Protein AF-0000000069709457 (afdb_homodimer)

Organism: NCBI:txid1604004

Solvent-accessible surface area (backbone atoms only — not comparable to full-atom values): 32577 Å² total; per-residue (Å²): 106,68,92,54,48,37,29,34,49,29,17,67,55,30,21,49,49,32,54,65,12,24,64,82,45,41,50,43,77,56,18,36,38,35,15,36,51,28,66,33,36,22,51,21,62,27,44,42,49,61,32,44,48,34,42,52,27,47,66,48,71,38,37,16,76,92,72,58,47,62,48,51,90,46,56,40,56,25,47,53,42,26,44,52,43,17,58,57,65,65,44,67,78,43,80,37,71,32,44,73,76,48,20,70,46,73,62,67,62,36,39,72,31,34,30,34,26,45,17,53,56,65,92,49,30,26,49,50,45,18,53,22,31,32,45,32,10,39,42,60,54,65,43,49,53,48,58,39,42,42,50,51,38,53,35,56,62,41,57,50,47,54,35,51,43,38,67,48,31,34,26,34,32,38,31,33,94,85,51,72,40,44,42,55,48,40,47,68,70,48,64,56,62,71,66,57,58,38,76,43,56,49,48,19,90,79,22,43,47,34,70,70,53,51,52,47,41,53,74,22,40,34,40,31,36,34,38,35,66,55,80,21,45,32,52,51,54,52,18,54,65,43,48,62,34,41,58,67,28,57,22,29,34,33,48,47,23,49,37,66,42,67,76,66,82,62,40,46,60,48,25,45,32,66,76,32,55,46,27,37,69,21,50,50,65,74,38,76,44,47,45,18,32,29,36,22,66,85,29,81,72,85,66,102,48,53,73,34,70,40,71,66,67,66,86,47,48,68,35,7,28,53,40,35,43,41,47,53,54,28,54,67,70,88,104,66,93,53,48,36,29,34,50,29,15,66,56,30,21,50,49,32,54,64,12,25,64,82,42,41,47,41,76,56,18,35,37,35,15,35,49,29,67,34,33,22,50,21,60,26,44,43,49,62,32,43,47,36,44,52,27,47,66,47,72,39,38,15,75,91,73,60,48,60,47,52,91,46,55,40,57,25,47,54,41,27,46,52,42,18,57,57,63,68,46,66,78,42,80,37,70,32,45,74,75,49,20,71,46,72,63,67,61,35,38,75,32,33,28,32,25,41,22,55,56,65,92,49,30,25,50,48,44,17,52,22,31,34,44,32,10,38,40,61,56,66,43,49,52,48,58,38,43,42,50,51,37,54,36,55,61,44,57,50,47,56,34,49,43,38,66,47,31,34,25,33,32,38,30,33,95,87,49,72,39,44,43,56,46,41,48,68,68,49,64,56,62,72,66,57,59,37,75,43,55,49,48,20,92,79,21,42,47,34,68,70,51,51,52,46,42,52,74,23,40,33,40,32,37,36,40,34,68,55,79,22,45,30,52,52,52,51,19,54,62,43,49,63,34,41,57,68,28,55,23,28,34,34,48,47,23,48,38,66,42,65,76,65,82,63,39,44,60,48,26,45,32,65,74,30,55,47,27,37,67,22,50,51,66,73,38,75,44,47,45,19,32,30,35,22,65,86,28,80,72,85,66,101,47,52,72,33,69,41,70,67,68,65,88,48,47,68,35,8,28,52,40,34,44,41,46,53,53,27,54,68,70,88

Structure (mmCIF, N/CA/C/O backbone):
data_AF-0000000069709457-model_v1
#
loop_
_entity.id
_entity.type
_entity.pdbx_description
1 polymer '2-phospho-L-lactate transferase'
#
loop_
_atom_site.group_PDB
_atom_site.id
_atom_site.type_symbol
_atom_site.label_atom_id
_atom_site.label_alt_id
_atom_site.label_comp_id
_atom_site.label_asym_id
_atom_site.label_entity_id
_atom_site.label_seq_id
_atom_site.pdbx_PDB_ins_code
_atom_site.Cartn_x
_atom_site.Cartn_y
_atom_site.Cartn_z
_atom_site.occupancy
_atom_site.B_iso_or_equiv
_atom_site.auth_seq_id
_atom_site.auth_comp_id
_atom_site.auth_asym_id
_atom_site.auth_atom_id
_atom_site.pdbx_PDB_model_num
ATOM 1 N N . MET A 1 1 ? -15.203 29.188 29.469 1 41.19 1 MET A N 1
ATOM 2 C CA . MET A 1 1 ? -14.461 28.766 28.281 1 41.19 1 MET A CA 1
ATOM 3 C C . MET A 1 1 ? -15 29.469 27.031 1 41.19 1 MET A C 1
ATOM 5 O O . MET A 1 1 ? -16.203 29.703 26.922 1 41.19 1 MET A O 1
ATOM 9 N N . PRO A 1 2 ? -14.211 30.25 26.297 1 48.16 2 PRO A N 1
ATOM 10 C CA . PRO A 1 2 ? -14.953 30.906 25.219 1 48.16 2 PRO A CA 1
ATOM 11 C C . PRO A 1 2 ? -15.891 29.953 24.484 1 48.16 2 PRO A C 1
ATOM 13 O O . PRO A 1 2 ? -15.523 28.797 24.219 1 48.16 2 PRO A O 1
ATOM 16 N N . ASP A 1 3 ? -17.172 30.031 24.781 1 52.44 3 ASP A N 1
ATOM 17 C CA . ASP A 1 3 ? -18.312 29.312 24.219 1 52.44 3 ASP A CA 1
ATOM 18 C C . ASP A 1 3 ? -18.219 29.266 22.688 1 52.44 3 ASP A C 1
ATOM 20 O O . ASP A 1 3 ? -19.219 29.031 22.016 1 52.44 3 ASP A O 1
ATOM 24 N N . THR A 1 4 ? -16.953 29.703 22.125 1 65.5 4 THR A N 1
ATOM 25 C CA . THR A 1 4 ? -17 29.891 20.672 1 65.5 4 THR A CA 1
ATOM 26 C C . THR A 1 4 ? -16.203 28.797 19.969 1 65.5 4 THR A C 1
ATOM 28 O O . THR A 1 4 ? -15.195 28.312 20.5 1 65.5 4 THR A O 1
ATOM 31 N N . MET A 1 5 ? -16.656 28.25 18.922 1 89.75 5 MET A N 1
ATOM 32 C CA . MET A 1 5 ? -15.984 27.359 17.969 1 89.75 5 MET A CA 1
ATOM 33 C C . MET A 1 5 ? -14.688 27.984 17.469 1 89.75 5 MET A C 1
ATOM 35 O O . MET A 1 5 ? -14.547 29.203 17.438 1 89.75 5 MET A O 1
ATOM 39 N N . THR A 1 6 ? -13.641 27.203 17.469 1 97.38 6 THR A N 1
ATOM 40 C CA . THR A 1 6 ? -12.336 27.703 17.062 1 97.38 6 THR A CA 1
ATOM 41 C C . THR A 1 6 ? -11.742 26.812 15.961 1 97.38 6 THR A C 1
ATOM 43 O O . THR A 1 6 ? -11.969 25.609 15.945 1 97.38 6 THR A O 1
ATOM 46 N N . VAL A 1 7 ? -11.062 27.406 15.047 1 98.5 7 VAL A N 1
ATOM 47 C CA . VAL A 1 7 ? -10.32 26.703 14.008 1 98.5 7 VAL A CA 1
ATOM 48 C C . VAL A 1 7 ? -8.828 26.719 14.336 1 98.5 7 VAL A C 1
ATOM 50 O O . VAL A 1 7 ? -8.281 27.766 14.688 1 98.5 7 VAL A O 1
ATOM 53 N N . PHE A 1 8 ? -8.195 25.594 14.305 1 98.69 8 PHE A N 1
ATOM 54 C CA . PHE A 1 8 ? -6.746 25.484 14.406 1 98.69 8 PHE A CA 1
ATOM 55 C C . PHE A 1 8 ? -6.133 25.125 13.062 1 98.69 8 PHE A C 1
ATOM 57 O O . PHE A 1 8 ? -6.602 24.203 12.383 1 98.69 8 PHE A O 1
ATOM 64 N N . LEU A 1 9 ? -5.129 25.875 12.594 1 98.69 9 LEU A N 1
ATOM 65 C CA . LEU A 1 9 ? -4.348 25.484 11.422 1 98.69 9 LEU A CA 1
ATOM 66 C C . LEU A 1 9 ? -3.111 24.688 11.836 1 98.69 9 LEU A C 1
ATOM 68 O O . LEU A 1 9 ? -2.357 25.109 12.711 1 98.69 9 LEU A O 1
ATOM 72 N N . ALA A 1 10 ? -3.008 23.531 11.203 1 97.88 10 ALA A N 1
ATOM 73 C CA . ALA A 1 10 ? -1.971 22.609 11.664 1 97.88 10 ALA A CA 1
ATOM 74 C C . ALA A 1 10 ? -1.04 22.219 10.523 1 97.88 10 ALA A C 1
ATOM 76 O O . ALA A 1 10 ? -1.498 21.766 9.469 1 97.88 10 ALA A O 1
ATOM 77 N N . GLY A 1 11 ? 0.222 22.359 10.695 1 95.69 11 GLY A N 1
ATOM 78 C CA . GLY A 1 11 ? 1.38 21.859 9.969 1 95.69 11 GLY A CA 1
ATOM 79 C C . GLY A 1 11 ? 2.582 21.609 10.859 1 95.69 11 GLY A C 1
ATOM 80 O O . GLY A 1 11 ? 2.883 22.422 11.742 1 95.69 11 GLY A O 1
ATOM 81 N N . GLY A 1 12 ? 3.186 20.469 10.633 1 93.44 12 GLY A N 1
ATOM 82 C CA . GLY A 1 12 ? 4.301 20.125 11.508 1 93.44 12 GLY A CA 1
ATOM 83 C C . GLY A 1 12 ? 3.861 19.688 12.891 1 93.44 12 GLY A C 1
ATOM 84 O O . GLY A 1 12 ? 2.838 19.016 13.031 1 93.44 12 GLY A O 1
ATOM 85 N N . THR A 1 13 ? 4.66 20.016 13.898 1 94.12 13 THR A N 1
ATOM 86 C CA . THR A 1 13 ? 4.422 19.438 15.227 1 94.12 13 THR A CA 1
ATOM 87 C C . THR A 1 13 ? 3.916 20.516 16.188 1 94.12 13 THR A C 1
ATOM 89 O O . THR A 1 13 ? 3.416 20.203 17.266 1 94.12 13 THR A O 1
ATOM 92 N N . GLY A 1 14 ? 3.984 21.812 15.859 1 94.62 14 GLY A N 1
ATOM 93 C CA . GLY A 1 14 ? 3.678 22.891 16.781 1 94.62 14 GLY A CA 1
ATOM 94 C C . GLY A 1 14 ? 2.225 22.922 17.219 1 94.62 14 GLY A C 1
ATOM 95 O O . GLY A 1 14 ? 1.925 22.969 18.406 1 94.62 14 GLY A O 1
ATOM 96 N N . THR A 1 15 ? 1.388 22.891 16.219 1 95.88 15 THR A N 1
ATOM 97 C CA . THR A 1 15 ? -0.035 22.953 16.531 1 95.88 15 THR A CA 1
ATOM 98 C C . THR A 1 15 ? -0.483 21.672 17.234 1 95.88 15 THR A C 1
ATOM 100 O O . THR A 1 15 ? -1.238 21.734 18.219 1 95.88 15 THR A O 1
ATOM 103 N N . PRO A 1 16 ? -0.029 20.453 16.812 1 96.94 16 PRO A N 1
ATOM 104 C CA . PRO A 1 16 ? -0.332 19.25 17.609 1 96.94 16 PRO A CA 1
ATOM 105 C C . PRO A 1 16 ? 0.112 19.391 19.062 1 96.94 16 PRO A C 1
ATOM 107 O O . PRO A 1 16 ? -0.602 18.953 19.969 1 96.94 16 PRO A O 1
ATOM 110 N N . LYS A 1 17 ? 1.242 19.953 19.312 1 97.06 17 LYS A N 1
ATOM 111 C CA . LYS A 1 17 ? 1.689 20.203 20.688 1 97.06 17 LYS A CA 1
ATOM 112 C C . LYS A 1 17 ? 0.724 21.125 21.422 1 97.06 17 LYS A C 1
ATOM 114 O O . LYS A 1 17 ? 0.359 20.844 22.578 1 97.06 17 LYS A O 1
ATOM 119 N N . LEU A 1 18 ? 0.334 22.188 20.797 1 98 18 LEU A N 1
ATOM 120 C CA . LEU A 1 18 ? -0.619 23.109 21.391 1 98 18 LEU A CA 1
ATOM 121 C C . LEU A 1 18 ? -1.938 22.422 21.703 1 98 18 LEU A C 1
ATOM 123 O O . LEU A 1 18 ? -2.516 22.609 22.766 1 98 18 LEU A O 1
ATOM 127 N N . LEU A 1 19 ? -2.422 21.594 20.781 1 97.75 19 LEU A N 1
ATOM 128 C CA . LEU A 1 19 ? -3.695 20.891 20.906 1 97.75 19 LEU A CA 1
ATOM 129 C C . LEU A 1 19 ? -3.688 19.953 22.109 1 97.75 19 LEU A C 1
ATOM 131 O O . LEU A 1 19 ? -4.734 19.703 22.703 1 97.75 19 LEU A O 1
ATOM 135 N N . SER A 1 20 ? -2.506 19.453 22.484 1 97.31 20 SER A N 1
ATOM 136 C CA . SER A 1 20 ? -2.406 18.516 23.594 1 97.31 20 SER A CA 1
ATOM 137 C C . SER A 1 20 ? -2.955 19.109 24.891 1 97.31 20 SER A C 1
ATOM 139 O O . SER A 1 20 ? -3.428 18.375 25.766 1 97.31 20 SER A O 1
ATOM 141 N N . GLY A 1 21 ? -2.896 20.453 25.031 1 97.31 21 GLY A N 1
ATOM 142 C CA . GLY A 1 21 ? -3.418 21.125 26.219 1 97.31 21 GLY A CA 1
ATOM 143 C C . GLY A 1 21 ? -4.59 22.031 25.922 1 97.31 21 GLY A C 1
ATOM 144 O O . GLY A 1 21 ? -5.141 22.656 26.844 1 97.31 21 GLY A O 1
ATOM 145 N N . ALA A 1 22 ? -5.043 22.141 24.688 1 96.88 22 ALA A N 1
ATOM 146 C CA . ALA A 1 22 ? -6.031 23.125 24.234 1 96.88 22 ALA A CA 1
ATOM 147 C C . ALA A 1 22 ? -7.406 22.812 24.828 1 96.88 22 ALA A C 1
ATOM 149 O O . ALA A 1 22 ? -8.242 23.719 24.953 1 96.88 22 ALA A O 1
ATOM 150 N N . GLY A 1 23 ? -7.637 21.562 25.156 1 95.56 23 GLY A N 1
ATOM 151 C CA . GLY A 1 23 ? -8.938 21.156 25.656 1 95.56 23 GLY A CA 1
ATOM 152 C C . GLY A 1 23 ? -9.289 21.797 26.984 1 95.56 23 GLY A C 1
ATOM 153 O O . GLY A 1 23 ? -10.461 21.828 27.375 1 95.56 23 GLY A O 1
ATOM 154 N N . GLU A 1 24 ? -8.32 22.328 27.703 1 95.19 24 GLU A N 1
ATOM 155 C CA . GLU A 1 24 ? -8.555 23.016 28.969 1 95.19 24 GLU A CA 1
ATOM 156 C C . GLU A 1 24 ? -9.086 24.422 28.734 1 95.19 24 GLU A C 1
ATOM 158 O O . GLU A 1 24 ? -9.625 25.047 29.656 1 95.19 24 GLU A O 1
ATOM 163 N N . VAL A 1 25 ? -8.914 24.891 27.547 1 95.88 25 VAL A N 1
ATOM 164 C CA . VAL A 1 25 ? -9.148 26.297 27.281 1 95.88 25 VAL A CA 1
ATOM 165 C C . VAL A 1 25 ? -10.219 26.453 26.203 1 95.88 25 VAL A C 1
ATOM 167 O O . VAL A 1 25 ? -11.055 27.359 26.266 1 95.88 25 VAL A O 1
ATOM 170 N N . PHE A 1 26 ? -10.18 25.609 25.203 1 96.38 26 PHE A N 1
ATOM 171 C CA . PHE A 1 26 ? -11.102 25.641 24.062 1 96.38 26 PHE A CA 1
ATOM 172 C C . PHE A 1 26 ? -12.031 24.438 24.094 1 96.38 26 PHE A C 1
ATOM 174 O O . PHE A 1 26 ? -11.703 23.406 24.688 1 96.38 26 PHE A O 1
ATOM 181 N N . SER A 1 27 ? -13.258 24.609 23.484 1 95.69 27 SER A N 1
ATOM 182 C CA . SER A 1 27 ? -14.141 23.469 23.281 1 95.69 27 SER A CA 1
ATOM 183 C C . SER A 1 27 ? -13.703 22.641 22.078 1 95.69 27 SER A C 1
ATOM 185 O O . SER A 1 27 ? -14.109 22.906 20.953 1 95.69 27 SER A O 1
ATOM 187 N N . LEU A 1 28 ? -12.969 21.594 22.312 1 95.44 28 LEU A N 1
ATOM 188 C CA . LEU A 1 28 ? -12.406 20.781 21.234 1 95.44 28 LEU A CA 1
ATOM 189 C C . LEU A 1 28 ? -13.516 20.094 20.438 1 95.44 28 LEU A C 1
ATOM 191 O O . LEU A 1 28 ? -13.438 20 19.203 1 95.44 28 LEU A O 1
ATOM 195 N N . PRO A 1 29 ? -14.641 19.594 21.062 1 95.12 29 PRO A N 1
ATOM 196 C CA . PRO A 1 29 ? -15.719 18.984 20.281 1 95.12 29 PRO A CA 1
ATOM 197 C C . PRO A 1 29 ? -16.312 19.938 19.25 1 95.12 29 PRO A C 1
ATOM 199 O O . PRO A 1 29 ? -16.906 19.5 18.25 1 95.12 29 PRO A O 1
ATOM 202 N N . ASP A 1 30 ? -16.125 21.25 19.469 1 95.12 30 ASP A N 1
ATOM 203 C CA . ASP A 1 30 ? -16.625 22.25 18.547 1 95.12 30 ASP A CA 1
ATOM 204 C C . ASP A 1 30 ? -15.508 22.828 17.672 1 95.12 30 ASP A C 1
ATOM 206 O O . ASP A 1 30 ? -15.719 23.781 16.938 1 95.12 30 ASP A O 1
ATOM 210 N N . ALA A 1 31 ? -14.336 22.312 17.812 1 97.62 31 ALA A N 1
ATOM 211 C CA . ALA A 1 31 ? -13.18 22.859 17.109 1 97.62 31 ALA A CA 1
ATOM 212 C C . ALA A 1 31 ? -12.953 22.141 15.773 1 97.62 31 ALA A C 1
ATOM 214 O O . ALA A 1 31 ? -13.258 20.953 15.641 1 97.62 31 ALA A O 1
ATOM 215 N N . THR A 1 32 ? -12.492 22.875 14.82 1 98.44 32 THR A N 1
ATOM 216 C CA . THR A 1 32 ? -12.008 22.344 13.555 1 98.44 32 THR A CA 1
ATOM 217 C C . THR A 1 32 ? -10.492 22.469 13.461 1 98.44 32 THR A C 1
ATOM 219 O O . THR A 1 32 ? -9.922 23.5 13.797 1 98.44 32 THR A O 1
ATOM 222 N N . VAL A 1 33 ? -9.82 21.406 13.125 1 98.75 33 VAL A N 1
ATOM 223 C CA . VAL A 1 33 ? -8.383 21.438 12.852 1 98.75 33 VAL A CA 1
ATOM 224 C C . VAL A 1 33 ? -8.141 21.219 11.359 1 98.75 33 VAL A C 1
ATOM 226 O O . VAL A 1 33 ? -8.57 20.219 10.789 1 98.75 33 VAL A O 1
ATOM 229 N N . VAL A 1 34 ? -7.516 22.156 10.695 1 98.69 34 VAL A N 1
ATOM 230 C CA . VAL A 1 34 ? -7.18 22.078 9.281 1 98.69 34 VAL A CA 1
ATOM 231 C C . VAL A 1 34 ? -5.715 21.672 9.117 1 98.69 34 VAL A C 1
ATOM 233 O O . VAL A 1 34 ? -4.816 22.375 9.586 1 98.69 34 VAL A O 1
ATOM 236 N N . GLY A 1 35 ? -5.484 20.531 8.461 1 98.5 35 GLY A N 1
ATOM 237 C CA . GLY A 1 35 ? -4.133 20.031 8.281 1 98.5 35 GLY A CA 1
ATOM 238 C C . GLY A 1 35 ? -3.541 20.375 6.926 1 98.5 35 GLY A C 1
ATOM 239 O O . GLY A 1 35 ? -4.234 20.328 5.91 1 98.5 35 GLY A O 1
ATOM 240 N N . ASN A 1 36 ? -2.248 20.75 6.953 1 98.44 36 ASN A N 1
ATOM 241 C CA . ASN A 1 36 ? -1.456 20.984 5.75 1 98.44 36 ASN A CA 1
ATOM 242 C C . ASN A 1 36 ? -1.35 19.719 4.902 1 98.44 36 ASN A C 1
ATOM 244 O O . ASN A 1 36 ? -1.106 18.625 5.43 1 98.44 36 ASN A O 1
ATOM 248 N N . THR A 1 37 ? -1.606 19.828 3.58 1 98.5 37 THR A N 1
ATOM 249 C CA . THR A 1 37 ? -1.49 18.656 2.713 1 98.5 37 THR A CA 1
ATOM 250 C C . THR A 1 37 ? -0.338 18.828 1.727 1 98.5 37 THR A C 1
ATOM 252 O O . THR A 1 37 ? -0.146 18 0.836 1 98.5 37 THR A O 1
ATOM 255 N N . GLY A 1 38 ? 0.42 19.906 1.829 1 98.38 38 GLY A N 1
ATOM 256 C CA . GLY A 1 38 ? 1.56 20.141 0.955 1 98.38 38 GLY A CA 1
ATOM 257 C C . GLY A 1 38 ? 2.668 19.125 1.141 1 98.38 38 GLY A C 1
ATOM 258 O O . GLY A 1 38 ? 3.471 18.906 0.232 1 98.38 38 GLY A O 1
ATOM 259 N N . ASP A 1 39 ? 2.678 18.469 2.299 1 97.56 39 ASP A N 1
ATOM 260 C CA . ASP A 1 39 ? 3.727 17.516 2.65 1 97.56 39 ASP A CA 1
ATOM 261 C C . ASP A 1 39 ? 3.314 16.094 2.291 1 97.56 39 ASP A C 1
ATOM 263 O O . ASP A 1 39 ? 4.102 15.156 2.447 1 97.56 39 ASP A O 1
ATOM 267 N N . ASP A 1 40 ? 2.115 15.914 1.831 1 98.62 40 ASP A N 1
ATOM 268 C CA . ASP A 1 40 ? 1.635 14.578 1.512 1 98.62 40 ASP A CA 1
ATOM 269 C C . ASP A 1 40 ? 2.459 13.953 0.388 1 98.62 40 ASP A C 1
ATOM 271 O O . ASP A 1 40 ? 2.984 14.664 -0.473 1 98.62 40 ASP A O 1
ATOM 275 N N . VAL A 1 41 ? 2.576 12.633 0.42 1 98.44 41 VAL A N 1
ATOM 276 C CA . VAL A 1 41 ? 3.273 11.906 -0.637 1 98.44 41 VAL A CA 1
ATOM 277 C C . VAL A 1 41 ? 2.559 10.586 -0.917 1 98.44 41 VAL A C 1
ATOM 279 O O . VAL A 1 41 ? 1.779 10.109 -0.091 1 98.44 41 VAL A O 1
ATOM 282 N N . GLU A 1 42 ? 2.699 10.125 -2.102 1 98.06 42 GLU A N 1
ATOM 283 C CA . GLU A 1 42 ? 2.482 8.703 -2.369 1 98.06 42 GLU A CA 1
ATOM 284 C C . GLU A 1 42 ? 3.791 7.922 -2.295 1 98.06 42 GLU A C 1
ATOM 286 O O . GLU A 1 42 ? 4.742 8.227 -3.014 1 98.06 42 GLU A O 1
ATOM 291 N N . LEU A 1 43 ? 3.938 7.008 -1.384 1 98.19 43 LEU A N 1
ATOM 292 C CA . LEU A 1 43 ? 5.121 6.184 -1.155 1 98.19 43 LEU A CA 1
ATOM 293 C C . LEU A 1 43 ? 4.797 4.703 -1.342 1 98.19 43 LEU A C 1
ATOM 295 O O . LEU A 1 43 ? 4.047 4.125 -0.553 1 98.19 43 LEU A O 1
ATOM 299 N N . GLY A 1 44 ? 5.34 4.059 -2.443 1 97.44 44 GLY A N 1
ATOM 300 C CA . GLY A 1 44 ? 5.109 2.645 -2.699 1 97.44 44 GLY A CA 1
ATOM 301 C C . GLY A 1 44 ? 3.652 2.316 -2.969 1 97.44 44 GLY A C 1
ATOM 302 O O . GLY A 1 44 ? 3.158 1.27 -2.547 1 97.44 44 GLY A O 1
ATOM 303 N N . GLY A 1 45 ? 2.951 3.236 -3.512 1 96.81 45 GLY A N 1
ATOM 304 C CA . GLY A 1 45 ? 1.557 3.004 -3.854 1 96.81 45 GLY A CA 1
ATOM 305 C C . GLY A 1 45 ? 0.597 3.412 -2.752 1 96.81 45 GLY A C 1
ATOM 306 O O . GLY A 1 45 ? -0.622 3.344 -2.928 1 96.81 45 GLY A O 1
ATOM 307 N N . LEU A 1 46 ? 1.09 3.865 -1.614 1 98.56 46 LEU A N 1
ATOM 308 C CA . LEU A 1 46 ? 0.252 4.242 -0.482 1 98.56 46 LEU A CA 1
ATOM 309 C C . LEU A 1 46 ? 0.309 5.746 -0.241 1 98.56 46 LEU A C 1
ATOM 311 O O . LEU A 1 46 ? 1.384 6.348 -0.301 1 98.56 46 LEU A O 1
ATOM 315 N N . PHE A 1 47 ? -0.817 6.324 -0.077 1 98.56 47 PHE A N 1
ATOM 316 C CA . PHE A 1 47 ? -0.909 7.762 0.145 1 98.56 47 PHE A CA 1
ATOM 317 C C . PHE A 1 47 ? -0.693 8.102 1.616 1 98.56 47 PHE A C 1
ATOM 319 O O . PHE A 1 47 ? -1.376 7.559 2.488 1 98.56 47 PHE A O 1
ATOM 326 N N . VAL A 1 48 ? 0.264 8.969 1.926 1 98.69 48 VAL A N 1
ATOM 327 C CA . VAL A 1 48 ? 0.708 9.32 3.271 1 98.69 48 VAL A CA 1
ATOM 328 C C . VAL A 1 48 ? 0.462 10.805 3.525 1 98.69 48 VAL A C 1
ATOM 330 O O . VAL A 1 48 ? 0.84 11.656 2.711 1 98.69 48 VAL A O 1
ATOM 333 N N . CYS A 1 49 ? -0.196 11.133 4.59 1 98.75 49 CYS A N 1
ATOM 334 C CA . CYS A 1 49 ? -0.493 12.516 4.969 1 98.75 49 CYS A CA 1
ATOM 335 C C . CYS A 1 49 ? 0.127 12.852 6.316 1 98.75 49 CYS A C 1
ATOM 337 O O . CYS A 1 49 ? -0.572 12.906 7.328 1 98.75 49 CYS A O 1
ATOM 339 N N . PRO A 1 50 ? 1.39 13.227 6.332 1 98.31 50 PRO A N 1
ATOM 340 C CA . PRO A 1 50 ? 2.129 13.328 7.594 1 98.31 50 PRO A CA 1
ATOM 341 C C . PRO A 1 50 ? 1.487 14.305 8.578 1 98.31 50 PRO A C 1
ATOM 343 O O . PRO A 1 50 ? 1.324 13.984 9.758 1 98.31 50 PRO A O 1
ATOM 346 N N . ASP A 1 51 ? 1.125 15.484 8.141 1 98.31 51 ASP A N 1
ATOM 347 C CA . ASP A 1 51 ? 0.608 16.5 9.047 1 98.31 51 ASP A CA 1
ATOM 348 C C . ASP A 1 51 ? -0.781 16.125 9.562 1 98.31 51 ASP A C 1
ATOM 350 O O . ASP A 1 51 ? -1.086 16.328 10.742 1 98.31 51 ASP A O 1
ATOM 354 N N . ILE A 1 52 ? -1.629 15.602 8.719 1 98.75 52 ILE A N 1
ATOM 355 C CA . ILE A 1 52 ? -2.945 15.125 9.133 1 98.75 52 ILE A CA 1
ATOM 356 C C . ILE A 1 52 ? -2.791 13.969 10.117 1 98.75 52 ILE A C 1
ATOM 358 O O . ILE A 1 52 ? -3.479 13.922 11.141 1 98.75 52 ILE A O 1
ATOM 362 N N . ASP A 1 53 ? -1.858 13.07 9.797 1 98.81 53 ASP A N 1
ATOM 363 C CA . ASP A 1 53 ? -1.653 11.883 10.617 1 98.81 53 ASP A CA 1
ATOM 364 C C . ASP A 1 53 ? -1.151 12.266 12.016 1 98.81 53 ASP A C 1
ATOM 366 O O . ASP A 1 53 ? -1.524 11.633 13.008 1 98.81 53 ASP A O 1
ATOM 370 N N . THR A 1 54 ? -0.277 13.25 12.102 1 98.38 54 THR A N 1
ATOM 371 C CA . THR A 1 54 ? 0.218 13.695 13.398 1 98.38 54 THR A CA 1
ATOM 372 C C . THR A 1 54 ? -0.93 14.188 14.273 1 98.38 54 THR A C 1
ATOM 374 O O . THR A 1 54 ? -0.996 13.867 15.461 1 98.38 54 THR A O 1
ATOM 377 N N . VAL A 1 55 ? -1.844 15.008 13.703 1 98.62 55 VAL A N 1
ATOM 378 C CA . VAL A 1 55 ? -3.01 15.477 14.453 1 98.62 55 VAL A CA 1
ATOM 379 C C . VAL A 1 55 ? -3.896 14.289 14.82 1 98.62 55 VAL A C 1
ATOM 381 O O . VAL A 1 55 ? -4.383 14.195 15.945 1 98.62 55 VAL A O 1
ATOM 384 N N . LEU A 1 56 ? -4.102 13.367 13.859 1 98.81 56 LEU A N 1
ATOM 385 C CA . LEU A 1 56 ? -4.926 12.172 14.062 1 98.81 56 LEU A CA 1
ATOM 386 C C . LEU A 1 56 ? -4.434 11.375 15.266 1 98.81 56 LEU A C 1
ATOM 388 O O . LEU A 1 56 ? -5.207 11.078 16.172 1 98.81 56 LEU A O 1
ATOM 392 N N . TYR A 1 57 ? -3.152 11.047 15.25 1 98.75 57 TYR A N 1
ATOM 393 C CA . TYR A 1 57 ? -2.584 10.219 16.312 1 98.75 57 TYR A CA 1
ATOM 394 C C . TYR A 1 57 ? -2.539 10.977 17.625 1 98.75 57 TYR A C 1
ATOM 396 O O . TYR A 1 57 ? -2.729 10.391 18.703 1 98.75 57 TYR A O 1
ATOM 404 N N . GLU A 1 58 ? -2.213 12.289 17.578 1 98.31 58 GLU A N 1
ATOM 405 C CA . GLU A 1 58 ? -2.174 13.094 18.797 1 98.31 58 GLU A CA 1
ATOM 406 C C . GLU A 1 58 ? -3.537 13.125 19.469 1 98.31 58 GLU A C 1
ATOM 408 O O . GLU A 1 58 ? -3.639 12.914 20.688 1 98.31 58 GLU A O 1
ATOM 413 N N . ARG A 1 59 ? -4.598 13.414 18.719 1 97.88 59 ARG A N 1
ATOM 414 C CA . ARG A 1 59 ? -5.938 13.531 19.281 1 97.88 59 ARG A CA 1
ATOM 415 C C . ARG A 1 59 ? -6.461 12.172 19.734 1 97.88 59 ARG A C 1
ATOM 417 O O . ARG A 1 59 ? -7.277 12.102 20.656 1 97.88 59 ARG A O 1
ATOM 424 N N . ALA A 1 60 ? -5.926 11.109 19.141 1 98.25 60 ALA A N 1
ATOM 425 C CA . ALA A 1 60 ? -6.301 9.758 19.547 1 98.25 60 ALA A CA 1
ATOM 426 C C . ALA A 1 60 ? -5.473 9.281 20.734 1 98.25 60 ALA A C 1
ATOM 428 O O . ALA A 1 60 ? -5.684 8.18 21.234 1 98.25 60 ALA A O 1
ATOM 429 N N . ASP A 1 61 ? -4.516 10.102 21.172 1 97.38 61 ASP A N 1
ATOM 430 C CA . ASP A 1 61 ? -3.59 9.789 22.266 1 97.38 61 ASP A CA 1
ATOM 431 C C . ASP A 1 61 ? -2.744 8.562 21.938 1 97.38 61 ASP A C 1
ATOM 433 O O . ASP A 1 61 ? -2.471 7.738 22.797 1 97.38 61 ASP A O 1
ATOM 437 N N . GLU A 1 62 ? -2.361 8.453 20.688 1 98.38 62 GLU A N 1
ATOM 438 C CA . GLU A 1 62 ? -1.563 7.316 20.219 1 98.38 62 GLU A CA 1
ATOM 439 C C . GLU A 1 62 ? -0.249 7.781 19.609 1 98.38 62 GLU A C 1
ATOM 441 O O . GLU A 1 62 ? 0.601 6.961 19.25 1 98.38 62 GLU A O 1
ATOM 446 N N . LEU A 1 63 ? -0.035 9.086 19.547 1 98.31 63 LEU A N 1
ATOM 447 C CA . LEU A 1 63 ? 1.134 9.656 18.891 1 98.31 63 LEU A CA 1
ATOM 448 C C . LEU A 1 63 ? 2.414 9.273 19.625 1 98.31 63 LEU A C 1
ATOM 450 O O . LEU A 1 63 ? 2.453 9.273 20.859 1 98.31 63 LEU A O 1
ATOM 454 N N . ASP A 1 64 ? 3.453 8.875 18.859 1 97.94 64 ASP A N 1
ATOM 455 C CA . ASP A 1 64 ? 4.789 8.789 19.438 1 97.94 64 ASP A CA 1
ATOM 456 C C . ASP A 1 64 ? 5.312 10.172 19.812 1 97.94 64 ASP A C 1
ATOM 458 O O . ASP A 1 64 ? 5.82 10.906 18.969 1 97.94 64 ASP A O 1
ATOM 462 N N . ARG A 1 65 ? 5.293 10.523 21.047 1 95.31 65 ARG A N 1
ATOM 463 C CA . ARG A 1 65 ? 5.582 11.891 21.484 1 95.31 65 ARG A CA 1
ATOM 464 C C . ARG A 1 65 ? 7.086 12.117 21.609 1 95.31 65 ARG A C 1
ATOM 466 O O . ARG A 1 65 ? 7.535 13.25 21.766 1 95.31 65 ARG A O 1
ATOM 473 N N . ASP A 1 66 ? 7.918 11.008 21.578 1 94.31 66 ASP A N 1
ATOM 474 C CA . ASP A 1 66 ? 9.367 11.18 21.5 1 94.31 66 ASP A CA 1
ATOM 475 C C . ASP A 1 66 ? 9.773 11.672 20.109 1 94.31 66 ASP A C 1
ATOM 477 O O . ASP A 1 66 ? 10.664 12.516 19.984 1 94.31 66 ASP A O 1
ATOM 481 N N . ARG A 1 67 ? 9.016 11.203 19.094 1 91.31 67 ARG A N 1
ATOM 482 C CA . ARG A 1 67 ? 9.352 11.539 17.719 1 91.31 67 ARG A CA 1
ATOM 483 C C . ARG A 1 67 ? 8.422 12.609 17.172 1 91.31 67 ARG A C 1
ATOM 485 O O . ARG A 1 67 ? 8.773 13.328 16.234 1 91.31 67 ARG A O 1
ATOM 492 N N . TRP A 1 68 ? 7.223 12.641 17.703 1 91.5 68 TRP A N 1
ATOM 493 C CA . TRP A 1 68 ? 6.133 13.516 17.297 1 91.5 68 TRP A CA 1
ATOM 494 C C . TRP A 1 68 ? 5.695 13.219 15.867 1 91.5 68 TRP A C 1
ATOM 496 O O . TRP A 1 68 ? 5.332 14.125 15.117 1 91.5 68 TRP A O 1
ATOM 506 N N . TRP A 1 69 ? 5.938 12.07 15.43 1 92.19 69 TRP A N 1
ATOM 507 C CA . TRP A 1 69 ? 5.324 11.438 14.266 1 92.19 69 TRP A CA 1
ATOM 508 C C . TRP A 1 69 ? 5.195 9.93 14.461 1 92.19 69 TRP A C 1
ATOM 510 O O . TRP A 1 69 ? 5.918 9.344 15.266 1 92.19 69 TRP A O 1
ATOM 520 N N . GLY A 1 70 ? 4.191 9.367 13.719 1 96.88 70 GLY A N 1
ATOM 521 C CA . GLY A 1 70 ? 3.959 7.934 13.844 1 96.88 70 GLY A CA 1
ATOM 522 C C . GLY A 1 70 ? 3.215 7.555 15.109 1 96.88 70 GLY A C 1
ATOM 523 O O . GLY A 1 70 ? 2.82 8.43 15.883 1 96.88 70 GLY A O 1
ATOM 524 N N . ILE A 1 71 ? 3.004 6.285 15.312 1 98.69 71 ILE A N 1
ATOM 525 C CA . ILE A 1 71 ? 2.23 5.746 16.422 1 98.69 71 ILE A CA 1
ATOM 526 C C . ILE A 1 71 ? 3.176 5.191 17.484 1 98.69 71 ILE A C 1
ATOM 528 O O . ILE A 1 71 ? 4.168 4.535 17.156 1 98.69 71 ILE A O 1
ATOM 532 N N . ASP A 1 72 ? 2.877 5.473 18.781 1 98.31 72 ASP A N 1
ATOM 533 C CA . ASP A 1 72 ? 3.703 5.043 19.906 1 98.31 72 ASP A CA 1
ATOM 534 C C . ASP A 1 72 ? 3.803 3.518 19.969 1 98.31 72 ASP A C 1
ATOM 536 O O . ASP A 1 72 ? 2.793 2.82 19.859 1 98.31 72 ASP A O 1
ATOM 540 N N . GLY A 1 73 ? 5.02 2.965 20.094 1 98.06 73 GLY A N 1
ATOM 541 C CA . GLY A 1 73 ? 5.242 1.538 20.266 1 98.06 73 GLY A CA 1
ATOM 542 C C . GLY A 1 73 ? 4.914 0.733 19.016 1 98.06 73 GLY A C 1
ATOM 543 O O . GLY A 1 73 ? 4.75 -0.488 19.078 1 98.06 73 GLY A O 1
ATOM 544 N N . ASP A 1 74 ? 4.797 1.33 17.922 1 98.69 74 ASP A N 1
ATOM 545 C CA . ASP A 1 74 ? 4.402 0.689 16.672 1 98.69 74 ASP A CA 1
ATOM 546 C C . ASP A 1 74 ? 5.512 -0.219 16.141 1 98.69 74 ASP A C 1
ATOM 548 O O . ASP A 1 74 ? 6.637 0.233 15.914 1 98.69 74 ASP A O 1
ATOM 552 N N . PRO A 1 75 ? 5.254 -1.598 15.945 1 98.62 75 PRO A N 1
ATOM 553 C CA . PRO A 1 75 ? 6.27 -2.424 15.289 1 98.62 75 PRO A CA 1
ATOM 554 C C . PRO A 1 75 ? 6.566 -1.966 13.859 1 98.62 75 PRO A C 1
ATOM 556 O O . PRO A 1 75 ? 5.754 -1.271 13.25 1 98.62 75 PRO A O 1
ATOM 559 N N . THR A 1 76 ? 7.727 -2.311 13.359 1 98.56 76 THR A N 1
ATOM 560 C CA . THR A 1 76 ? 8.141 -1.838 12.047 1 98.56 76 THR A CA 1
ATOM 561 C C . THR A 1 76 ? 8.547 -3.01 11.156 1 98.56 76 THR A C 1
ATOM 563 O O . THR A 1 76 ? 9.484 -2.896 10.359 1 98.56 76 THR A O 1
ATOM 566 N N . THR A 1 77 ? 7.875 -4.168 11.281 1 98.81 77 THR A N 1
ATOM 567 C CA . THR A 1 77 ? 8.227 -5.395 10.578 1 98.81 77 THR A CA 1
ATOM 568 C C . THR A 1 77 ? 8.234 -5.176 9.07 1 98.81 77 THR A C 1
ATOM 570 O O . THR A 1 77 ? 9.164 -5.598 8.375 1 98.81 77 THR A O 1
ATOM 573 N N . THR A 1 78 ? 7.191 -4.555 8.492 1 98.81 78 THR A N 1
ATOM 574 C CA . THR A 1 78 ? 7.102 -4.316 7.059 1 98.81 78 THR A CA 1
ATOM 575 C C . THR A 1 78 ? 8.25 -3.434 6.582 1 98.81 78 THR A C 1
ATOM 577 O O . THR A 1 78 ? 8.914 -3.75 5.59 1 98.81 78 THR A O 1
ATOM 580 N N . HIS A 1 79 ? 8.469 -2.299 7.301 1 98.62 79 HIS A N 1
ATOM 581 C CA . HIS A 1 79 ? 9.547 -1.386 6.941 1 98.62 79 HIS A CA 1
ATOM 582 C C . HIS A 1 79 ? 10.891 -2.098 6.941 1 98.62 79 HIS A C 1
ATOM 584 O O . HIS A 1 79 ? 11.688 -1.935 6.012 1 98.62 79 HIS A O 1
ATOM 590 N N . ASP A 1 80 ? 11.172 -2.875 8 1 98.5 80 ASP A N 1
ATOM 591 C CA . ASP A 1 80 ? 12.438 -3.59 8.133 1 98.5 80 ASP A CA 1
ATOM 592 C C . ASP A 1 80 ? 12.633 -4.59 7 1 98.5 80 ASP A C 1
ATOM 594 O O . ASP A 1 80 ? 13.734 -4.738 6.473 1 98.5 80 ASP A O 1
ATOM 598 N N . GLU A 1 81 ? 11.586 -5.309 6.668 1 98.75 81 GLU A N 1
ATOM 599 C CA . GLU A 1 81 ? 11.672 -6.301 5.598 1 98.75 81 GLU A CA 1
ATOM 600 C C . GLU A 1 81 ? 11.906 -5.629 4.246 1 98.75 81 GLU A C 1
ATOM 602 O O . GLU A 1 81 ? 12.648 -6.145 3.412 1 98.75 81 GLU A O 1
ATOM 607 N N . ILE A 1 82 ? 11.203 -4.488 3.908 1 98.75 82 ILE A N 1
ATOM 608 C CA . ILE A 1 82 ? 11.453 -3.748 2.678 1 98.75 82 ILE A CA 1
ATOM 609 C C . ILE A 1 82 ? 12.93 -3.367 2.6 1 98.75 82 ILE A C 1
ATOM 611 O O . ILE A 1 82 ? 13.555 -3.49 1.542 1 98.75 82 ILE A O 1
ATOM 615 N N . THR A 1 83 ? 13.445 -2.85 3.729 1 98.25 83 THR A N 1
ATOM 616 C CA . THR A 1 83 ? 14.852 -2.473 3.787 1 98.25 83 THR A CA 1
ATOM 617 C C . THR A 1 83 ? 15.75 -3.67 3.479 1 98.25 83 THR A C 1
ATOM 619 O O . THR A 1 83 ? 16.703 -3.557 2.697 1 98.25 83 THR A O 1
ATOM 622 N N . ARG A 1 84 ? 15.469 -4.82 4.121 1 98.38 84 ARG A N 1
ATOM 623 C CA . ARG A 1 84 ? 16.25 -6.031 3.881 1 98.38 84 ARG A CA 1
ATOM 624 C C . ARG A 1 84 ? 16.219 -6.418 2.406 1 98.38 84 ARG A C 1
ATOM 626 O O . ARG A 1 84 ? 17.25 -6.742 1.822 1 98.38 84 ARG A O 1
ATOM 633 N N . LEU A 1 85 ? 15.031 -6.43 1.79 1 98.75 85 LEU A N 1
ATOM 634 C CA . LEU A 1 85 ? 14.875 -6.766 0.379 1 98.75 85 LEU A CA 1
ATOM 635 C C . LEU A 1 85 ? 15.688 -5.82 -0.498 1 98.75 85 LEU A C 1
ATOM 637 O O . LEU A 1 85 ? 16.391 -6.258 -1.412 1 98.75 85 LEU A O 1
ATOM 641 N N . SER A 1 86 ? 15.562 -4.523 -0.245 1 98.5 86 SER A N 1
ATOM 642 C CA . SER A 1 86 ? 16.281 -3.506 -1.012 1 98.5 86 SER A CA 1
ATOM 643 C C . SER A 1 86 ? 17.781 -3.705 -0.921 1 98.5 86 SER A C 1
ATOM 645 O O . SER A 1 86 ? 18.484 -3.629 -1.93 1 98.5 86 SER A O 1
ATOM 647 N N . ASP A 1 87 ? 18.281 -3.951 0.28 1 98.06 87 ASP A N 1
ATOM 648 C CA . ASP A 1 87 ? 19.703 -4.16 0.498 1 98.06 87 ASP A CA 1
ATOM 649 C C . ASP A 1 87 ? 20.203 -5.398 -0.242 1 98.06 87 ASP A C 1
ATOM 651 O O . ASP A 1 87 ? 21.297 -5.398 -0.802 1 98.06 87 ASP A O 1
ATOM 655 N N . ALA A 1 88 ? 19.406 -6.453 -0.214 1 98.5 88 ALA A N 1
ATOM 656 C CA . ALA A 1 88 ? 19.781 -7.73 -0.807 1 98.5 88 ALA A CA 1
ATOM 657 C C . ALA A 1 88 ? 20.047 -7.582 -2.303 1 98.5 88 ALA A C 1
ATOM 659 O O . ALA A 1 88 ? 20.844 -8.336 -2.875 1 98.5 88 ALA A O 1
ATOM 660 N N . VAL A 1 89 ? 19.438 -6.641 -2.992 1 98.44 89 VAL A N 1
ATOM 661 C CA . VAL A 1 89 ? 19.594 -6.508 -4.438 1 98.44 89 VAL A CA 1
ATOM 662 C C . VAL A 1 89 ? 20.203 -5.148 -4.77 1 98.44 89 VAL A C 1
ATOM 664 O O . VAL A 1 89 ? 20.031 -4.633 -5.875 1 98.44 89 VAL A O 1
ATOM 667 N N . ASP A 1 90 ? 20.719 -4.445 -3.875 1 97.75 90 ASP A N 1
ATOM 668 C CA . ASP A 1 90 ? 21.562 -3.26 -3.994 1 97.75 90 ASP A CA 1
ATOM 669 C C . ASP A 1 90 ? 20.766 -2.062 -4.5 1 97.75 90 ASP A C 1
ATOM 671 O O . ASP A 1 90 ? 21.25 -1.277 -5.312 1 97.75 90 ASP A O 1
ATOM 675 N N . ILE A 1 91 ? 19.562 -2.004 -4.145 1 97.44 91 ILE A N 1
ATOM 676 C CA . ILE A 1 91 ? 18.812 -0.778 -4.391 1 97.44 91 ILE A CA 1
ATOM 677 C C . ILE A 1 91 ? 19.266 0.31 -3.422 1 97.44 91 ILE A C 1
ATOM 679 O O . ILE A 1 91 ? 19.25 0.115 -2.205 1 97.44 91 ILE A O 1
ATOM 683 N N . PRO A 1 92 ? 19.641 1.383 -3.936 1 94.75 92 PRO A N 1
ATOM 684 C CA . PRO A 1 92 ? 20.172 2.43 -3.061 1 94.75 92 PRO A CA 1
ATOM 685 C C . PRO A 1 92 ? 19.109 2.99 -2.107 1 94.75 92 PRO A C 1
ATOM 687 O O . PRO A 1 92 ? 17.953 3.156 -2.492 1 94.75 92 PRO A O 1
ATOM 690 N N . ALA A 1 93 ? 19.578 3.348 -0.923 1 93.56 93 ALA A N 1
ATOM 691 C CA . ALA A 1 93 ? 18.703 3.973 0.061 1 93.56 93 ALA A CA 1
ATOM 692 C C . ALA A 1 93 ? 18.344 5.398 -0.351 1 93.56 93 ALA A C 1
ATOM 694 O O . ALA A 1 93 ? 19.016 5.996 -1.194 1 93.56 93 ALA A O 1
ATOM 695 N N . GLY A 1 94 ? 17.281 5.957 0.302 1 94.81 94 GLY A N 1
ATOM 696 C CA . GLY A 1 94 ? 16.859 7.328 0.056 1 94.81 94 GLY A CA 1
ATOM 697 C C . GLY A 1 94 ? 15.664 7.43 -0.878 1 94.81 94 GLY A C 1
ATOM 698 O O . GLY A 1 94 ? 15.188 6.418 -1.393 1 94.81 94 GLY A O 1
ATOM 699 N N . PRO A 1 95 ? 15.188 8.656 -1.032 1 96.44 95 PRO A N 1
ATOM 700 C CA . PRO A 1 95 ? 14.008 8.891 -1.864 1 96.44 95 PRO A CA 1
ATOM 701 C C . PRO A 1 95 ? 14.25 8.57 -3.338 1 96.44 95 PRO A C 1
ATOM 703 O O . PRO A 1 95 ? 15.305 8.914 -3.881 1 96.44 95 PRO A O 1
ATOM 706 N N . ARG A 1 96 ? 13.359 7.879 -3.92 1 95.56 96 ARG A N 1
ATOM 707 C CA . ARG A 1 96 ? 13.367 7.582 -5.348 1 95.56 96 ARG A CA 1
ATOM 708 C C . ARG A 1 96 ? 12.062 8 -6.008 1 95.56 96 ARG A C 1
ATOM 710 O O . ARG A 1 96 ? 11.055 7.293 -5.91 1 95.56 96 ARG A O 1
ATOM 717 N N . TYR A 1 97 ? 12.133 9.141 -6.777 1 96.25 97 TYR A N 1
ATOM 718 C CA . TYR A 1 97 ? 10.969 9.562 -7.543 1 96.25 97 TYR A CA 1
ATOM 719 C C . TYR A 1 97 ? 10.609 8.539 -8.609 1 96.25 97 TYR A C 1
ATOM 721 O O . TYR A 1 97 ? 11.484 7.867 -9.156 1 96.25 97 TYR A O 1
ATOM 729 N N . LEU A 1 98 ? 9.289 8.391 -8.805 1 96.56 98 LEU A N 1
ATOM 730 C CA . LEU A 1 98 ? 8.906 7.633 -9.984 1 96.56 98 LEU A CA 1
ATOM 731 C C . LEU A 1 98 ? 9.359 8.344 -11.258 1 96.56 98 LEU A C 1
ATOM 733 O O . LEU A 1 98 ? 9.641 9.547 -11.234 1 96.56 98 LEU A O 1
ATOM 737 N N . PRO A 1 99 ? 9.508 7.574 -12.367 1 94.94 99 PRO A N 1
ATOM 738 C CA . PRO A 1 99 ? 9.844 8.211 -13.641 1 94.94 99 PRO A CA 1
ATOM 739 C C . PRO A 1 99 ? 8.891 9.352 -14.008 1 94.94 99 PRO A C 1
ATOM 741 O O . PRO A 1 99 ? 7.73 9.344 -13.586 1 94.94 99 PRO A O 1
ATOM 744 N N . GLU A 1 100 ? 9.336 10.305 -14.82 1 91.25 100 GLU A N 1
ATOM 745 C CA . GLU A 1 100 ? 8.625 11.547 -15.125 1 91.25 100 GLU A CA 1
ATOM 746 C C . GLU A 1 100 ? 7.199 11.273 -15.586 1 91.25 100 GLU A C 1
ATOM 748 O O . GLU A 1 100 ? 6.258 11.93 -15.133 1 91.25 100 GLU A O 1
ATOM 753 N N . GLU A 1 101 ? 7.066 10.359 -16.453 1 89 101 GLU A N 1
ATOM 754 C CA . GLU A 1 101 ? 5.746 10.039 -17 1 89 101 GLU A CA 1
ATOM 755 C C . GLU A 1 101 ? 4.816 9.531 -15.891 1 89 101 GLU A C 1
ATOM 757 O O . GLU A 1 101 ? 3.619 9.836 -15.906 1 89 101 GLU A O 1
ATOM 762 N N . ARG A 1 102 ? 5.301 8.93 -14.898 1 90.69 102 ARG A N 1
ATOM 763 C CA . ARG A 1 102 ? 4.484 8.32 -13.852 1 90.69 102 ARG A CA 1
ATOM 764 C C . ARG A 1 102 ? 4.312 9.266 -12.664 1 90.69 102 ARG A C 1
ATOM 766 O O . ARG A 1 102 ? 3.42 9.07 -11.836 1 90.69 102 ARG A O 1
ATOM 773 N N . GLN A 1 103 ? 5.16 10.242 -12.688 1 90.62 103 GLN A N 1
ATOM 774 C CA . GLN A 1 103 ? 5.082 11.219 -11.602 1 90.62 103 GLN A CA 1
ATOM 775 C C . GLN A 1 103 ? 3.797 12.031 -11.688 1 90.62 103 GLN A C 1
ATOM 777 O O . GLN A 1 103 ? 3.287 12.508 -10.672 1 90.62 103 GLN A O 1
ATOM 782 N N . THR A 1 104 ? 3.318 12.117 -12.961 1 89.69 104 THR A N 1
ATOM 783 C CA . THR A 1 104 ? 2.174 13 -13.141 1 89.69 104 THR A CA 1
ATOM 784 C C . THR A 1 104 ? 0.95 12.219 -13.609 1 89.69 104 THR A C 1
ATOM 786 O O . THR A 1 104 ? -0.085 12.805 -13.93 1 89.69 104 THR A O 1
ATOM 789 N N . THR A 1 105 ? 1.146 10.898 -13.672 1 87.44 105 THR A N 1
ATOM 790 C CA . THR A 1 105 ? 0.019 10.047 -14.023 1 87.44 105 THR A CA 1
ATOM 791 C C . THR A 1 105 ? -0.357 9.133 -12.859 1 87.44 105 THR A C 1
ATOM 793 O O . THR A 1 105 ? 0.425 8.969 -11.922 1 87.44 105 THR A O 1
ATOM 796 N N . GLY A 1 106 ? -1.638 8.703 -12.75 1 87.81 106 GLY A N 1
ATOM 797 C CA . GLY A 1 106 ? -2.119 7.883 -11.648 1 87.81 106 GLY A CA 1
ATOM 798 C C . GLY A 1 106 ? -3.193 8.562 -10.82 1 87.81 106 GLY A C 1
ATOM 799 O O . GLY A 1 106 ? -4.152 9.109 -11.375 1 87.81 106 GLY A O 1
ATOM 800 N N . ARG A 1 107 ? -3.021 8.461 -9.469 1 92.5 107 ARG A N 1
ATOM 801 C CA . ARG A 1 107 ? -3.965 9.172 -8.609 1 92.5 107 ARG A CA 1
ATOM 802 C C . ARG A 1 107 ? -3.768 10.68 -8.711 1 92.5 107 ARG A C 1
ATOM 804 O O . ARG A 1 107 ? -2.684 11.188 -8.422 1 92.5 107 ARG A O 1
ATOM 811 N N . ASP A 1 108 ? -4.754 11.352 -9.094 1 93.25 108 ASP A N 1
ATOM 812 C CA . ASP A 1 108 ? -4.641 12.797 -9.289 1 93.25 108 ASP A CA 1
ATOM 813 C C . ASP A 1 108 ? -4.102 13.477 -8.031 1 93.25 108 ASP A C 1
ATOM 815 O O . ASP A 1 108 ? -3.223 14.336 -8.109 1 93.25 108 ASP A O 1
ATOM 819 N N . LEU A 1 109 ? -4.566 13.047 -6.926 1 96.38 109 LEU A N 1
ATOM 820 C CA . LEU A 1 109 ? -4.219 13.656 -5.648 1 96.38 109 LEU A CA 1
ATOM 821 C C . LEU A 1 109 ? -2.73 13.5 -5.355 1 96.38 109 LEU A C 1
ATOM 823 O O . LEU A 1 109 ? -2.17 14.234 -4.543 1 96.38 109 LEU A O 1
ATOM 827 N N . ALA A 1 110 ? -2.043 12.57 -6.016 1 95.94 110 ALA A N 1
ATOM 828 C CA . ALA A 1 110 ? -0.65 12.258 -5.707 1 95.94 110 ALA A CA 1
ATOM 829 C C . ALA A 1 110 ? 0.292 12.875 -6.738 1 95.94 110 ALA A C 1
ATOM 831 O O . ALA A 1 110 ? 1.497 12.609 -6.723 1 95.94 110 ALA A O 1
ATOM 832 N N . ARG A 1 111 ? -0.186 13.711 -7.637 1 94.5 111 ARG A N 1
ATOM 833 C CA . ARG A 1 111 ? 0.651 14.32 -8.664 1 94.5 111 ARG A CA 1
ATOM 834 C C . ARG A 1 111 ? 1.811 15.086 -8.047 1 94.5 111 ARG A C 1
ATOM 836 O O . ARG A 1 111 ? 1.637 15.781 -7.043 1 94.5 111 ARG A O 1
ATOM 843 N N . TRP A 1 112 ? 3.078 14.797 -8.555 1 92.44 112 TRP A N 1
ATOM 844 C CA . TRP A 1 112 ? 4.32 15.508 -8.273 1 92.44 112 TRP A CA 1
ATOM 845 C C . TRP A 1 112 ? 4.895 15.102 -6.922 1 92.44 112 TRP A C 1
ATOM 847 O O . TRP A 1 112 ? 5.699 15.82 -6.332 1 92.44 112 TRP A O 1
ATOM 857 N N . ARG A 1 113 ? 4.438 14.031 -6.402 1 96.75 113 ARG A N 1
ATOM 858 C CA . ARG A 1 113 ? 4.836 13.625 -5.059 1 96.75 113 ARG A CA 1
ATOM 859 C C . ARG A 1 113 ? 4.875 12.109 -4.93 1 96.75 113 ARG A C 1
ATOM 861 O O . ARG A 1 113 ? 4.434 11.555 -3.918 1 96.75 113 ARG A O 1
ATOM 868 N N . ARG A 1 114 ? 5.16 11.445 -6.016 1 97.25 114 ARG A N 1
ATOM 869 C CA . ARG A 1 114 ? 5.105 9.984 -6.051 1 97.25 114 ARG A CA 1
ATOM 870 C C . ARG A 1 114 ? 6.504 9.383 -5.957 1 97.25 114 ARG A C 1
ATOM 872 O O . ARG A 1 114 ? 7.371 9.68 -6.777 1 97.25 114 ARG A O 1
ATOM 879 N N . PHE A 1 115 ? 6.719 8.531 -4.969 1 97.75 115 PHE A N 1
ATOM 880 C CA . PHE A 1 115 ? 8.008 7.895 -4.695 1 97.75 115 PHE A CA 1
ATOM 881 C C . PHE A 1 115 ? 7.875 6.375 -4.73 1 97.75 115 PHE A C 1
ATOM 883 O O . PHE A 1 115 ? 6.832 5.828 -4.375 1 97.75 115 PHE A O 1
ATOM 890 N N . SER A 1 116 ? 8.922 5.707 -5.211 1 97.75 116 SER A N 1
ATOM 891 C CA . SER A 1 116 ? 9.094 4.277 -4.98 1 97.75 116 SER A CA 1
ATOM 892 C C . SER A 1 116 ? 9.422 3.988 -3.518 1 97.75 116 SER A C 1
ATOM 894 O O . SER A 1 116 ? 10.125 4.762 -2.867 1 97.75 116 SER A O 1
ATOM 896 N N . ALA A 1 117 ? 8.883 2.893 -3.045 1 97.5 117 ALA A N 1
ATOM 897 C CA . ALA A 1 117 ? 9.242 2.479 -1.69 1 97.5 117 ALA A CA 1
ATOM 898 C C . ALA A 1 117 ? 10.273 1.356 -1.716 1 97.5 117 ALA A C 1
ATOM 900 O O . ALA A 1 117 ? 10.594 0.776 -0.675 1 97.5 117 ALA A O 1
ATOM 901 N N . ALA A 1 118 ? 10.805 0.73 -2.961 1 93.69 118 ALA A N 1
ATOM 902 C CA . ALA A 1 118 ? 11.914 -0.219 -3.006 1 93.69 118 ALA A CA 1
ATOM 903 C C . ALA A 1 118 ? 13.133 0.325 -2.27 1 93.69 118 ALA A C 1
ATOM 905 O O . ALA A 1 118 ? 13.898 -0.438 -1.676 1 93.69 118 ALA A O 1
ATOM 906 N N . ALA A 1 119 ? 13.273 1.099 -1.408 1 88.06 119 ALA A N 1
ATOM 907 C CA . ALA A 1 119 ? 14.086 1.867 -0.473 1 88.06 119 ALA A CA 1
ATOM 908 C C . ALA A 1 119 ? 13.242 2.896 0.275 1 88.06 119 ALA A C 1
ATOM 910 O O . ALA A 1 119 ? 13.43 4.105 0.104 1 88.06 119 ALA A O 1
ATOM 911 N N . GLU A 1 120 ? 12.398 2.406 1.026 1 95.44 120 GLU A N 1
ATOM 912 C CA . GLU A 1 120 ? 11.453 3.246 1.758 1 95.44 120 GLU A CA 1
ATOM 913 C C . GLU A 1 120 ? 12.18 4.25 2.645 1 95.44 120 GLU A C 1
ATOM 915 O O . GLU A 1 120 ? 12.57 3.928 3.77 1 95.44 120 GLU A O 1
ATOM 920 N N . PHE A 1 121 ? 12.281 5.488 2.166 1 95.69 121 PHE A N 1
ATOM 921 C CA . PHE A 1 121 ? 13.133 6.473 2.82 1 95.69 121 PHE A CA 1
ATOM 922 C C . PHE A 1 121 ? 12.438 7.055 4.051 1 95.69 121 PHE A C 1
ATOM 924 O O . PHE A 1 121 ? 13.086 7.688 4.891 1 95.69 121 PHE A O 1
ATOM 931 N N . MET A 1 122 ? 11.133 6.898 4.121 1 96.69 122 MET A N 1
ATOM 932 C CA . MET A 1 122 ? 10.375 7.293 5.309 1 96.69 122 MET A CA 1
ATOM 933 C C . MET A 1 122 ? 10.188 6.105 6.246 1 96.69 122 MET A C 1
ATOM 935 O O . MET A 1 122 ? 9.781 5.027 5.812 1 96.69 122 MET A O 1
ATOM 939 N N . TYR A 1 123 ? 10.5 6.258 7.488 1 96.38 123 TYR A N 1
ATOM 940 C CA . TYR A 1 123 ? 10.281 5.238 8.508 1 96.38 123 TYR A CA 1
ATOM 941 C C . TYR A 1 123 ? 8.797 5.105 8.836 1 96.38 123 TYR A C 1
ATOM 943 O O . TYR A 1 123 ? 8.188 6.039 9.367 1 96.38 123 TYR A O 1
ATOM 951 N N . VAL A 1 124 ? 8.172 4.004 8.492 1 98.06 124 VAL A N 1
ATOM 952 C CA . VAL A 1 124 ? 6.73 3.809 8.656 1 98.06 124 VAL A CA 1
ATOM 953 C C . VAL A 1 124 ? 6.473 2.586 9.531 1 98.06 124 VAL A C 1
ATOM 955 O O . VAL A 1 124 ? 6.938 1.484 9.227 1 98.06 124 VAL A O 1
ATOM 958 N N . GLY A 1 125 ? 5.781 2.721 10.68 1 98.75 125 GLY A N 1
ATOM 959 C CA . GLY A 1 125 ? 5.336 1.601 11.5 1 98.75 125 GLY A CA 1
ATOM 960 C C . GLY A 1 125 ? 4.203 0.816 10.867 1 98.75 125 GLY A C 1
ATOM 961 O O . GLY A 1 125 ? 3.596 1.268 9.891 1 98.75 125 GLY A O 1
ATOM 962 N N . ASP A 1 126 ? 3.9 -0.385 11.422 1 98.88 126 ASP A N 1
ATOM 963 C CA . ASP A 1 126 ? 2.92 -1.286 10.82 1 98.88 126 ASP A CA 1
ATOM 964 C C . ASP A 1 126 ? 1.497 -0.78 11.055 1 98.88 126 ASP A C 1
ATOM 966 O O . ASP A 1 126 ? 0.634 -0.922 10.18 1 98.88 126 ASP A O 1
ATOM 970 N N . ARG A 1 127 ? 1.188 -0.247 12.234 1 98.94 127 ARG A N 1
ATOM 971 C CA . ARG A 1 127 ? -0.123 0.357 12.453 1 98.94 127 ARG A CA 1
ATOM 972 C C . ARG A 1 127 ? -0.28 1.637 11.641 1 98.94 127 ARG A C 1
ATOM 974 O O . ARG A 1 127 ? -1.36 1.919 11.117 1 98.94 127 ARG A O 1
ATOM 981 N N . ASP A 1 128 ? 0.787 2.426 11.648 1 98.88 128 ASP A N 1
ATOM 982 C CA . ASP A 1 128 ? 0.817 3.602 10.789 1 98.88 128 ASP A CA 1
ATOM 983 C C . ASP A 1 128 ? 0.536 3.225 9.336 1 98.88 128 ASP A C 1
ATOM 985 O O . ASP A 1 128 ? -0.25 3.889 8.656 1 98.88 128 ASP A O 1
ATOM 989 N N . ARG A 1 129 ? 1.148 2.193 8.852 1 98.81 129 ARG A N 1
ATOM 990 C CA . ARG A 1 129 ? 0.944 1.701 7.488 1 98.81 129 ARG A CA 1
ATOM 991 C C . ARG A 1 129 ? -0.509 1.298 7.266 1 98.81 129 ARG A C 1
ATOM 993 O O . ARG A 1 129 ? -1.048 1.477 6.172 1 98.81 129 ARG A O 1
ATOM 1000 N N . ALA A 1 130 ? -1.138 0.678 8.258 1 98.88 130 ALA A N 1
ATOM 1001 C CA . ALA A 1 130 ? -2.553 0.336 8.156 1 98.88 130 ALA A CA 1
ATOM 1002 C C . ALA A 1 130 ? -3.393 1.569 7.832 1 98.88 130 ALA A C 1
ATOM 1004 O O . ALA A 1 130 ? -4.328 1.498 7.031 1 98.88 130 ALA A O 1
ATOM 1005 N N . VAL A 1 131 ? -3.102 2.705 8.477 1 98.88 131 VAL A N 1
ATOM 1006 C CA . VAL A 1 131 ? -3.799 3.961 8.219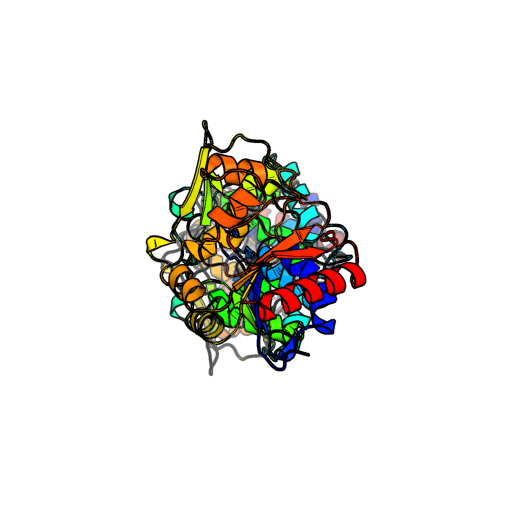 1 98.88 131 VAL A CA 1
ATOM 1007 C C . VAL A 1 131 ? -3.605 4.375 6.762 1 98.88 131 VAL A C 1
ATOM 1009 O O . VAL A 1 131 ? -4.551 4.82 6.105 1 98.88 131 VAL A O 1
ATOM 1012 N N . HIS A 1 132 ? -2.361 4.227 6.242 1 98.88 132 HIS A N 1
ATOM 1013 C CA . HIS A 1 132 ? -2.078 4.582 4.855 1 98.88 132 HIS A CA 1
ATOM 1014 C C . HIS A 1 132 ? -2.85 3.688 3.889 1 98.88 132 HIS A C 1
ATOM 1016 O O . HIS A 1 132 ? -3.385 4.164 2.887 1 98.88 132 HIS A O 1
ATOM 1022 N N . VAL A 1 133 ? -2.883 2.369 4.156 1 98.81 133 VAL A N 1
ATOM 1023 C CA . VAL A 1 133 ? -3.611 1.433 3.309 1 98.81 133 VAL A CA 1
ATOM 1024 C C . VAL A 1 133 ? -5.102 1.769 3.33 1 98.81 133 VAL A C 1
ATOM 1026 O O . VAL A 1 133 ? -5.75 1.811 2.281 1 98.81 133 VAL A O 1
ATOM 1029 N N . PHE A 1 134 ? -5.633 1.984 4.555 1 98.81 134 PHE A N 1
ATOM 1030 C CA . PHE A 1 134 ? -7.039 2.324 4.734 1 98.81 134 PHE A CA 1
ATOM 1031 C C . PHE A 1 134 ? -7.391 3.602 3.98 1 98.81 134 PHE A C 1
ATOM 1033 O O . PHE A 1 134 ? -8.359 3.635 3.217 1 98.81 134 PHE A O 1
ATOM 1040 N N . ARG A 1 135 ? -6.594 4.641 4.102 1 98.88 135 ARG A N 1
ATOM 1041 C CA . ARG A 1 135 ? -6.781 5.906 3.398 1 98.88 135 ARG A CA 1
ATOM 1042 C C . ARG A 1 135 ? -6.738 5.707 1.888 1 98.88 135 ARG A C 1
ATOM 1044 O O . ARG A 1 135 ? -7.633 6.16 1.171 1 98.88 135 ARG A O 1
ATOM 1051 N N . THR A 1 136 ? -5.715 5.035 1.417 1 98.56 136 THR A N 1
ATOM 1052 C CA . THR A 1 136 ? -5.547 4.809 -0.014 1 98.56 136 THR A CA 1
ATOM 1053 C C . THR A 1 136 ? -6.75 4.066 -0.589 1 98.56 136 THR A C 1
ATOM 1055 O O . THR A 1 136 ? -7.219 4.387 -1.683 1 98.56 136 THR A O 1
ATOM 1058 N N . SER A 1 137 ? -7.219 3.084 0.157 1 98.44 137 SER A N 1
ATOM 1059 C CA . SER A 1 137 ? -8.367 2.289 -0.275 1 98.44 137 SER A CA 1
ATOM 1060 C C . SER A 1 137 ? -9.609 3.156 -0.436 1 98.44 137 SER A C 1
ATOM 1062 O O . SER A 1 137 ? -10.312 3.059 -1.442 1 98.44 137 SER A O 1
ATOM 1064 N N . LEU A 1 138 ? -9.898 3.971 0.53 1 98.38 138 LEU A N 1
ATOM 1065 C CA . LEU A 1 138 ? -11.07 4.844 0.461 1 98.38 138 LEU A CA 1
ATOM 1066 C C . LEU A 1 138 ? -10.93 5.844 -0.683 1 98.38 138 LEU A C 1
ATOM 1068 O O . LEU A 1 138 ? -11.906 6.129 -1.382 1 98.38 138 LEU A O 1
ATOM 1072 N N . LEU A 1 139 ? -9.75 6.418 -0.854 1 98 139 LEU A N 1
ATOM 1073 C CA . LEU A 1 139 ? -9.5 7.305 -1.986 1 98 139 LEU A CA 1
ATOM 1074 C C . LEU A 1 139 ? -9.758 6.586 -3.307 1 98 139 LEU A C 1
ATOM 1076 O O . LEU A 1 139 ? -10.398 7.145 -4.203 1 98 139 LEU A O 1
ATOM 1080 N N . ASP A 1 140 ? -9.258 5.367 -3.465 1 96.88 140 ASP A N 1
ATOM 1081 C CA . ASP A 1 140 ? -9.43 4.594 -4.691 1 96.88 140 ASP A CA 1
ATOM 1082 C C . ASP A 1 140 ? -10.898 4.254 -4.926 1 96.88 140 ASP A C 1
ATOM 1084 O O . ASP A 1 140 ? -11.328 4.07 -6.07 1 96.88 140 ASP A O 1
ATOM 1088 N N . GLU A 1 141 ? -11.656 4.141 -3.844 1 96.75 141 GLU A N 1
ATOM 1089 C CA . GLU A 1 141 ? -13.086 3.912 -3.971 1 96.75 141 GLU A CA 1
ATOM 1090 C C . GLU A 1 141 ? -13.797 5.152 -4.504 1 96.75 141 GLU A C 1
ATOM 1092 O O . GLU A 1 141 ? -14.969 5.09 -4.891 1 96.75 141 GLU A O 1
ATOM 1097 N N . GLY A 1 142 ? -13.164 6.289 -4.488 1 96 142 GLY A N 1
ATOM 1098 C CA . GLY A 1 142 ? -13.734 7.496 -5.062 1 96 142 GLY A CA 1
ATOM 1099 C C . GLY A 1 142 ? -14.07 8.547 -4.023 1 96 142 GLY A C 1
ATOM 1100 O O . GLY A 1 142 ? -14.586 9.617 -4.359 1 96 142 GLY A O 1
ATOM 1101 N N . ARG A 1 143 ? -13.703 8.281 -2.779 1 97.31 143 ARG A N 1
ATOM 1102 C CA . ARG A 1 143 ? -13.938 9.273 -1.733 1 97.31 143 ARG A CA 1
ATOM 1103 C C . ARG A 1 143 ? -12.914 10.398 -1.802 1 97.31 143 ARG A C 1
ATOM 1105 O O . ARG A 1 143 ? -11.758 10.172 -2.178 1 97.31 143 ARG A O 1
ATOM 1112 N N . SER A 1 144 ? -13.336 11.633 -1.493 1 98.25 144 SER A N 1
ATOM 1113 C CA . SER A 1 144 ? -12.414 12.758 -1.39 1 98.25 144 SER A CA 1
ATOM 1114 C C . SER A 1 144 ? -11.5 12.617 -0.176 1 98.25 144 SER A C 1
ATOM 1116 O O . SER A 1 144 ? -11.758 11.789 0.705 1 98.25 144 SER A O 1
ATOM 1118 N N . LEU A 1 145 ? -10.43 13.406 -0.185 1 98.75 145 LEU A N 1
ATOM 1119 C CA . LEU A 1 145 ? -9.555 13.391 0.983 1 98.75 145 LEU A CA 1
ATOM 1120 C C . LEU A 1 145 ? -10.297 13.859 2.227 1 98.75 145 LEU A C 1
ATOM 1122 O O . LEU A 1 145 ? -10.047 13.367 3.33 1 98.75 145 LEU A O 1
ATOM 1126 N N . THR A 1 146 ? -11.219 14.836 2.121 1 98.81 146 THR A N 1
ATOM 1127 C CA . THR A 1 146 ? -12.047 15.297 3.227 1 98.81 146 THR A CA 1
ATOM 1128 C C . THR A 1 146 ? -12.875 14.148 3.795 1 98.81 146 THR A C 1
ATOM 1130 O O . THR A 1 146 ? -12.859 13.898 5.004 1 98.81 146 THR A O 1
ATOM 1133 N N . GLU A 1 147 ? -13.594 13.422 2.91 1 98.69 147 GLU A N 1
ATOM 1134 C CA . GLU A 1 147 ? -14.398 12.281 3.346 1 98.69 147 GLU A CA 1
ATOM 1135 C C . GLU A 1 147 ? -13.531 11.211 4 1 98.69 147 GLU A C 1
ATOM 1137 O O . GLU A 1 147 ? -13.906 10.656 5.035 1 98.69 147 GLU A O 1
ATOM 1142 N N . THR A 1 148 ? -12.438 10.898 3.375 1 98.75 148 THR A N 1
ATOM 1143 C CA . THR A 1 148 ? -11.516 9.883 3.871 1 98.75 148 THR A CA 1
ATOM 1144 C C . THR A 1 148 ? -10.969 10.273 5.246 1 98.75 148 THR A C 1
ATOM 1146 O O . THR A 1 148 ? -10.914 9.438 6.152 1 98.75 148 THR A O 1
ATOM 1149 N N . THR A 1 149 ? -10.547 11.547 5.453 1 98.88 149 THR A N 1
ATOM 1150 C CA . THR A 1 149 ? -10.008 12.047 6.715 1 98.88 149 THR A CA 1
ATOM 1151 C C . THR A 1 149 ? -11.062 11.969 7.816 1 98.88 149 THR A C 1
ATOM 1153 O O . THR A 1 149 ? -10.773 11.547 8.938 1 98.88 149 THR A O 1
ATOM 1156 N N . ARG A 1 150 ? -12.273 12.359 7.516 1 98.75 150 ARG A N 1
ATOM 1157 C CA . ARG A 1 150 ? -13.352 12.273 8.5 1 98.75 150 ARG A CA 1
ATOM 1158 C C . ARG A 1 150 ? -13.625 10.828 8.883 1 98.75 150 ARG A C 1
ATOM 1160 O O . ARG A 1 150 ? -13.945 10.539 10.039 1 98.75 150 ARG A O 1
ATOM 1167 N N . THR A 1 151 ? -13.562 9.93 7.902 1 98.81 151 THR A N 1
ATOM 1168 C CA . THR A 1 151 ? -13.758 8.508 8.188 1 98.81 151 THR A CA 1
ATOM 1169 C C . THR A 1 151 ? -12.672 7.992 9.125 1 98.81 151 THR A C 1
ATOM 1171 O O . THR A 1 151 ? -12.961 7.266 10.078 1 98.81 151 THR A O 1
ATOM 1174 N N . LEU A 1 152 ? -11.414 8.344 8.883 1 98.88 152 LEU A N 1
ATOM 1175 C CA . LEU A 1 152 ? -10.312 7.973 9.766 1 98.88 152 LEU A CA 1
ATOM 1176 C C . LEU A 1 152 ? -10.5 8.578 11.156 1 98.88 152 LEU A C 1
ATOM 1178 O O . LEU A 1 152 ? -10.266 7.918 12.164 1 98.88 152 LEU A O 1
ATOM 1182 N N . ALA A 1 153 ? -10.867 9.883 11.188 1 98.88 153 ALA A N 1
ATOM 1183 C CA . ALA A 1 153 ? -11.117 10.555 12.461 1 98.88 153 ALA A CA 1
ATOM 1184 C C . ALA A 1 153 ? -12.18 9.812 13.266 1 98.88 153 ALA A C 1
ATOM 1186 O O . ALA A 1 153 ? -12.047 9.656 14.484 1 98.88 153 ALA A O 1
ATOM 1187 N N . ALA A 1 154 ? -13.25 9.406 12.586 1 98.81 154 ALA A N 1
ATOM 1188 C CA . ALA A 1 154 ? -14.305 8.633 13.242 1 98.81 154 ALA A CA 1
ATOM 1189 C C . ALA A 1 154 ? -13.758 7.301 13.758 1 98.81 154 ALA A C 1
ATOM 1191 O O . ALA A 1 154 ? -14.086 6.879 14.867 1 98.81 154 ALA A O 1
ATOM 1192 N N . ALA A 1 155 ? -12.945 6.625 12.945 1 98.88 155 ALA A N 1
ATOM 1193 C CA . ALA A 1 155 ? -12.398 5.324 13.32 1 98.88 155 ALA A CA 1
ATOM 1194 C C . ALA A 1 155 ? -11.531 5.434 14.57 1 98.88 155 ALA A C 1
ATOM 1196 O O . ALA A 1 155 ? -11.469 4.5 15.375 1 98.88 155 ALA A O 1
ATOM 1197 N N . PHE A 1 156 ? -10.812 6.559 14.742 1 98.75 156 PHE A N 1
ATOM 1198 C CA . PHE A 1 156 ? -9.945 6.793 15.891 1 98.75 156 PHE A CA 1
ATOM 1199 C C . PHE A 1 156 ? -10.711 7.5 17 1 98.75 156 PHE A C 1
ATOM 1201 O O . PHE A 1 156 ? -10.133 7.844 18.031 1 98.75 156 PHE A O 1
ATOM 1208 N N . ASP A 1 157 ? -12 7.855 16.797 1 98.25 157 ASP A N 1
ATOM 1209 C CA . ASP A 1 157 ? -12.883 8.492 17.766 1 98.25 157 ASP A CA 1
ATOM 1210 C C . ASP A 1 157 ? -12.336 9.852 18.188 1 98.25 157 ASP A C 1
ATOM 1212 O O . ASP A 1 157 ? -12.195 10.125 19.391 1 98.25 157 ASP A O 1
ATOM 1216 N N . LEU A 1 158 ? -11.977 10.609 17.188 1 98.56 158 LEU A N 1
ATOM 1217 C CA . LEU A 1 158 ? -11.445 11.93 17.484 1 98.56 158 LEU A CA 1
ATOM 1218 C C . LEU A 1 158 ? -12.516 12.828 18.078 1 98.56 158 LEU A C 1
ATOM 1220 O O . LEU A 1 158 ? -13.695 12.695 17.75 1 98.56 158 LEU A O 1
ATOM 1224 N N . ASP A 1 159 ? -12.086 13.789 18.859 1 97.44 159 ASP A N 1
ATOM 1225 C CA . ASP A 1 159 ? -13 14.727 19.516 1 97.44 159 ASP A CA 1
ATOM 1226 C C . ASP A 1 159 ? -13.016 16.062 18.781 1 97.44 159 ASP A C 1
ATOM 1228 O O . ASP A 1 159 ? -13.578 17.047 19.281 1 97.44 159 ASP A O 1
ATOM 1232 N N . VAL A 1 160 ? -12.312 16.234 17.672 1 98.19 160 VAL A N 1
ATOM 1233 C CA . VAL A 1 160 ? -12.289 17.438 16.828 1 98.19 160 VAL A CA 1
ATOM 1234 C C . VAL A 1 160 ? -12.742 17.094 15.422 1 98.19 160 VAL A C 1
ATOM 1236 O O . VAL A 1 160 ? -12.805 15.914 15.047 1 98.19 160 VAL A O 1
ATOM 1239 N N . ASP A 1 161 ? -13.18 18.125 14.672 1 98.25 161 ASP A N 1
ATOM 1240 C CA . ASP A 1 161 ? -13.375 17.969 13.234 1 98.25 161 ASP A CA 1
ATOM 1241 C C . ASP A 1 161 ? -12.07 18.188 12.477 1 98.25 161 ASP A C 1
ATOM 1243 O O . ASP A 1 161 ? -11.625 19.328 12.32 1 98.25 161 ASP A O 1
ATOM 1247 N N . LEU A 1 162 ? -11.438 17.141 12.062 1 98.81 162 LEU A N 1
ATOM 1248 C CA . LEU A 1 162 ? -10.164 17.188 11.344 1 98.81 162 LEU A CA 1
ATOM 1249 C C . LEU A 1 162 ? -10.391 17.25 9.844 1 98.81 162 LEU A C 1
ATOM 1251 O O . LEU A 1 162 ? -11.078 16.406 9.273 1 98.81 162 LEU A O 1
ATOM 1255 N N . LEU A 1 163 ? -9.812 18.25 9.188 1 98.75 163 LEU A N 1
ATOM 1256 C CA . LEU A 1 163 ? -9.992 18.469 7.758 1 98.75 163 LEU A CA 1
ATOM 1257 C C . LEU A 1 163 ? -8.648 18.688 7.066 1 98.75 163 LEU A C 1
ATOM 1259 O O . LEU A 1 163 ? -7.75 19.312 7.621 1 98.75 163 LEU A O 1
ATOM 1263 N N . PRO A 1 164 ? -8.484 18.047 5.832 1 98.75 164 PRO A N 1
ATOM 1264 C CA . PRO A 1 164 ? -7.379 18.5 4.988 1 98.75 164 PRO A CA 1
ATOM 1265 C C . PRO A 1 164 ? -7.594 19.922 4.449 1 98.75 164 PRO A C 1
ATOM 1267 O O . PRO A 1 164 ? -8.734 20.344 4.254 1 98.75 164 PRO A O 1
ATOM 1270 N N . MET A 1 165 ? -6.508 20.625 4.145 1 98.25 165 MET A N 1
ATOM 1271 C CA . MET A 1 165 ? -6.625 21.984 3.633 1 98.25 165 MET A CA 1
ATOM 1272 C C . MET A 1 165 ? -7.297 22 2.266 1 98.25 165 MET A C 1
ATOM 1274 O O . MET A 1 165 ? -7.93 22.984 1.887 1 98.25 165 MET A O 1
ATOM 1278 N N . SER A 1 166 ? -7.164 20.875 1.55 1 97.94 166 SER A N 1
ATOM 1279 C CA . SER A 1 166 ? -7.668 20.781 0.183 1 97.94 166 SER A CA 1
ATOM 1280 C C . SER A 1 166 ? -7.875 19.328 -0.237 1 97.94 166 SER A C 1
ATOM 1282 O O . SER A 1 166 ? -7.234 18.422 0.301 1 97.94 166 SER A O 1
ATOM 1284 N N . ASP A 1 167 ? -8.828 19.094 -1.152 1 97.81 167 ASP A N 1
ATOM 1285 C CA . ASP A 1 167 ? -8.984 17.797 -1.814 1 97.81 167 ASP A CA 1
ATOM 1286 C C . ASP A 1 167 ? -8.203 17.766 -3.127 1 97.81 167 ASP A C 1
ATOM 1288 O O . ASP A 1 167 ? -8.211 16.75 -3.826 1 97.81 167 ASP A O 1
ATOM 1292 N N . ASP A 1 168 ? -7.492 18.891 -3.504 1 97.25 168 ASP A N 1
ATOM 1293 C CA . ASP A 1 168 ? -6.711 18.984 -4.73 1 97.25 168 ASP A CA 1
ATOM 1294 C C . ASP A 1 168 ? -5.227 18.766 -4.457 1 97.25 168 ASP A C 1
ATOM 1296 O O . ASP A 1 168 ? -4.758 18.969 -3.334 1 97.25 168 ASP A O 1
ATOM 1300 N N . PRO A 1 169 ? -4.527 18.312 -5.477 1 97.25 169 PRO A N 1
ATOM 1301 C CA . PRO A 1 169 ? -3.104 18.031 -5.281 1 97.25 169 PRO A CA 1
ATOM 1302 C C . PRO A 1 169 ? -2.268 19.312 -5.152 1 97.25 169 PRO A C 1
ATOM 1304 O O . PRO A 1 169 ? -2.295 20.156 -6.043 1 97.25 169 PRO A O 1
ATOM 1307 N N . VAL A 1 170 ? -1.573 19.469 -4.078 1 97.88 170 VAL A N 1
ATOM 1308 C CA . VAL A 1 170 ? -0.584 20.516 -3.832 1 97.88 170 VAL A CA 1
ATOM 1309 C C . VAL A 1 170 ? 0.676 19.906 -3.227 1 97.88 170 VAL A C 1
ATOM 1311 O O . VAL A 1 170 ? 0.601 19.141 -2.254 1 97.88 170 VAL A O 1
ATOM 1314 N N . ALA A 1 171 ? 1.836 20.156 -3.844 1 98.5 171 ALA A N 1
ATOM 1315 C CA . ALA A 1 171 ? 3.1 19.625 -3.338 1 98.5 171 ALA A CA 1
ATOM 1316 C C . ALA A 1 171 ? 4.066 20.75 -2.988 1 98.5 171 ALA A C 1
ATOM 1318 O O . ALA A 1 171 ? 4.254 21.688 -3.773 1 98.5 171 ALA A O 1
ATOM 1319 N N . THR A 1 172 ? 4.633 20.688 -1.792 1 98.62 172 THR A N 1
ATOM 1320 C CA . THR A 1 172 ? 5.699 21.609 -1.413 1 98.62 172 THR A CA 1
ATOM 1321 C C . THR A 1 172 ? 7.035 21.172 -2.01 1 98.62 172 THR A C 1
ATOM 1323 O O . THR A 1 172 ? 7.559 20.109 -1.655 1 98.62 172 THR A O 1
ATOM 1326 N N . ILE A 1 173 ? 7.578 22 -2.912 1 98.5 173 ILE A N 1
ATOM 1327 C CA . ILE A 1 173 ? 8.828 21.719 -3.605 1 98.5 173 ILE A CA 1
ATOM 1328 C C . ILE A 1 173 ? 9.898 22.719 -3.166 1 98.5 173 ILE A C 1
ATOM 1330 O O . ILE A 1 173 ? 9.688 23.922 -3.227 1 98.5 173 ILE A O 1
ATOM 1334 N N . VAL A 1 174 ? 11.031 22.234 -2.701 1 98.31 174 VAL A N 1
ATOM 1335 C CA . VAL A 1 174 ? 12.164 23.047 -2.295 1 98.31 174 VAL A CA 1
ATOM 1336 C C . VAL A 1 174 ? 13.18 23.125 -3.432 1 98.31 174 VAL A C 1
ATOM 1338 O O . VAL A 1 174 ? 13.656 22.094 -3.916 1 98.31 174 VAL A O 1
ATOM 1341 N N . HIS A 1 175 ? 13.516 24.344 -3.861 1 98.25 175 HIS A N 1
ATOM 1342 C CA . HIS A 1 175 ? 14.523 24.562 -4.891 1 98.25 175 HIS A CA 1
ATOM 1343 C C . HIS A 1 175 ? 15.875 24.906 -4.27 1 98.25 175 HIS A C 1
ATOM 1345 O O . HIS A 1 175 ? 15.953 25.797 -3.41 1 98.25 175 HIS A O 1
ATOM 1351 N N . THR A 1 176 ? 16.859 24.172 -4.633 1 97.31 176 THR A N 1
ATOM 1352 C CA . THR A 1 176 ? 18.25 24.469 -4.289 1 97.31 176 THR A CA 1
ATOM 1353 C C . THR A 1 176 ? 19.047 24.812 -5.539 1 97.31 176 THR A C 1
ATOM 1355 O O . THR A 1 176 ? 18.516 24.812 -6.648 1 97.31 176 THR A O 1
ATOM 1358 N N . ALA A 1 177 ? 20.328 25.188 -5.328 1 94.88 177 ALA A N 1
ATOM 1359 C CA . ALA A 1 177 ? 21.172 25.547 -6.461 1 94.88 177 ALA A CA 1
ATOM 1360 C C . ALA A 1 177 ? 21.312 24.391 -7.445 1 94.88 177 ALA A C 1
ATOM 1362 O O . ALA A 1 177 ? 21.375 24.609 -8.656 1 94.88 177 ALA A O 1
ATOM 1363 N N . ASP A 1 178 ? 21.234 23.234 -7.023 1 93.94 178 ASP A N 1
ATOM 1364 C CA . ASP A 1 178 ? 21.594 22.078 -7.84 1 93.94 178 ASP A CA 1
ATOM 1365 C C . ASP A 1 178 ? 20.344 21.328 -8.281 1 93.94 178 ASP A C 1
ATOM 1367 O O . ASP A 1 178 ? 20.344 20.688 -9.344 1 93.94 178 ASP A O 1
ATOM 1371 N N . GLU A 1 179 ? 19.312 21.312 -7.422 1 95.56 179 GLU A N 1
ATOM 1372 C CA . GLU A 1 179 ? 18.156 20.469 -7.727 1 95.56 179 GLU A CA 1
ATOM 1373 C C . GLU A 1 179 ? 16.906 20.969 -7.016 1 95.56 179 GLU A C 1
ATOM 1375 O O . GLU A 1 179 ? 16.984 21.812 -6.129 1 95.56 179 GLU A O 1
ATOM 1380 N N . SER A 1 180 ? 15.734 20.531 -7.477 1 97.38 180 SER A N 1
ATOM 1381 C CA . SER A 1 180 ? 14.445 20.672 -6.797 1 97.38 180 SER A CA 1
ATOM 1382 C C . SER A 1 180 ? 14.031 19.359 -6.145 1 97.38 180 SER A C 1
ATOM 1384 O O . SER A 1 180 ? 14.234 18.281 -6.715 1 97.38 180 SER A O 1
ATOM 1386 N N . MET A 1 181 ? 13.5 19.406 -4.973 1 97.81 181 MET A N 1
ATOM 1387 C CA . MET A 1 181 ? 13.078 18.188 -4.289 1 97.81 181 MET A CA 1
ATOM 1388 C C . MET A 1 181 ? 11.812 18.422 -3.484 1 97.81 181 MET A C 1
ATOM 1390 O O . MET A 1 181 ? 11.523 19.547 -3.082 1 97.81 181 MET A O 1
ATOM 1394 N N . HIS A 1 182 ? 11.008 17.422 -3.404 1 98.25 182 HIS A N 1
ATOM 1395 C CA . HIS A 1 182 ? 9.859 17.484 -2.512 1 98.25 182 HIS A CA 1
ATOM 1396 C C . HIS A 1 182 ? 10.289 17.766 -1.076 1 98.25 182 HIS A C 1
ATOM 1398 O O . HIS A 1 182 ? 11.367 17.344 -0.655 1 98.25 182 HIS A O 1
ATOM 1404 N N . PHE A 1 183 ? 9.484 18.359 -0.306 1 97.94 183 PHE A N 1
ATOM 1405 C CA . PHE A 1 183 ? 9.812 18.766 1.057 1 97.94 183 PHE A CA 1
ATOM 1406 C C . PHE A 1 183 ? 10.195 17.562 1.9 1 97.94 183 PHE A C 1
ATOM 1408 O O . PHE A 1 183 ? 11.086 17.656 2.746 1 97.94 183 PHE A O 1
ATOM 1415 N N . GLN A 1 184 ? 9.492 16.422 1.784 1 97.19 184 GLN A N 1
ATOM 1416 C CA . GLN A 1 184 ? 9.812 15.234 2.574 1 97.19 184 GLN A CA 1
ATOM 1417 C C . GLN A 1 184 ? 11.227 14.75 2.287 1 97.19 184 GLN A C 1
ATOM 1419 O O . GLN A 1 184 ? 11.906 14.234 3.18 1 97.19 184 GLN A O 1
ATOM 1424 N N . GLU A 1 185 ? 11.625 14.797 0.999 1 97.06 185 GLU A N 1
ATOM 1425 C CA . GLU A 1 185 ? 13.031 14.5 0.717 1 97.06 185 GLU A CA 1
ATOM 1426 C C . GLU A 1 185 ? 13.953 15.492 1.426 1 97.06 185 GLU A C 1
ATOM 1428 O O . GLU A 1 185 ? 14.922 15.086 2.076 1 97.06 185 GLU A O 1
ATOM 1433 N N . PHE A 1 186 ? 13.719 16.766 1.329 1 97.06 186 PHE A N 1
ATOM 1434 C CA . PHE A 1 186 ? 14.516 17.812 1.932 1 97.06 186 PHE A CA 1
ATOM 1435 C C . PHE A 1 186 ? 14.633 17.625 3.438 1 97.06 186 PHE A C 1
ATOM 1437 O O . PHE A 1 186 ? 15.734 17.703 3.996 1 97.06 186 PHE A O 1
ATOM 1444 N N . TRP A 1 187 ? 13.469 17.312 4.07 1 94.38 187 TRP A N 1
ATOM 1445 C CA . TRP A 1 187 ? 13.414 17.297 5.531 1 94.38 187 TRP A CA 1
ATOM 1446 C C . TRP A 1 187 ? 13.828 15.93 6.066 1 94.38 187 TRP A C 1
ATOM 1448 O O . TRP A 1 187 ? 14.656 15.836 6.977 1 94.38 187 TRP A O 1
ATOM 1458 N N . VAL A 1 188 ? 13.273 14.867 5.547 1 93.69 188 VAL A N 1
ATOM 1459 C CA . VAL A 1 188 ? 13.453 13.531 6.094 1 93.69 188 VAL A CA 1
ATOM 1460 C C . VAL A 1 188 ? 14.805 12.969 5.652 1 93.69 188 VAL A C 1
ATOM 1462 O O . VAL A 1 188 ? 15.555 12.438 6.469 1 93.69 188 VAL A O 1
ATOM 1465 N N . ASP A 1 189 ? 15.07 13.102 4.371 1 95.12 189 ASP A N 1
ATOM 1466 C CA . ASP A 1 189 ? 16.266 12.469 3.844 1 95.12 189 ASP A CA 1
ATOM 1467 C C . ASP A 1 189 ? 17.484 13.375 4.004 1 95.12 189 ASP A C 1
ATOM 1469 O O . ASP A 1 189 ? 18.547 12.93 4.453 1 95.12 189 ASP A O 1
ATOM 1473 N N . ARG A 1 190 ? 17.328 14.672 3.621 1 95.31 190 ARG A N 1
ATOM 1474 C CA . ARG A 1 190 ? 18.469 15.578 3.588 1 95.31 190 ARG A CA 1
ATOM 1475 C C . ARG A 1 190 ? 18.609 16.344 4.902 1 95.31 190 ARG A C 1
ATOM 1477 O O . ARG A 1 190 ? 19.469 17.219 5.035 1 95.31 190 ARG A O 1
ATOM 1484 N N . CYS A 1 191 ? 17.75 16.094 5.875 1 93.62 191 CYS A N 1
ATOM 1485 C CA . CYS A 1 191 ? 17.781 16.641 7.23 1 93.62 191 CYS A CA 1
ATOM 1486 C C . CYS A 1 191 ? 17.797 18.156 7.211 1 93.62 191 CYS A C 1
ATOM 1488 O O . CYS A 1 191 ? 18.422 18.797 8.062 1 93.62 191 CYS A O 1
ATOM 1490 N N . GLY A 1 192 ? 17.266 18.688 6.152 1 93.44 192 GLY A N 1
ATOM 1491 C CA . GLY A 1 192 ? 17.203 20.141 6.055 1 93.44 192 GLY A CA 1
ATOM 1492 C C . GLY A 1 192 ? 18.547 20.781 5.793 1 93.44 192 GLY A C 1
ATOM 1493 O O . GLY A 1 192 ? 18.703 22 5.957 1 93.44 192 GLY A O 1
ATOM 1494 N N . ASP A 1 193 ? 19.453 20.094 5.336 1 94 193 ASP A N 1
ATOM 1495 C CA . ASP A 1 193 ? 20.828 20.547 5.23 1 94 193 ASP A CA 1
ATOM 1496 C C . ASP A 1 193 ? 21.031 21.438 4.004 1 94 193 ASP A C 1
ATOM 1498 O O . ASP A 1 193 ? 21.75 22.438 4.066 1 94 193 ASP A O 1
ATOM 1502 N N . PRO A 1 194 ? 20.422 21.109 2.85 1 95.44 194 PRO A N 1
ATOM 1503 C CA . PRO A 1 194 ? 20.719 21.906 1.651 1 95.44 194 PRO A CA 1
ATOM 1504 C C . PRO A 1 194 ? 20.297 23.359 1.792 1 95.44 194 PRO A C 1
ATOM 1506 O O . PRO A 1 194 ? 19.297 23.672 2.441 1 95.44 194 PRO A O 1
ATOM 1509 N N . GLU A 1 195 ? 21.062 24.172 1.175 1 96 195 GLU A N 1
ATOM 1510 C CA . GLU A 1 195 ? 20.688 25.578 1.107 1 96 195 GLU A CA 1
ATOM 1511 C C . GLU A 1 195 ? 19.453 25.766 0.229 1 96 195 GLU A C 1
ATOM 1513 O O . GLU A 1 195 ? 19.391 25.25 -0.888 1 96 195 GLU A O 1
ATOM 1518 N N . VAL A 1 196 ? 18.547 26.516 0.765 1 97.62 196 VAL A N 1
ATOM 1519 C CA . VAL A 1 196 ? 17.266 26.703 0.074 1 97.62 196 VAL A CA 1
ATOM 1520 C C . VAL A 1 196 ? 17.297 28.016 -0.721 1 97.62 196 VAL A C 1
ATOM 1522 O O . VAL A 1 196 ? 17.641 29.062 -0.183 1 97.62 196 VAL A O 1
ATOM 1525 N N . GLU A 1 197 ? 16.953 27.953 -2.004 1 97.75 197 GLU A N 1
ATOM 1526 C CA . GLU A 1 197 ? 16.859 29.141 -2.842 1 97.75 197 GLU A CA 1
ATOM 1527 C C . GLU A 1 197 ? 15.43 29.672 -2.881 1 97.75 197 GLU A C 1
ATOM 1529 O O . GLU A 1 197 ? 15.211 30.891 -2.881 1 97.75 197 GLU A O 1
ATOM 1534 N N . SER A 1 198 ? 14.5 28.781 -3 1 97.56 198 SER A N 1
ATOM 1535 C CA . SER A 1 198 ? 13.086 29.141 -3.016 1 97.56 198 SER A CA 1
ATOM 1536 C C . SER A 1 198 ? 12.203 27.938 -2.689 1 97.56 198 SER A C 1
ATOM 1538 O O . SER A 1 198 ? 12.68 26.797 -2.656 1 97.56 198 SER A O 1
ATOM 1540 N N . VAL A 1 199 ? 10.969 28.203 -2.383 1 98.38 199 VAL A N 1
ATOM 1541 C CA . VAL A 1 199 ? 9.961 27.188 -2.115 1 98.38 199 VAL A CA 1
ATOM 1542 C C . VAL A 1 199 ? 8.766 27.391 -3.045 1 98.38 199 VAL A C 1
ATOM 1544 O O . VAL A 1 199 ? 8.289 28.5 -3.227 1 98.38 199 VAL A O 1
ATOM 1547 N N . GLU A 1 200 ? 8.359 26.312 -3.674 1 98.31 200 GLU A N 1
ATOM 1548 C CA . GLU A 1 200 ? 7.234 26.281 -4.602 1 98.31 200 GLU A CA 1
ATOM 1549 C C . GLU A 1 200 ? 6.105 25.406 -4.078 1 98.31 200 GLU A C 1
ATOM 1551 O O . GLU A 1 200 ? 6.355 24.312 -3.551 1 98.31 200 GLU A O 1
ATOM 1556 N N . PHE A 1 201 ? 4.895 25.891 -4.113 1 98.31 201 PHE A N 1
ATOM 1557 C CA . PHE A 1 201 ? 3.721 25.062 -3.871 1 98.31 201 PHE A CA 1
ATOM 1558 C C . PHE A 1 201 ? 3.076 24.641 -5.188 1 98.31 201 PHE A C 1
ATOM 1560 O O . PHE A 1 201 ? 2.086 25.234 -5.617 1 98.31 201 PHE A O 1
ATOM 1567 N N . ARG A 1 202 ? 3.566 23.609 -5.715 1 97.75 202 ARG A N 1
ATOM 1568 C CA . ARG A 1 202 ? 3.193 23.156 -7.051 1 97.75 202 ARG A CA 1
ATOM 1569 C C . ARG A 1 202 ? 1.752 22.656 -7.078 1 97.75 202 ARG A C 1
ATOM 1571 O O . ARG A 1 202 ? 1.367 21.812 -6.273 1 97.75 202 ARG A O 1
ATOM 1578 N N . GLY A 1 203 ? 0.959 23.125 -7.977 1 97.31 203 GLY A N 1
ATOM 1579 C CA . GLY A 1 203 ? -0.445 22.766 -8.109 1 97.31 203 GLY A CA 1
ATOM 1580 C C . GLY A 1 203 ? -1.376 23.734 -7.414 1 97.31 203 GLY A C 1
ATOM 1581 O O . GLY A 1 203 ? -2.596 23.672 -7.586 1 97.31 203 GLY A O 1
ATOM 1582 N N . SER A 1 204 ? -0.831 24.672 -6.672 1 97.31 204 SER A N 1
ATOM 1583 C CA . SER A 1 204 ? -1.64 25.547 -5.824 1 97.31 204 SER A CA 1
ATOM 1584 C C . SER A 1 204 ? -2.506 26.484 -6.66 1 97.31 204 SER A C 1
ATOM 1586 O O . SER A 1 204 ? -3.58 26.891 -6.227 1 97.31 204 SER A O 1
ATOM 1588 N N . ARG A 1 205 ? -2.105 26.828 -7.859 1 95.75 205 ARG A N 1
ATOM 1589 C CA . ARG A 1 205 ? -2.865 27.75 -8.703 1 95.75 205 ARG A CA 1
ATOM 1590 C C . ARG A 1 205 ? -4.23 27.172 -9.055 1 95.75 205 ARG A C 1
ATOM 1592 O O . ARG A 1 205 ? -5.203 27.906 -9.211 1 95.75 205 ARG A O 1
ATOM 1599 N N . GLU A 1 206 ? -4.273 25.844 -9.133 1 95.56 206 GLU A N 1
ATOM 1600 C CA . GLU A 1 206 ? -5.516 25.188 -9.508 1 95.56 206 GLU A CA 1
ATOM 1601 C C . GLU A 1 206 ? -6.242 24.641 -8.281 1 95.56 206 GLU A C 1
ATOM 1603 O O . GLU A 1 206 ? -7.438 24.344 -8.344 1 95.56 206 GLU A O 1
ATOM 1608 N N . ALA A 1 207 ? -5.504 24.484 -7.184 1 96.44 207 ALA A N 1
ATOM 1609 C CA . ALA A 1 207 ? -6.059 23.891 -5.977 1 96.44 207 ALA A CA 1
ATOM 1610 C C . ALA A 1 207 ? -6.961 24.875 -5.234 1 96.44 207 ALA A C 1
ATOM 1612 O O . ALA A 1 207 ? -6.746 26.078 -5.297 1 96.44 207 ALA A O 1
ATOM 1613 N N . ARG A 1 208 ? -8.031 24.438 -4.598 1 95.19 208 ARG A N 1
ATOM 1614 C CA . ARG A 1 208 ? -8.945 25.234 -3.783 1 95.19 208 ARG A CA 1
ATOM 1615 C C . ARG A 1 208 ? -9.062 24.656 -2.375 1 95.19 208 ARG A C 1
ATOM 1617 O O . ARG A 1 208 ? -9.031 23.438 -2.189 1 95.19 208 ARG A O 1
ATOM 1624 N N . ALA A 1 209 ? -9.094 25.562 -1.424 1 96.44 209 ALA A N 1
ATOM 1625 C CA . ALA A 1 209 ? -9.547 25.094 -0.114 1 96.44 209 ALA A CA 1
ATOM 1626 C C . ALA A 1 209 ? -10.953 24.516 -0.191 1 96.44 209 ALA A C 1
ATOM 1628 O O . ALA A 1 209 ? -11.789 25 -0.956 1 96.44 209 ALA A O 1
ATOM 1629 N N . THR A 1 210 ? -11.211 23.484 0.559 1 93.69 210 THR A N 1
ATOM 1630 C CA . THR A 1 210 ? -12.547 22.906 0.504 1 93.69 210 THR A CA 1
ATOM 1631 C C . THR A 1 210 ? -13.578 23.875 1.08 1 93.69 210 THR A C 1
ATOM 1633 O O . THR A 1 210 ? -13.227 24.812 1.808 1 93.69 210 THR A O 1
ATOM 1636 N N . ASP A 1 211 ? -14.852 23.641 0.762 1 94.31 211 ASP A N 1
ATOM 1637 C CA . ASP A 1 211 ? -15.93 24.469 1.3 1 94.31 211 ASP A CA 1
ATOM 1638 C C . ASP A 1 211 ? -16 24.359 2.82 1 94.31 211 ASP A C 1
ATOM 1640 O O . ASP A 1 211 ? -16.297 25.344 3.508 1 94.31 211 ASP A O 1
ATOM 1644 N N . GLU A 1 212 ? -15.773 23.156 3.295 1 96.25 212 GLU A N 1
ATOM 1645 C CA . GLU A 1 212 ? -15.797 22.922 4.734 1 96.25 212 GLU A CA 1
ATOM 1646 C C . GLU A 1 212 ? -14.75 23.781 5.449 1 96.25 212 GLU A C 1
ATOM 1648 O O . GLU A 1 212 ? -15.039 24.391 6.48 1 96.25 212 GLU A O 1
ATOM 1653 N N . VAL A 1 213 ? -13.586 23.844 4.855 1 97.56 213 VAL A N 1
ATOM 1654 C CA . VAL A 1 213 ? -12.484 24.609 5.426 1 97.56 213 VAL A CA 1
ATOM 1655 C C . VAL A 1 213 ? -12.805 26.109 5.383 1 97.56 213 VAL A C 1
ATOM 1657 O O . VAL A 1 213 ? -12.664 26.812 6.383 1 97.56 213 VAL A O 1
ATOM 1660 N N . LEU A 1 214 ? -13.25 26.609 4.25 1 97.25 214 LEU A N 1
ATOM 1661 C CA . LEU A 1 214 ? -13.531 28.031 4.086 1 97.25 214 LEU A CA 1
ATOM 1662 C C . LEU A 1 214 ? -14.664 28.469 5.012 1 97.25 214 LEU A C 1
ATOM 1664 O O . LEU A 1 214 ? -14.602 29.547 5.609 1 97.25 214 LEU A O 1
ATOM 1668 N N . GLU A 1 215 ? -15.656 27.672 5.113 1 96.25 215 GLU A N 1
ATOM 1669 C CA . GLU A 1 215 ? -16.766 27.984 6.004 1 96.25 215 GLU A CA 1
ATOM 1670 C C . GLU A 1 215 ? -16.312 28.062 7.457 1 96.25 215 GLU A C 1
ATOM 1672 O O . GLU A 1 215 ? -16.688 28.984 8.18 1 96.25 215 GLU A O 1
ATOM 1677 N N . ALA A 1 216 ? -15.523 27.109 7.867 1 96.81 216 ALA A N 1
ATOM 1678 C CA . ALA A 1 216 ? -15.016 27.109 9.234 1 96.81 216 ALA A CA 1
ATOM 1679 C C . ALA A 1 216 ? -14.211 28.375 9.523 1 96.81 216 ALA A C 1
ATOM 1681 O O . ALA A 1 216 ? -14.398 29.016 10.555 1 96.81 216 ALA A O 1
ATOM 1682 N N . ILE A 1 217 ? -13.312 28.734 8.617 1 97.31 217 ILE A N 1
ATOM 1683 C CA . ILE A 1 217 ? -12.406 29.859 8.805 1 97.31 217 ILE A CA 1
ATOM 1684 C C . ILE A 1 217 ? -13.195 31.156 8.812 1 97.31 217 ILE A C 1
ATOM 1686 O O . ILE A 1 217 ? -12.898 32.062 9.578 1 97.31 217 ILE A O 1
ATOM 1690 N N . ARG A 1 218 ? -14.25 31.297 8.047 1 94.94 218 ARG A N 1
ATOM 1691 C CA . ARG A 1 218 ? -15.008 32.531 7.906 1 94.94 218 ARG A CA 1
ATOM 1692 C C . ARG A 1 218 ? -15.922 32.75 9.109 1 94.94 218 ARG A C 1
ATOM 1694 O O . ARG A 1 218 ? -16.312 33.906 9.406 1 94.94 218 ARG A O 1
ATOM 1701 N N . THR A 1 219 ? -16.234 31.672 9.789 1 94.25 219 THR A N 1
ATOM 1702 C CA . THR A 1 219 ? -17.297 31.781 10.789 1 94.25 219 THR A CA 1
ATOM 1703 C C . THR A 1 219 ? -16.703 31.688 12.195 1 94.25 219 THR A C 1
ATOM 1705 O O . THR A 1 219 ? -17.375 32.031 13.172 1 94.25 219 THR A O 1
ATOM 1708 N N . GLU A 1 220 ? -15.508 31.25 12.328 1 96.12 220 GLU A N 1
ATOM 1709 C CA . GLU A 1 220 ? -14.914 31.016 13.641 1 96.12 220 GLU A CA 1
ATOM 1710 C C . GLU A 1 220 ? -13.531 31.641 13.742 1 96.12 220 GLU A C 1
ATOM 1712 O O . GLU A 1 220 ? -12.82 31.766 12.734 1 96.12 220 GLU A O 1
ATOM 1717 N N . PRO A 1 221 ? -13.141 32.062 15 1 97.38 221 PRO A N 1
ATOM 1718 C CA . PRO A 1 221 ? -11.766 32.562 15.141 1 97.38 221 PRO A CA 1
ATOM 1719 C C . PRO A 1 221 ? -10.727 31.484 14.836 1 97.38 221 PRO A C 1
ATOM 1721 O O . PRO A 1 221 ? -11 30.297 15.008 1 97.38 221 PRO A O 1
ATOM 1724 N N . VAL A 1 222 ? -9.57 31.938 14.414 1 98.38 222 VAL A N 1
ATOM 1725 C CA . VAL A 1 222 ? -8.523 31.031 13.969 1 98.38 222 VAL A CA 1
ATOM 1726 C C . VAL A 1 222 ? -7.305 31.156 14.883 1 98.38 222 VAL A C 1
ATOM 1728 O O . VAL A 1 222 ? -6.891 32.281 15.219 1 98.38 222 VAL A O 1
ATOM 1731 N N . VAL A 1 223 ? -6.777 30.016 15.32 1 98.56 223 VAL A N 1
ATOM 1732 C CA . VAL A 1 223 ? -5.527 29.953 16.062 1 98.56 223 VAL A CA 1
ATOM 1733 C C . VAL A 1 223 ? -4.473 29.203 15.25 1 98.56 223 VAL A C 1
ATOM 1735 O O . VAL A 1 223 ? -4.723 28.109 14.758 1 98.56 223 VAL A O 1
ATOM 1738 N N . ILE A 1 224 ? -3.354 29.812 15.047 1 98.25 224 ILE A N 1
ATOM 1739 C CA . ILE A 1 224 ? -2.18 29.203 14.445 1 98.25 224 ILE A CA 1
ATOM 1740 C C . ILE A 1 224 ? -1.136 28.922 15.523 1 98.25 224 ILE A C 1
ATOM 1742 O O . ILE A 1 224 ? -0.584 29.844 16.125 1 98.25 224 ILE A O 1
ATOM 1746 N N . GLY A 1 225 ? -0.932 27.578 15.82 1 96.56 225 GLY A N 1
ATOM 1747 C CA . GLY A 1 225 ? 0.132 27.219 16.75 1 96.56 225 GLY A CA 1
ATOM 1748 C C . GLY A 1 225 ? 1.514 27.578 16.234 1 96.56 225 GLY A C 1
ATOM 1749 O O . GLY A 1 225 ? 1.649 28.172 15.156 1 96.56 225 GLY A O 1
ATOM 1750 N N . PRO A 1 226 ? 2.547 27.297 17.141 1 95.38 226 PRO A N 1
ATOM 1751 C CA . PRO A 1 226 ? 3.902 27.578 16.656 1 95.38 226 PRO A CA 1
ATOM 1752 C C . PRO A 1 226 ? 4.289 26.703 15.461 1 95.38 226 PRO A C 1
ATOM 1754 O O . PRO A 1 226 ? 4.691 25.562 15.625 1 95.38 226 PRO A O 1
ATOM 1757 N N . SER A 1 227 ? 4.148 27.234 14.281 1 93.69 227 SER A N 1
ATOM 1758 C CA . SER A 1 227 ? 4.336 26.5 13.039 1 93.69 227 SER A CA 1
ATOM 1759 C C . SER A 1 227 ? 5.305 27.203 12.102 1 93.69 227 SER A C 1
ATOM 1761 O O . SER A 1 227 ? 5.535 28.406 12.242 1 93.69 227 SER A O 1
ATOM 1763 N N . ASN A 1 228 ? 5.906 26.422 11.219 1 95.75 228 ASN A N 1
ATOM 1764 C CA . ASN A 1 228 ? 6.719 27 10.156 1 95.75 228 ASN A CA 1
ATOM 1765 C C . ASN A 1 228 ? 5.875 27.812 9.188 1 95.75 228 ASN A C 1
ATOM 1767 O O . ASN A 1 228 ? 5.012 27.281 8.492 1 95.75 228 ASN A O 1
ATOM 1771 N N . PRO A 1 229 ? 6.113 29.141 9.148 1 97.06 229 PRO A N 1
ATOM 1772 C CA . PRO A 1 229 ? 5.254 29.969 8.305 1 97.06 229 PRO A CA 1
ATOM 1773 C C . PRO A 1 229 ? 5.316 29.578 6.828 1 97.06 229 PRO A C 1
ATOM 1775 O O . PRO A 1 229 ? 4.359 29.812 6.082 1 97.06 229 PRO A O 1
ATOM 1778 N N . VAL A 1 230 ? 6.422 28.969 6.387 1 97.38 230 VAL A N 1
ATOM 1779 C CA . VAL A 1 230 ? 6.645 28.688 4.973 1 97.38 230 VAL A CA 1
ATOM 1780 C C . VAL A 1 230 ? 6.066 27.328 4.617 1 97.38 230 VAL A C 1
ATOM 1782 O O . VAL A 1 230 ? 5.219 27.219 3.725 1 97.38 230 VAL A O 1
ATOM 1785 N N . THR A 1 231 ? 6.355 26.266 5.305 1 97.12 231 THR A N 1
ATOM 1786 C CA . THR A 1 231 ? 6.016 24.922 4.844 1 97.12 231 THR A CA 1
ATOM 1787 C C . THR A 1 231 ? 4.797 24.391 5.586 1 97.12 231 THR A C 1
ATOM 1789 O O . THR A 1 231 ? 4.172 23.422 5.152 1 97.12 231 THR A O 1
ATOM 1792 N N . SER A 1 232 ? 4.469 24.969 6.75 1 97.31 232 SER A N 1
ATOM 1793 C CA . SER A 1 232 ? 3.291 24.516 7.48 1 97.31 232 SER A CA 1
ATOM 1794 C C . SER A 1 232 ? 2.055 25.312 7.078 1 97.31 232 SER A C 1
ATOM 1796 O O . SER A 1 232 ? 0.974 24.734 6.902 1 97.31 232 SER A O 1
ATOM 1798 N N . ILE A 1 233 ? 2.182 26.625 7.008 1 97.69 233 ILE A N 1
ATOM 1799 C CA . ILE A 1 233 ? 1.033 27.5 6.762 1 97.69 233 ILE A CA 1
ATOM 1800 C C . ILE A 1 233 ? 1.066 28 5.324 1 97.69 233 ILE A C 1
ATOM 1802 O O . ILE A 1 233 ? 0.019 28.234 4.719 1 97.69 233 ILE A O 1
ATOM 1806 N N . GLY A 1 234 ? 2.283 28.109 4.707 1 97.62 234 GLY A N 1
ATOM 1807 C CA . GLY A 1 234 ? 2.473 28.594 3.348 1 97.62 234 GLY A CA 1
ATOM 1808 C C . GLY A 1 234 ? 1.606 27.875 2.332 1 97.62 234 GLY A C 1
ATOM 1809 O O . GLY A 1 234 ? 0.938 28.516 1.516 1 97.62 234 GLY A O 1
ATOM 1810 N N . PRO A 1 235 ? 1.599 26.516 2.354 1 98.06 235 PRO A N 1
ATOM 1811 C CA . PRO A 1 235 ? 0.751 25.812 1.392 1 98.06 235 PRO A CA 1
ATOM 1812 C C . PRO A 1 235 ? -0.721 26.203 1.501 1 98.06 235 PRO A C 1
ATOM 1814 O O . PRO A 1 235 ? -1.428 26.25 0.491 1 98.06 235 PRO A O 1
ATOM 1817 N N . MET A 1 236 ? -1.196 26.484 2.701 1 97.88 236 MET A N 1
ATOM 1818 C CA . MET A 1 236 ? -2.58 26.906 2.902 1 97.88 236 MET A CA 1
ATOM 1819 C C . MET A 1 236 ? -2.826 28.281 2.271 1 97.88 236 MET A C 1
ATOM 1821 O O . MET A 1 236 ? -3.822 28.469 1.571 1 97.88 236 MET A O 1
ATOM 1825 N N . LEU A 1 237 ? -1.929 29.172 2.484 1 97.31 237 LEU A N 1
ATOM 1826 C CA . LEU A 1 237 ? -2.068 30.547 1.999 1 97.31 237 LEU A CA 1
ATOM 1827 C C . LEU A 1 237 ? -1.984 30.594 0.477 1 97.31 237 LEU A C 1
ATOM 1829 O O . LEU A 1 237 ? -2.447 31.547 -0.145 1 97.31 237 LEU A O 1
ATOM 1833 N N . ALA A 1 238 ? -1.356 29.531 -0.126 1 97.06 238 ALA A N 1
ATOM 1834 C CA . ALA A 1 238 ? -1.181 29.469 -1.574 1 97.06 238 ALA A CA 1
ATOM 1835 C C . ALA A 1 238 ? -2.482 29.078 -2.268 1 97.06 238 ALA A C 1
ATOM 1837 O O . ALA A 1 238 ? -2.615 29.219 -3.484 1 97.06 238 ALA A O 1
ATOM 1838 N N . LEU A 1 239 ? -3.428 28.562 -1.442 1 96.69 239 LEU A N 1
ATOM 1839 C CA . LEU A 1 239 ? -4.699 28.141 -2.02 1 96.69 239 LEU A CA 1
ATOM 1840 C C . LEU A 1 239 ? -5.59 29.344 -2.32 1 96.69 239 LEU A C 1
ATOM 1842 O O . LEU A 1 239 ? -5.609 30.312 -1.558 1 96.69 239 LEU A O 1
ATOM 1846 N N . ASP A 1 240 ? -6.266 29.188 -3.389 1 86.94 240 ASP A N 1
ATOM 1847 C CA . ASP A 1 240 ? -7.219 30.234 -3.736 1 86.94 240 ASP A CA 1
ATOM 1848 C C . ASP A 1 240 ? -8.266 30.422 -2.641 1 86.94 240 ASP A C 1
ATOM 1850 O O . ASP A 1 240 ? -8.891 29.438 -2.211 1 86.94 240 ASP A O 1
ATOM 1854 N N . GLY A 1 241 ? -8.398 31.594 -2.137 1 86.38 241 GLY A N 1
ATOM 1855 C CA . GLY A 1 241 ? -9.5 31.938 -1.256 1 86.38 241 GLY A CA 1
ATOM 1856 C C . GLY A 1 241 ? -9.141 31.859 0.215 1 86.38 241 GLY A C 1
ATOM 1857 O O . GLY A 1 241 ? -9.805 32.469 1.058 1 86.38 241 GLY A O 1
ATOM 1858 N N . LEU A 1 242 ? -8.133 31.125 0.608 1 94.31 242 LEU A N 1
ATOM 1859 C CA . LEU A 1 242 ? -7.883 30.891 2.027 1 94.31 242 LEU A CA 1
ATOM 1860 C C . LEU A 1 242 ? -7.312 32.125 2.689 1 94.31 242 LEU A C 1
ATOM 1862 O O . LEU A 1 242 ? -7.758 32.531 3.77 1 94.31 242 LEU A O 1
ATOM 1866 N N . ALA A 1 243 ? -6.336 32.75 2.076 1 92.25 243 ALA A N 1
ATOM 1867 C CA . ALA A 1 243 ? -5.77 34 2.627 1 92.25 243 ALA A CA 1
ATOM 1868 C C . ALA A 1 243 ? -6.844 35.062 2.816 1 92.25 243 ALA A C 1
ATOM 1870 O O . ALA A 1 243 ? -6.855 35.781 3.824 1 92.25 243 ALA A O 1
ATOM 1871 N N . ALA A 1 244 ? -7.691 35.188 1.809 1 93.5 244 ALA A N 1
ATOM 1872 C CA . ALA A 1 244 ? -8.773 36.156 1.894 1 93.5 244 ALA A CA 1
ATOM 1873 C C . ALA A 1 244 ? -9.711 35.844 3.053 1 93.5 244 ALA A C 1
ATOM 1875 O O . ALA A 1 244 ? -10.164 36.75 3.758 1 93.5 244 ALA A O 1
ATOM 1876 N N . ALA A 1 245 ? -10.023 34.594 3.211 1 96.31 245 ALA A N 1
ATOM 1877 C CA . ALA A 1 245 ? -10.891 34.188 4.309 1 96.31 245 ALA A CA 1
ATOM 1878 C C . ALA A 1 245 ? -10.266 34.5 5.66 1 96.31 245 ALA A C 1
ATOM 1880 O O . ALA A 1 245 ? -10.969 34.938 6.586 1 96.31 245 ALA A O 1
ATOM 1881 N N . LEU A 1 246 ? -8.961 34.344 5.801 1 97.81 246 LEU A N 1
ATOM 1882 C CA . LEU A 1 246 ? -8.258 34.625 7.051 1 97.81 246 LEU A CA 1
ATOM 1883 C C . LEU A 1 246 ? -8.289 36.094 7.367 1 97.81 246 LEU A C 1
ATOM 1885 O O . LEU A 1 246 ? -8.305 36.5 8.539 1 97.81 246 LEU A O 1
ATOM 1889 N N . ARG A 1 247 ? -8.367 36.969 6.375 1 95.62 247 ARG A N 1
ATOM 1890 C CA . ARG A 1 247 ? -8.398 38.438 6.578 1 95.62 247 ARG A CA 1
ATOM 1891 C C . ARG A 1 247 ? -9.773 38.875 7.074 1 95.62 247 ARG A C 1
ATOM 1893 O O . ARG A 1 247 ? -9.914 39.969 7.598 1 95.62 247 ARG A O 1
ATOM 1900 N N . GLU A 1 248 ? -10.695 38.031 6.867 1 95 248 GLU A N 1
ATOM 1901 C CA . GLU A 1 248 ? -12.062 38.406 7.211 1 95 248 GLU A CA 1
ATOM 1902 C C . GLU A 1 248 ? -12.461 37.844 8.578 1 95 248 GLU A C 1
ATOM 1904 O O . GLU A 1 248 ? -13.602 37.969 9 1 95 248 GLU A O 1
ATOM 1909 N N . THR A 1 249 ? -11.586 37.188 9.219 1 95.88 249 THR A N 1
ATOM 1910 C CA . THR A 1 249 ? -11.867 36.594 10.516 1 95.88 249 THR A CA 1
ATOM 1911 C C . THR A 1 249 ? -10.82 37 11.547 1 95.88 249 THR A C 1
ATOM 1913 O O . THR A 1 249 ? -9.828 37.625 11.203 1 95.88 249 THR A O 1
ATOM 1916 N N . ARG A 1 250 ? -11.086 36.688 12.891 1 96.94 250 ARG A N 1
ATOM 1917 C CA . ARG A 1 250 ? -10.094 36.938 13.93 1 96.94 250 ARG A CA 1
ATOM 1918 C C . ARG A 1 250 ? -9.031 35.844 13.945 1 96.94 250 ARG A C 1
ATOM 1920 O O . ARG A 1 250 ? -9.359 34.656 14.055 1 96.94 250 ARG A O 1
ATOM 1927 N N . VAL A 1 251 ? -7.785 36.281 13.797 1 98.38 251 VAL A N 1
ATOM 1928 C CA . VAL A 1 251 ? -6.691 35.312 13.711 1 98.38 251 VAL A CA 1
ATOM 1929 C C . VAL A 1 251 ? -5.625 35.625 14.75 1 98.38 251 VAL A C 1
ATOM 1931 O O . VAL A 1 251 ? -5.176 36.781 14.844 1 98.38 251 VAL A O 1
ATOM 1934 N N . VAL A 1 252 ? -5.273 34.656 15.547 1 98.5 252 VAL A N 1
ATOM 1935 C CA . VAL A 1 252 ? -4.152 34.781 16.469 1 98.5 252 VAL A CA 1
ATOM 1936 C C . VAL A 1 252 ? -3.08 33.75 16.125 1 98.5 252 VAL A C 1
ATOM 1938 O O . VAL A 1 252 ? -3.395 32.594 15.773 1 98.5 252 VAL A O 1
ATOM 1941 N N . ALA A 1 253 ? -1.824 34.125 16.188 1 98.44 253 ALA A N 1
ATOM 1942 C CA . ALA A 1 253 ? -0.718 33.219 15.891 1 98.44 253 ALA A CA 1
ATOM 1943 C C . ALA A 1 253 ? 0.286 33.188 17.031 1 98.44 253 ALA A C 1
ATOM 1945 O O . ALA A 1 253 ? 0.595 34.219 17.641 1 98.44 253 ALA A O 1
ATOM 1946 N N . VAL A 1 254 ? 0.692 32 17.375 1 98.38 254 VAL A N 1
ATOM 1947 C CA . VAL A 1 254 ? 1.803 31.828 18.297 1 98.38 254 VAL A CA 1
ATOM 1948 C C . VAL A 1 254 ? 3.123 31.828 17.531 1 98.38 254 VAL A C 1
ATOM 1950 O O . VAL A 1 254 ? 3.326 31.016 16.625 1 98.38 254 VAL A O 1
ATOM 1953 N N . SER A 1 255 ? 4.008 32.75 17.891 1 97.81 255 SER A N 1
ATOM 1954 C CA . SER A 1 255 ? 5.289 32.812 17.203 1 97.81 255 SER A CA 1
ATOM 1955 C C . SER A 1 255 ? 6.152 31.609 17.516 1 97.81 255 SER A C 1
ATOM 1957 O O . SER A 1 255 ? 6.305 31.219 18.672 1 97.81 255 SER A O 1
ATOM 1959 N N . PRO A 1 256 ? 6.691 30.984 16.5 1 96.62 256 PRO A N 1
ATOM 1960 C CA . PRO A 1 256 ? 7.629 29.891 16.734 1 96.62 256 PRO A CA 1
ATOM 1961 C C . PRO A 1 256 ? 9.039 30.375 17.062 1 96.62 256 PRO A C 1
ATOM 1963 O O . PRO A 1 256 ? 9.977 29.578 17.125 1 96.62 256 PRO A O 1
ATOM 1966 N N . PHE A 1 257 ? 9.234 31.688 17.234 1 97 257 PHE A N 1
ATOM 1967 C CA . PHE A 1 257 ? 10.523 32.312 17.516 1 97 257 PHE A CA 1
ATOM 1968 C C . PHE A 1 257 ? 10.516 33 18.875 1 97 257 PHE A C 1
ATOM 1970 O O . PHE A 1 257 ? 9.461 33.375 19.375 1 97 257 PHE A O 1
ATOM 1977 N N . VAL A 1 258 ? 11.648 33.031 19.5 1 97.12 258 VAL A N 1
ATOM 1978 C CA . VAL A 1 258 ? 11.984 34.031 20.5 1 97.12 258 VAL A CA 1
ATOM 1979 C C . VAL A 1 258 ? 12.969 35.031 19.906 1 97.12 258 VAL A C 1
ATOM 1981 O O . VAL A 1 258 ? 14.164 34.781 19.828 1 97.12 258 VAL A O 1
ATOM 1984 N N . GLU A 1 259 ? 12.367 36.188 19.5 1 96.44 259 GLU A N 1
ATOM 1985 C CA . GLU A 1 259 ? 13.109 37.188 18.719 1 96.44 259 GLU A CA 1
ATOM 1986 C C . GLU A 1 259 ? 13.617 36.562 17.422 1 96.44 259 GLU A C 1
ATOM 1988 O O . GLU A 1 259 ? 12.828 36.25 16.531 1 96.44 259 GLU A O 1
ATOM 1993 N N . ASP A 1 260 ? 14.914 36.25 17.312 1 95.19 260 ASP A N 1
ATOM 1994 C CA . ASP A 1 260 ? 15.445 35.719 16.047 1 95.19 260 ASP A CA 1
ATOM 1995 C C . ASP A 1 260 ? 15.922 34.281 16.203 1 95.19 260 ASP A C 1
ATOM 1997 O O . ASP A 1 260 ? 16.656 33.781 15.352 1 95.19 260 ASP A O 1
ATOM 2001 N N . THR A 1 261 ? 15.461 33.656 17.297 1 93.44 261 THR A N 1
ATOM 2002 C CA . THR A 1 261 ? 15.852 32.281 17.547 1 93.44 261 THR A CA 1
ATOM 2003 C C . THR A 1 261 ? 14.656 31.359 17.406 1 93.44 261 THR A C 1
ATOM 2005 O O . THR A 1 261 ? 13.664 31.5 18.125 1 93.44 261 THR A O 1
ATOM 2008 N N . VAL A 1 262 ? 14.758 30.422 16.469 1 88.38 262 VAL A N 1
ATOM 2009 C CA . VAL A 1 262 ? 13.664 29.5 16.203 1 88.38 262 VAL A CA 1
ATOM 2010 C C . VAL A 1 262 ? 13.711 28.344 17.203 1 88.38 262 VAL A C 1
ATOM 2012 O O . VAL A 1 262 ? 14.789 27.922 17.641 1 88.38 262 VAL A O 1
ATOM 2015 N N . PHE A 1 263 ? 12.562 27.828 17.609 1 81.31 263 PHE A N 1
ATOM 2016 C CA . PHE A 1 263 ? 12.477 26.719 18.562 1 81.31 263 PHE A CA 1
ATOM 2017 C C . PHE A 1 263 ? 12.93 25.422 17.922 1 81.31 263 PHE A C 1
ATOM 2019 O O . PHE A 1 263 ? 13.594 24.609 18.562 1 81.31 263 PHE A O 1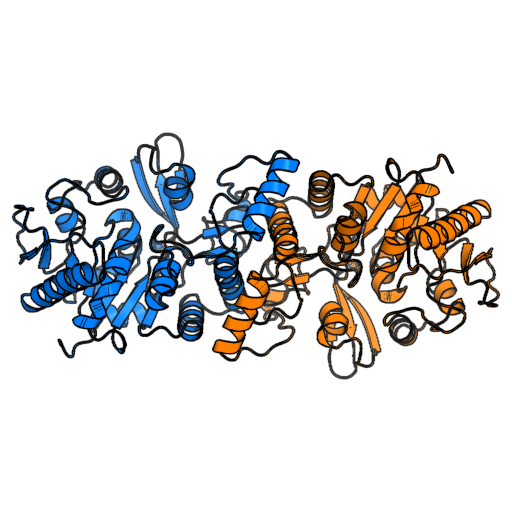
ATOM 2026 N N . SER A 1 264 ? 12.453 25.188 16.766 1 72.69 264 SER A N 1
ATOM 2027 C CA . SER A 1 264 ? 12.766 23.906 16.141 1 72.69 264 SER A CA 1
ATOM 2028 C C . SER A 1 264 ? 12.555 23.969 14.625 1 72.69 264 SER A C 1
ATOM 2030 O O . SER A 1 264 ? 11.867 24.859 14.117 1 72.69 264 SER A O 1
ATOM 2032 N N . GLY A 1 265 ? 13.312 23.062 14.039 1 74.38 265 GLY A N 1
ATOM 2033 C CA . GLY A 1 265 ? 13.055 22.828 12.625 1 74.38 265 GLY A CA 1
ATOM 2034 C C . GLY A 1 265 ? 13.742 23.844 11.719 1 74.38 265 GLY A C 1
ATOM 2035 O O . GLY A 1 265 ? 14.539 24.656 12.18 1 74.38 265 GLY A O 1
ATOM 2036 N N . PRO A 1 266 ? 13.383 23.766 10.484 1 85.12 266 PRO A N 1
ATOM 2037 C CA . PRO A 1 266 ? 14.086 24.562 9.477 1 85.12 266 PRO A CA 1
ATOM 2038 C C . PRO A 1 266 ? 13.391 25.891 9.172 1 85.12 266 PRO A C 1
ATOM 2040 O O . PRO A 1 266 ? 13.508 26.422 8.07 1 85.12 266 PRO A O 1
ATOM 2043 N N . ALA A 1 267 ? 12.602 26.359 10.062 1 90 267 ALA A N 1
ATOM 2044 C CA . ALA A 1 267 ? 11.781 27.547 9.805 1 90 267 ALA A CA 1
ATOM 2045 C C . ALA A 1 267 ? 12.648 28.734 9.43 1 90 267 ALA A C 1
ATOM 2047 O O . ALA A 1 267 ? 12.336 29.484 8.5 1 90 267 ALA A O 1
ATOM 2048 N N . GLY A 1 268 ? 13.711 28.984 10.164 1 92.62 268 GLY A N 1
ATOM 2049 C CA . GLY A 1 268 ? 14.57 30.125 9.891 1 92.62 268 GLY A CA 1
ATOM 2050 C C . GLY A 1 268 ? 15.125 30.125 8.477 1 92.62 268 GLY A C 1
ATOM 2051 O O . GLY A 1 268 ? 15.031 31.125 7.766 1 92.62 268 GLY A O 1
ATOM 2052 N N . LYS A 1 269 ? 15.672 28.984 8.117 1 92.62 269 LYS A N 1
ATOM 2053 C CA . LYS A 1 269 ? 16.266 28.812 6.797 1 92.62 269 LYS A CA 1
ATOM 2054 C C . LYS A 1 269 ? 15.219 29 5.699 1 92.62 269 LYS A C 1
ATOM 2056 O O . LYS A 1 269 ? 15.492 29.656 4.688 1 92.62 269 LYS A O 1
ATOM 2061 N N . LEU A 1 270 ? 14.078 28.516 5.828 1 95.69 270 LEU A N 1
ATOM 2062 C CA . LEU A 1 270 ? 13.016 28.594 4.828 1 95.69 270 LEU A CA 1
ATOM 2063 C C . LEU A 1 270 ? 12.445 30 4.734 1 95.69 270 LEU A C 1
ATOM 2065 O O . LEU A 1 270 ? 12.133 30.469 3.643 1 95.69 270 LEU A O 1
ATOM 2069 N N . MET A 1 271 ? 12.305 30.656 5.852 1 96.62 271 MET A N 1
ATOM 2070 C CA . MET A 1 271 ? 11.844 32.031 5.848 1 96.62 271 MET A CA 1
ATOM 2071 C C . MET A 1 271 ? 12.828 32.938 5.121 1 96.62 271 MET A C 1
ATOM 2073 O O . MET A 1 271 ? 12.438 33.719 4.25 1 96.62 271 MET A O 1
ATOM 2077 N N . ALA A 1 272 ? 14.078 32.812 5.434 1 95.38 272 ALA A N 1
ATOM 2078 C CA . ALA A 1 272 ? 15.086 33.594 4.758 1 95.38 272 ALA A CA 1
ATOM 2079 C C . ALA A 1 272 ? 15.039 33.406 3.246 1 95.38 272 ALA A C 1
ATOM 2081 O O . ALA A 1 272 ? 15.109 34.344 2.473 1 95.38 272 ALA A O 1
ATOM 2082 N N . ALA A 1 273 ? 14.945 32.188 2.855 1 95.44 273 ALA A N 1
ATOM 2083 C CA . ALA A 1 273 ? 14.961 31.812 1.442 1 95.44 273 ALA A CA 1
ATOM 2084 C C . ALA A 1 273 ? 13.734 32.344 0.72 1 95.44 273 ALA A C 1
ATOM 2086 O O . ALA A 1 273 ? 13.742 32.5 -0.503 1 95.44 273 ALA A O 1
ATOM 2087 N N . THR A 1 274 ? 12.688 32.594 1.435 1 95.81 274 THR A N 1
ATOM 2088 C CA . THR A 1 274 ? 11.453 33.031 0.802 1 95.81 274 THR A CA 1
ATOM 2089 C C . THR A 1 274 ? 11.227 34.531 1.049 1 95.81 274 THR A C 1
ATOM 2091 O O . THR A 1 274 ? 10.125 35.031 0.835 1 95.81 274 THR A O 1
ATOM 2094 N N . GLY A 1 275 ? 12.227 35.188 1.58 1 96.5 275 GLY A N 1
ATOM 2095 C CA . GLY A 1 275 ? 12.211 36.656 1.624 1 96.5 275 GLY A CA 1
ATOM 2096 C C . GLY A 1 275 ? 11.734 37.188 2.955 1 96.5 275 GLY A C 1
ATOM 2097 O O . GLY A 1 275 ? 11.516 38.406 3.09 1 96.5 275 GLY A O 1
ATOM 2098 N N . TYR A 1 276 ? 11.57 36.406 3.912 1 97.25 276 TYR A N 1
ATOM 2099 C CA . TYR A 1 276 ? 11.164 36.875 5.238 1 97.25 276 TYR A CA 1
ATOM 2100 C C . TYR A 1 276 ? 12.352 36.875 6.195 1 97.25 276 TYR A C 1
ATOM 2102 O O . TYR A 1 276 ? 13.242 36.031 6.09 1 97.25 276 TYR A O 1
ATOM 2110 N N . ASP A 1 277 ? 12.312 37.844 7.094 1 97.31 277 ASP A N 1
ATOM 2111 C CA . ASP A 1 277 ? 13.273 37.812 8.195 1 97.31 277 ASP A CA 1
ATOM 2112 C C . ASP A 1 277 ? 13.023 36.625 9.117 1 97.31 277 ASP A C 1
ATOM 2114 O O . ASP A 1 277 ? 11.898 36.406 9.562 1 97.31 277 ASP A O 1
ATOM 2118 N N . PRO A 1 278 ? 14.086 35.781 9.367 1 97.25 278 PRO A N 1
ATOM 2119 C CA . PRO A 1 278 ? 13.898 34.625 10.273 1 97.25 278 PRO A CA 1
ATOM 2120 C C . PRO A 1 278 ? 13.781 35.062 11.734 1 97.25 278 PRO A C 1
ATOM 2122 O O . PRO A 1 278 ? 14.688 34.812 12.531 1 97.25 278 PRO A O 1
ATOM 2125 N N . SER A 1 279 ? 12.664 35.594 12.086 1 97.69 279 SER A N 1
ATOM 2126 C CA . SER A 1 279 ? 12.406 36.188 13.398 1 97.69 279 SER A CA 1
ATOM 2127 C C . SER A 1 279 ? 10.914 36.312 13.664 1 97.69 279 SER A C 1
ATOM 2129 O O . SER A 1 279 ? 10.094 36.094 12.766 1 97.69 279 SER A O 1
ATOM 2131 N N . THR A 1 280 ? 10.609 36.656 14.945 1 97.94 280 THR A N 1
ATOM 2132 C CA . THR A 1 280 ? 9.227 36.969 15.297 1 97.94 280 THR A CA 1
ATOM 2133 C C . THR A 1 280 ? 8.672 38.062 14.375 1 97.94 280 THR A C 1
ATOM 2135 O O . THR A 1 280 ? 7.531 37.969 13.922 1 97.94 280 THR A O 1
ATOM 2138 N N . ALA A 1 281 ? 9.445 39.094 14.086 1 97.88 281 ALA A N 1
ATOM 2139 C CA . ALA A 1 281 ? 9.016 40.156 13.188 1 97.88 281 ALA A CA 1
ATOM 2140 C C . ALA A 1 281 ? 8.719 39.594 11.789 1 97.88 281 ALA A C 1
ATOM 2142 O O . ALA A 1 281 ? 7.746 40.031 11.148 1 97.88 281 ALA A O 1
ATOM 2143 N N . GLY A 1 282 ? 9.594 38.719 11.344 1 97.75 282 GLY A N 1
ATOM 2144 C CA . GLY A 1 282 ? 9.375 38.094 10.047 1 97.75 282 GLY A CA 1
ATOM 2145 C C . GLY A 1 282 ? 8.125 37.25 9.992 1 97.75 282 GLY A C 1
ATOM 2146 O O . GLY A 1 282 ? 7.453 37.188 8.961 1 97.75 282 GLY A O 1
ATOM 2147 N N . VAL A 1 283 ? 7.805 36.531 11.109 1 98 283 VAL A N 1
ATOM 2148 C CA . VAL A 1 283 ? 6.566 35.781 11.195 1 98 283 VAL A CA 1
ATOM 2149 C C . VAL A 1 283 ? 5.367 36.719 11.031 1 98 283 VAL A C 1
ATOM 2151 O O . VAL A 1 283 ? 4.418 36.375 10.312 1 98 283 VAL A O 1
ATOM 2154 N N . ALA A 1 284 ? 5.387 37.844 11.703 1 98 284 ALA A N 1
ATOM 2155 C CA . ALA A 1 284 ? 4.309 38.812 11.609 1 98 284 ALA A CA 1
ATOM 2156 C C . ALA A 1 284 ? 4.145 39.312 10.172 1 98 284 ALA A C 1
ATOM 2158 O O . ALA A 1 284 ? 3.025 39.531 9.719 1 98 284 ALA A O 1
ATOM 2159 N N . ASP A 1 285 ? 5.273 39.531 9.484 1 97.62 285 ASP A N 1
ATOM 2160 C CA . ASP A 1 285 ? 5.227 39.906 8.086 1 97.62 285 ASP A CA 1
ATOM 2161 C C . ASP A 1 285 ? 4.594 38.812 7.223 1 97.62 285 ASP A C 1
ATOM 2163 O O . ASP A 1 285 ? 3.873 39.125 6.266 1 97.62 285 ASP A O 1
ATOM 2167 N N . ALA A 1 286 ? 4.895 37.562 7.551 1 97.06 286 ALA A N 1
ATOM 2168 C CA . ALA A 1 286 ? 4.379 36.438 6.797 1 97.06 286 ALA A CA 1
ATOM 2169 C C . ALA A 1 286 ? 2.889 36.219 7.051 1 97.06 286 ALA A C 1
ATOM 2171 O O . ALA A 1 286 ? 2.201 35.562 6.262 1 97.06 286 ALA A O 1
ATOM 2172 N N . TYR A 1 287 ? 2.418 36.688 8.18 1 97.56 287 TYR A N 1
ATOM 2173 C CA . TYR A 1 287 ? 1.018 36.562 8.562 1 97.56 287 TYR A CA 1
ATOM 2174 C C . TYR A 1 287 ? 0.317 37.906 8.594 1 97.56 287 TYR A C 1
ATOM 2176 O O . TYR A 1 287 ? -0.206 38.312 9.625 1 97.56 287 TYR A O 1
ATOM 2184 N N . PRO A 1 288 ? 0.199 38.562 7.422 1 96.56 288 PRO A N 1
ATOM 2185 C CA . PRO A 1 288 ? -0.436 39.875 7.441 1 96.56 288 PRO A CA 1
ATOM 2186 C C . PRO A 1 288 ? -1.897 39.844 7.879 1 96.56 288 PRO A C 1
ATOM 2188 O O . PRO A 1 288 ? -2.482 40.875 8.219 1 96.56 288 PRO A O 1
ATOM 2191 N N . PHE A 1 289 ? -2.492 38.688 7.93 1 97.31 289 PHE A N 1
ATOM 2192 C CA . PHE A 1 289 ? -3.893 38.5 8.289 1 97.31 289 PHE A CA 1
ATOM 2193 C C . PHE A 1 289 ? -4.051 38.312 9.789 1 97.31 289 PHE A C 1
ATOM 2195 O O . PHE A 1 289 ? -5.168 38.312 10.312 1 97.31 289 PHE A O 1
ATOM 2202 N N . ALA A 1 290 ? -2.998 38.094 10.555 1 98.12 290 ALA A N 1
ATOM 2203 C CA . ALA A 1 290 ? -3.1 37.844 11.992 1 98.12 290 ALA A CA 1
ATOM 2204 C C . ALA A 1 290 ? -3.453 39.156 12.734 1 98.12 290 ALA A C 1
ATOM 2206 O O . ALA A 1 290 ? -2.85 40.188 12.484 1 98.12 290 ALA A O 1
ATOM 2207 N N . ASP A 1 291 ? -4.367 39.062 13.641 1 98.25 291 ASP A N 1
ATOM 2208 C CA . ASP A 1 291 ? -4.84 40.219 14.383 1 98.25 291 ASP A CA 1
ATOM 2209 C C . ASP A 1 291 ? -4.059 40.406 15.68 1 98.25 291 ASP A C 1
ATOM 2211 O O . ASP A 1 291 ? -4.02 41.5 16.234 1 98.25 291 ASP A O 1
ATOM 2215 N N . ALA A 1 292 ? -3.543 39.375 16.188 1 98.56 292 ALA A N 1
ATOM 2216 C CA . ALA A 1 292 ? -2.748 39.406 17.422 1 98.56 292 ALA A CA 1
ATOM 2217 C C . ALA A 1 292 ? -1.739 38.25 17.438 1 98.56 292 ALA A C 1
ATOM 2219 O O . ALA A 1 292 ? -1.843 37.312 16.641 1 98.56 292 ALA A O 1
ATOM 2220 N N . PHE A 1 293 ? -0.741 38.375 18.312 1 98.69 293 PHE A N 1
ATOM 2221 C CA . PHE A 1 293 ? 0.305 37.344 18.406 1 98.69 293 PHE A CA 1
ATOM 2222 C C . PHE A 1 293 ? 0.529 36.938 19.859 1 98.69 293 PHE A C 1
ATOM 2224 O O . PHE A 1 293 ? 0.341 37.75 20.766 1 98.69 293 PHE A O 1
ATOM 2231 N N . VAL A 1 294 ? 0.828 35.719 20.047 1 98.81 294 VAL A N 1
ATOM 2232 C CA . VAL A 1 294 ? 1.408 35.219 21.297 1 98.81 294 VAL A CA 1
ATOM 2233 C C . VAL A 1 294 ? 2.922 35.094 21.156 1 98.81 294 VAL A C 1
ATOM 2235 O O . VAL A 1 294 ? 3.41 34.375 20.266 1 98.81 294 VAL A O 1
ATOM 2238 N N . LEU A 1 295 ? 3.678 35.812 21.969 1 98.62 295 LEU A N 1
ATOM 2239 C CA . LEU A 1 295 ? 5.137 35.75 21.969 1 98.62 295 LEU A CA 1
ATOM 2240 C C . LEU A 1 295 ? 5.664 35.219 23.297 1 98.62 295 LEU A C 1
ATOM 2242 O O . LEU A 1 295 ? 4.973 35.25 24.312 1 98.62 295 LEU A O 1
ATOM 2246 N N . ASP A 1 296 ? 6.855 34.656 23.219 1 98.31 296 ASP A N 1
ATOM 2247 C CA . ASP A 1 296 ? 7.52 34.25 24.453 1 98.31 296 ASP A CA 1
ATOM 2248 C C . ASP A 1 296 ? 7.773 35.438 25.359 1 98.31 296 ASP A C 1
ATOM 2250 O O . ASP A 1 296 ? 8.031 36.562 24.891 1 98.31 296 ASP A O 1
ATOM 2254 N N . ASP A 1 297 ? 7.762 35.219 26.656 1 97.75 297 ASP A N 1
ATOM 2255 C CA . ASP A 1 297 ? 8 36.281 27.625 1 97.75 297 ASP A CA 1
ATOM 2256 C C . ASP A 1 297 ? 9.406 36.844 27.453 1 97.75 297 ASP A C 1
ATOM 2258 O O . ASP A 1 297 ? 9.648 38 27.812 1 97.75 297 ASP A O 1
ATOM 2262 N N . ALA A 1 298 ? 10.305 36.094 26.875 1 97.69 298 ALA A N 1
ATOM 2263 C CA . ALA A 1 298 ? 11.68 36.531 26.656 1 97.69 298 ALA A CA 1
ATOM 2264 C C . ALA A 1 298 ? 11.812 37.25 25.312 1 97.69 298 ALA A C 1
ATOM 2266 O O . ALA A 1 298 ? 12.883 37.75 24.984 1 97.69 298 ALA A O 1
ATOM 2267 N N . ASP A 1 299 ? 10.742 37.312 24.547 1 98 299 ASP A N 1
ATOM 2268 C CA . ASP A 1 299 ? 10.758 37.938 23.234 1 98 299 ASP A CA 1
ATOM 2269 C C . ASP A 1 299 ? 10.336 39.406 23.328 1 98 299 ASP A C 1
ATOM 2271 O O . ASP A 1 299 ? 9.148 39.688 23.5 1 98 299 ASP A O 1
ATOM 2275 N N . GLY A 1 300 ? 11.242 40.281 23.141 1 97.25 300 GLY A N 1
ATOM 2276 C CA . GLY A 1 300 ? 10.992 41.719 23.281 1 97.25 300 GLY A CA 1
ATOM 2277 C C . GLY A 1 300 ? 10.578 42.375 21.969 1 97.25 300 GLY A C 1
ATOM 2278 O O . GLY A 1 300 ? 10.523 43.594 21.875 1 97.25 300 GLY A O 1
ATOM 2279 N N . THR A 1 301 ? 10.297 41.594 20.969 1 97.88 301 THR A N 1
ATOM 2280 C CA . THR A 1 301 ? 9.93 42.156 19.672 1 97.88 301 THR A CA 1
ATOM 2281 C C . THR A 1 301 ? 8.664 43 19.781 1 97.88 301 THR A C 1
ATOM 2283 O O . THR A 1 301 ? 7.684 42.594 20.391 1 97.88 301 THR A O 1
ATOM 2286 N N . ASP A 1 302 ? 8.68 44.219 19.234 1 96.69 302 ASP A N 1
ATOM 2287 C CA . ASP A 1 302 ? 7.523 45.094 19.188 1 96.69 302 ASP A CA 1
ATOM 2288 C C . ASP A 1 302 ? 6.773 44.969 17.859 1 96.69 302 ASP A C 1
ATOM 2290 O O . ASP A 1 302 ? 7.352 45.156 16.797 1 96.69 302 ASP A O 1
ATOM 2294 N N . LEU A 1 303 ? 5.582 44.531 17.938 1 97.62 303 LEU A N 1
ATOM 2295 C CA . LEU A 1 303 ? 4.738 44.375 16.766 1 97.62 303 LEU A CA 1
ATOM 2296 C C . LEU A 1 303 ? 3.66 45.469 16.719 1 97.62 303 LEU A C 1
ATOM 2298 O O . LEU A 1 303 ? 3.299 46.031 17.766 1 97.62 303 LEU A O 1
ATOM 2302 N N . ASP A 1 304 ? 3.139 45.875 15.57 1 96.25 304 ASP A N 1
ATOM 2303 C CA . ASP A 1 304 ? 2.09 46.875 15.391 1 96.25 304 ASP A CA 1
ATOM 2304 C C . ASP A 1 304 ? 0.71 46.25 15.641 1 96.25 304 ASP A C 1
ATOM 2306 O O . ASP A 1 304 ? -0.303 46.812 15.211 1 96.25 304 ASP A O 1
ATOM 2310 N N . ARG A 1 305 ? 0.607 45.062 16.203 1 96.44 305 ARG A N 1
ATOM 2311 C CA . ARG A 1 305 ? -0.587 44.344 16.594 1 96.44 305 ARG A CA 1
ATOM 2312 C C . ARG A 1 305 ? -0.526 43.938 18.062 1 96.44 305 ARG A C 1
ATOM 2314 O O . ARG A 1 305 ? 0.558 43.844 18.641 1 96.44 305 ARG A O 1
ATOM 2321 N N . PRO A 1 306 ? -1.724 43.719 18.672 1 98.06 306 PRO A N 1
ATOM 2322 C CA . PRO A 1 306 ? -1.721 43.25 20.062 1 98.06 306 PRO A CA 1
ATOM 2323 C C . PRO A 1 306 ? -0.854 42 20.266 1 98.06 306 PRO A C 1
ATOM 2325 O O . PRO A 1 306 ? -0.822 41.125 19.406 1 98.06 306 PRO A O 1
ATOM 2328 N N . VAL A 1 307 ? -0.143 42.031 21.453 1 98.38 307 VAL A N 1
ATOM 2329 C CA . VAL A 1 307 ? 0.736 40.906 21.812 1 98.38 307 VAL A CA 1
ATOM 2330 C C . VAL A 1 307 ? 0.405 40.406 23.203 1 98.38 307 VAL A C 1
ATOM 2332 O O . VAL A 1 307 ? 0.202 41.219 24.125 1 98.38 307 VAL A O 1
ATOM 2335 N N . VAL A 1 308 ? 0.225 39.156 23.344 1 98.5 308 VAL A N 1
ATOM 2336 C CA . VAL A 1 308 ? 0.165 38.5 24.641 1 98.5 308 VAL A CA 1
ATOM 2337 C C . VAL A 1 308 ? 1.431 37.688 24.859 1 98.5 308 VAL A C 1
ATOM 2339 O O . VAL A 1 308 ? 1.857 36.938 23.969 1 98.5 308 VAL A O 1
ATOM 2342 N N . ARG A 1 309 ? 2.066 37.812 26.062 1 98.38 309 ARG A N 1
ATOM 2343 C CA . ARG A 1 309 ? 3.324 37.125 26.297 1 98.38 309 ARG A CA 1
ATOM 2344 C C . ARG A 1 309 ? 3.152 36.031 27.344 1 98.38 309 ARG A C 1
ATOM 2346 O O . ARG A 1 309 ? 2.369 36.188 28.297 1 98.38 309 ARG A O 1
ATOM 2353 N N . THR A 1 310 ? 3.773 35 27.141 1 98.56 310 THR A N 1
ATOM 2354 C CA . THR A 1 310 ? 3.9 33.875 28.078 1 98.56 310 THR A CA 1
ATOM 2355 C C . THR A 1 310 ? 5.145 33.031 27.766 1 98.56 310 THR A C 1
ATOM 2357 O O . THR A 1 310 ? 5.871 33.344 26.812 1 98.56 310 THR A O 1
ATOM 2360 N N . ASP A 1 311 ? 5.496 32.062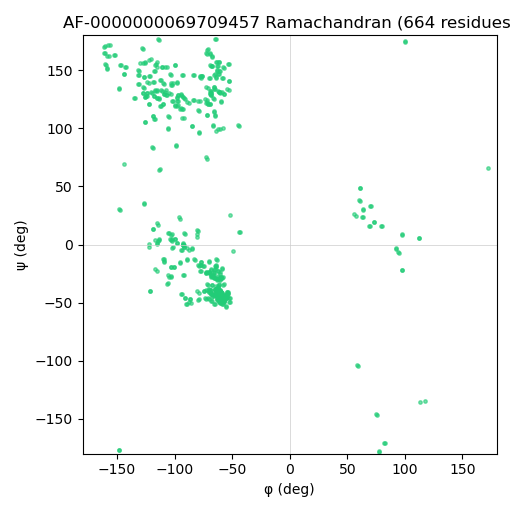 28.656 1 98.12 311 ASP A N 1
ATOM 2361 C CA . ASP A 1 311 ? 6.449 31.031 28.25 1 98.12 311 ASP A CA 1
ATOM 2362 C C . ASP A 1 311 ? 5.875 30.156 27.141 1 98.12 311 ASP A C 1
ATOM 2364 O O . ASP A 1 311 ? 4.941 29.391 27.359 1 98.12 311 ASP A O 1
ATOM 2368 N N . THR A 1 312 ? 6.391 30.234 25.922 1 97.75 312 THR A N 1
ATOM 2369 C CA . THR A 1 312 ? 5.777 29.578 24.781 1 97.75 312 THR A CA 1
ATOM 2370 C C . THR A 1 312 ? 6.352 28.172 24.578 1 97.75 312 THR A C 1
ATOM 2372 O O . THR A 1 312 ? 5.961 27.469 23.656 1 97.75 312 THR A O 1
ATOM 2375 N N . GLU A 1 313 ? 7.312 27.734 25.422 1 96 313 GLU A N 1
ATOM 2376 C CA . GLU A 1 313 ? 7.836 26.375 25.328 1 96 313 GLU A CA 1
ATOM 2377 C C . GLU A 1 313 ? 6.789 25.344 25.75 1 96 313 GLU A C 1
ATOM 2379 O O . GLU A 1 313 ? 6.141 25.5 26.781 1 96 313 GLU A O 1
ATOM 2384 N N . ILE A 1 314 ? 6.586 24.344 24.953 1 96.31 314 ILE A N 1
ATOM 2385 C CA . ILE A 1 314 ? 5.617 23.297 25.234 1 96.31 314 ILE A CA 1
ATOM 2386 C C . ILE A 1 314 ? 6.332 21.953 25.375 1 96.31 314 ILE A C 1
ATOM 2388 O O . ILE A 1 314 ? 6.781 21.375 24.375 1 96.31 314 ILE A O 1
ATOM 2392 N N . THR A 1 315 ? 6.453 21.375 26.562 1 94.69 315 THR A N 1
ATOM 2393 C CA . THR A 1 315 ? 7.109 20.094 26.781 1 94.69 315 THR A CA 1
ATOM 2394 C C . THR A 1 315 ? 6.117 19.062 27.312 1 94.69 315 THR A C 1
ATOM 2396 O O . THR A 1 315 ? 6.387 17.859 27.266 1 94.69 315 THR A O 1
ATOM 2399 N N . ASP A 1 316 ? 5.055 19.578 27.875 1 95.94 316 ASP A N 1
ATOM 2400 C CA . ASP A 1 316 ? 4.008 18.688 28.375 1 95.94 316 ASP A CA 1
ATOM 2401 C C . ASP A 1 316 ? 2.633 19.344 28.25 1 95.94 316 ASP A C 1
ATOM 2403 O O . ASP A 1 316 ? 2.496 20.422 27.656 1 95.94 316 ASP A O 1
ATOM 2407 N N . ARG A 1 317 ? 1.666 18.688 28.703 1 96.56 317 ARG A N 1
ATOM 2408 C CA . ARG A 1 317 ? 0.278 19.109 28.547 1 96.56 317 ARG A CA 1
ATOM 2409 C C . ARG A 1 317 ? 0.015 20.422 29.281 1 96.56 317 ARG A C 1
ATOM 2411 O O . ARG A 1 317 ? -0.768 21.25 28.828 1 96.56 317 ARG A O 1
ATOM 2418 N N . ALA A 1 318 ? 0.598 20.562 30.438 1 98 318 ALA A N 1
ATOM 2419 C CA . ALA A 1 318 ? 0.411 21.781 31.219 1 98 318 ALA A CA 1
ATOM 2420 C C . ALA A 1 318 ? 0.988 23 30.5 1 98 318 ALA A C 1
ATOM 2422 O O . ALA A 1 318 ? 0.406 24.078 30.531 1 98 318 ALA A O 1
ATOM 2423 N N . ASP A 1 319 ? 2.172 22.781 29.922 1 98.31 319 ASP A N 1
ATOM 2424 C CA . ASP A 1 319 ? 2.76 23.844 29.109 1 98.31 319 ASP A CA 1
ATOM 2425 C C . ASP A 1 319 ? 1.847 24.203 27.938 1 98.31 319 ASP A C 1
ATOM 2427 O O . ASP A 1 319 ? 1.663 25.391 27.625 1 98.31 319 ASP A O 1
ATOM 2431 N N . ALA A 1 320 ? 1.329 23.219 27.281 1 98.31 320 ALA A N 1
ATOM 2432 C CA . ALA A 1 320 ? 0.424 23.422 26.156 1 98.31 320 ALA A CA 1
ATOM 2433 C C . ALA A 1 320 ? -0.803 24.219 26.578 1 98.31 320 ALA A C 1
ATOM 2435 O O . ALA A 1 320 ? -1.245 25.109 25.859 1 98.31 320 ALA A O 1
ATOM 2436 N N . ALA A 1 321 ? -1.371 23.891 27.734 1 98.38 321 ALA A N 1
ATOM 2437 C CA . ALA A 1 321 ? -2.533 24.609 28.25 1 98.38 321 ALA A CA 1
ATOM 2438 C C . ALA A 1 321 ? -2.195 26.078 28.516 1 98.38 321 ALA A C 1
ATOM 2440 O O . ALA A 1 321 ? -3.016 26.969 28.281 1 98.38 321 ALA A O 1
ATOM 2441 N N . ARG A 1 322 ? -1.004 26.281 29.047 1 98.69 322 ARG A N 1
ATOM 2442 C CA . ARG A 1 322 ? -0.546 27.641 29.312 1 98.69 322 ARG A CA 1
ATOM 2443 C C . ARG A 1 322 ? -0.502 28.453 28.016 1 98.69 322 ARG A C 1
ATOM 2445 O O . ARG A 1 322 ? -0.997 29.578 27.969 1 98.69 322 ARG A O 1
ATOM 2452 N N . VAL A 1 323 ? 0.038 27.891 27.016 1 98.69 323 VAL A N 1
ATOM 2453 C CA . VAL A 1 323 ? 0.15 28.594 25.75 1 98.69 323 VAL A CA 1
ATOM 2454 C C . VAL A 1 323 ? -1.233 28.766 25.125 1 98.69 323 VAL A C 1
ATOM 2456 O O . VAL A 1 323 ? -1.534 29.797 24.516 1 98.69 323 VAL A O 1
ATOM 2459 N N . ALA A 1 324 ? -2.082 27.734 25.25 1 98.44 324 ALA A N 1
ATOM 2460 C CA . ALA A 1 324 ? -3.453 27.828 24.75 1 98.44 324 ALA A CA 1
ATOM 2461 C C . ALA A 1 324 ? -4.215 28.953 25.438 1 98.44 324 ALA A C 1
ATOM 2463 O O . ALA A 1 324 ? -4.996 29.656 24.781 1 98.44 324 ALA A O 1
ATOM 2464 N N . ARG A 1 325 ? -4.043 29.125 26.734 1 98.25 325 ARG A N 1
ATOM 2465 C CA . ARG A 1 325 ? -4.68 30.219 27.453 1 98.25 325 ARG A CA 1
ATOM 2466 C C . ARG A 1 325 ? -4.223 31.562 26.922 1 98.25 325 ARG A C 1
ATOM 2468 O O . ARG A 1 325 ? -5.023 32.5 26.812 1 98.25 325 ARG A O 1
ATOM 2475 N N . ALA A 1 326 ? -2.949 31.641 26.656 1 98.62 326 ALA A N 1
ATOM 2476 C CA . ALA A 1 326 ? -2.428 32.875 26.078 1 98.62 326 ALA A CA 1
ATOM 2477 C C . ALA A 1 326 ? -3.07 33.156 24.719 1 98.62 326 ALA A C 1
ATOM 2479 O O . ALA A 1 326 ? -3.365 34.312 24.391 1 98.62 326 ALA A O 1
ATOM 2480 N N . ALA A 1 327 ? -3.207 32.188 23.906 1 98.38 327 ALA A N 1
ATOM 2481 C CA . ALA A 1 327 ? -3.865 32.344 22.609 1 98.38 327 ALA A CA 1
ATOM 2482 C C . ALA A 1 327 ? -5.309 32.781 22.781 1 98.38 327 ALA A C 1
ATOM 2484 O O . ALA A 1 327 ? -5.777 33.656 22.062 1 98.38 327 ALA A O 1
ATOM 2485 N N . ALA A 1 328 ? -6.031 32.188 23.75 1 97.69 328 ALA A N 1
ATOM 2486 C CA . ALA A 1 328 ? -7.402 32.594 24.047 1 97.69 328 ALA A CA 1
ATOM 2487 C C . ALA A 1 328 ? -7.457 34.062 24.469 1 97.69 328 ALA A C 1
ATOM 2489 O O . ALA A 1 328 ? -8.344 34.812 24.047 1 97.69 328 ALA A O 1
ATOM 2490 N N . ASN A 1 329 ? -6.562 34.438 25.328 1 97.81 329 ASN A N 1
ATOM 2491 C CA . ASN A 1 329 ? -6.48 35.844 25.75 1 97.81 329 ASN A CA 1
ATOM 2492 C C . ASN A 1 329 ? -6.223 36.75 24.562 1 97.81 329 ASN A C 1
ATOM 2494 O O . ASN A 1 329 ? -6.777 37.875 24.5 1 97.81 329 ASN A O 1
ATOM 2498 N N . ALA A 1 330 ? -5.34 36.281 23.719 1 98 330 ALA A N 1
ATOM 2499 C CA . ALA A 1 330 ? -5.031 37.094 22.531 1 98 330 ALA A CA 1
ATOM 2500 C C . ALA A 1 330 ? -6.266 37.25 21.641 1 98 330 ALA A C 1
ATOM 2502 O O . ALA A 1 330 ? -6.457 38.312 21.031 1 98 330 ALA A O 1
ATOM 2503 N N . LEU A 1 331 ? -7.035 36.219 21.516 1 96.75 331 LEU A N 1
ATOM 2504 C CA . LEU A 1 331 ? -8.258 36.281 20.719 1 96.75 331 LEU A CA 1
ATOM 2505 C C . LEU A 1 331 ? -9.211 37.344 21.297 1 96.75 331 LEU A C 1
ATOM 2507 O O . LEU A 1 331 ? -9.953 37.969 20.547 1 96.75 331 LEU A O 1
ATOM 2511 N N . GLU A 1 332 ? -9.164 37.562 22.578 1 94.12 332 GLU A N 1
ATOM 2512 C CA . GLU A 1 332 ? -10.055 38.5 23.25 1 94.12 332 GLU A CA 1
ATOM 2513 C C . GLU A 1 332 ? -9.672 39.969 22.922 1 94.12 332 GLU A C 1
ATOM 2515 O O . GLU A 1 332 ? -10.508 40.875 23.031 1 94.12 332 GLU A O 1
ATOM 2520 N N . VAL A 1 333 ? -8.469 40.125 22.594 1 91.31 333 VAL A N 1
ATOM 2521 C CA . VAL A 1 333 ? -8.016 41.5 22.375 1 91.31 333 VAL A CA 1
ATOM 2522 C C . VAL A 1 333 ? -7.992 41.812 20.891 1 91.31 333 VAL A C 1
ATOM 2524 O O . VAL A 1 333 ? -7.441 42.844 20.469 1 91.31 333 VAL A O 1
ATOM 2527 N N . THR A 1 334 ? -8.43 40.938 20.047 1 88.25 334 THR A N 1
ATOM 2528 C CA . THR A 1 334 ? -8.539 41.188 18.609 1 88.25 334 THR A CA 1
ATOM 2529 C C . THR A 1 334 ? -9.836 41.906 18.266 1 88.25 334 THR A C 1
ATOM 2531 O O . THR A 1 334 ? -10.82 41.812 19 1 88.25 334 THR A O 1
ATOM 2534 N N . MET B 1 1 ? 21.25 -37.531 -12.391 1 41.44 1 MET B N 1
ATOM 2535 C CA . MET B 1 1 ? 20.156 -36.562 -12.414 1 41.44 1 MET B CA 1
ATOM 2536 C C . MET B 1 1 ? 19.875 -36.094 -13.836 1 41.44 1 MET B C 1
ATOM 2538 O O . MET B 1 1 ? 20.797 -35.969 -14.641 1 41.44 1 MET B O 1
ATOM 2542 N N . PRO B 1 2 ? 18.672 -36.281 -14.406 1 48.12 2 PRO B N 1
ATOM 2543 C CA . PRO B 1 2 ? 18.656 -35.812 -15.789 1 48.12 2 PRO B CA 1
ATOM 2544 C C . PRO B 1 2 ? 19.328 -34.469 -15.969 1 48.12 2 PRO B C 1
ATOM 2546 O O . PRO B 1 2 ? 19.141 -33.562 -15.133 1 48.12 2 PRO B O 1
ATOM 2549 N N . ASP B 1 3 ? 20.562 -34.469 -16.469 1 52.84 3 ASP B N 1
ATOM 2550 C CA . ASP B 1 3 ? 21.422 -33.344 -16.828 1 52.84 3 ASP B CA 1
ATOM 2551 C C . ASP B 1 3 ? 20.625 -32.281 -17.578 1 52.84 3 ASP B C 1
ATOM 2553 O O . ASP B 1 3 ? 21.219 -31.422 -18.266 1 52.84 3 ASP B O 1
ATOM 2557 N N . THR B 1 4 ? 19.188 -32.438 -17.578 1 66.38 4 THR B N 1
ATOM 2558 C CA . THR B 1 4 ? 18.484 -31.547 -18.516 1 66.38 4 THR B CA 1
ATOM 2559 C C . THR B 1 4 ? 17.703 -30.484 -17.75 1 66.38 4 THR B C 1
ATOM 2561 O O . THR B 1 4 ? 17.219 -30.719 -16.656 1 66.38 4 THR B O 1
ATOM 2564 N N . MET B 1 5 ? 17.688 -29.297 -18.172 1 89.81 5 MET B N 1
ATOM 2565 C CA . MET B 1 5 ? 16.859 -28.172 -17.75 1 89.81 5 MET B CA 1
ATOM 2566 C C . MET B 1 5 ? 15.375 -28.531 -17.828 1 89.81 5 MET B C 1
ATOM 2568 O O . MET B 1 5 ? 14.984 -29.391 -18.625 1 89.81 5 MET B O 1
ATOM 2572 N N . THR B 1 6 ? 14.664 -28.203 -16.781 1 97.38 6 THR B N 1
ATOM 2573 C CA . THR B 1 6 ? 13.25 -28.531 -16.703 1 97.38 6 THR B CA 1
ATOM 2574 C C . THR B 1 6 ? 12.414 -27.297 -16.391 1 97.38 6 THR B C 1
ATOM 2576 O O . THR B 1 6 ? 12.859 -26.422 -15.656 1 97.38 6 THR B O 1
ATOM 2579 N N . VAL B 1 7 ? 11.266 -27.219 -16.953 1 98.56 7 VAL B N 1
ATOM 2580 C CA . VAL B 1 7 ? 10.297 -26.172 -16.641 1 98.56 7 VAL B CA 1
ATOM 2581 C C . VAL B 1 7 ? 9.18 -26.75 -15.766 1 98.56 7 VAL B C 1
ATOM 2583 O O . VAL B 1 7 ? 8.656 -27.828 -16.047 1 98.56 7 VAL B O 1
ATOM 2586 N N . PHE B 1 8 ? 8.875 -26.094 -14.703 1 98.75 8 PHE B N 1
ATOM 2587 C CA . PHE B 1 8 ? 7.719 -26.406 -13.875 1 98.75 8 PHE B CA 1
ATOM 2588 C C . PHE B 1 8 ? 6.633 -25.344 -14.039 1 98.75 8 PHE B C 1
ATOM 2590 O O . PHE B 1 8 ? 6.91 -24.156 -13.977 1 98.75 8 PHE B O 1
ATOM 2597 N N . LEU B 1 9 ? 5.391 -25.75 -14.32 1 98.69 9 LEU B N 1
ATOM 2598 C CA . LEU B 1 9 ? 4.254 -24.828 -14.289 1 98.69 9 LEU B CA 1
ATOM 2599 C C . LEU B 1 9 ? 3.57 -24.859 -12.93 1 98.69 9 LEU B C 1
ATOM 2601 O O . LEU B 1 9 ? 3.256 -25.922 -12.398 1 98.69 9 LEU B O 1
ATOM 2605 N N . ALA B 1 10 ? 3.432 -23.641 -12.414 1 97.94 10 ALA B N 1
ATOM 2606 C CA . ALA B 1 10 ? 2.979 -23.578 -11.023 1 97.94 10 ALA B CA 1
ATOM 2607 C C . ALA B 1 10 ? 1.729 -22.703 -10.898 1 97.94 10 ALA B C 1
ATOM 2609 O O . ALA B 1 10 ? 1.711 -21.562 -11.367 1 97.94 10 ALA B O 1
ATOM 2610 N N . GLY B 1 11 ? 0.706 -23.203 -10.297 1 95.81 11 GLY B N 1
ATOM 2611 C CA . GLY B 1 11 ? -0.516 -22.609 -9.781 1 95.81 11 GLY B CA 1
ATOM 2612 C C . GLY B 1 11 ? -1.053 -23.328 -8.555 1 95.81 11 GLY B C 1
ATOM 2613 O O . GLY B 1 11 ? -1.071 -24.562 -8.516 1 95.81 11 GLY B O 1
ATOM 2614 N N . GLY B 1 12 ? -1.405 -22.531 -7.578 1 93.62 12 GLY B N 1
ATOM 2615 C CA . GLY B 1 12 ? -1.858 -23.156 -6.348 1 93.62 12 GLY B 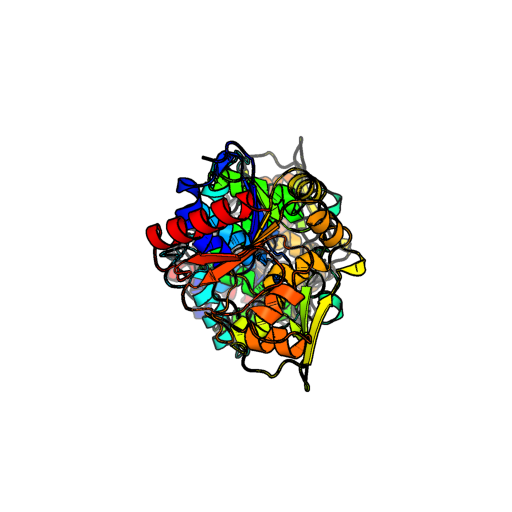CA 1
ATOM 2616 C C . GLY B 1 12 ? -0.726 -23.734 -5.52 1 93.62 12 GLY B C 1
ATOM 2617 O O . GLY B 1 12 ? 0.366 -23.156 -5.469 1 93.62 12 GLY B O 1
ATOM 2618 N N . THR B 1 13 ? -1.006 -24.828 -4.82 1 94.25 13 THR B N 1
ATOM 2619 C CA . THR B 1 13 ? -0.044 -25.312 -3.838 1 94.25 13 THR B CA 1
ATOM 2620 C C . THR B 1 13 ? 0.614 -26.609 -4.32 1 94.25 13 THR B C 1
ATOM 2622 O O . THR B 1 13 ? 1.627 -27.031 -3.766 1 94.25 13 THR B O 1
ATOM 2625 N N . GLY B 1 14 ? 0.115 -27.266 -5.371 1 94.69 14 GLY B N 1
ATOM 2626 C CA . GLY B 1 14 ? 0.583 -28.578 -5.785 1 94.69 14 GLY B CA 1
ATOM 2627 C C . GLY B 1 14 ? 2.02 -28.578 -6.273 1 94.69 14 GLY B C 1
ATOM 2628 O O . GLY B 1 14 ? 2.834 -29.391 -5.828 1 94.69 14 GLY B O 1
ATOM 2629 N N . THR B 1 15 ? 2.256 -27.672 -7.18 1 96 15 THR B N 1
ATOM 2630 C CA . THR B 1 15 ? 3.604 -27.625 -7.734 1 96 15 THR B CA 1
ATOM 2631 C C . THR B 1 15 ? 4.605 -27.156 -6.684 1 96 15 THR B C 1
ATOM 2633 O O . THR B 1 15 ? 5.703 -27.719 -6.574 1 96 15 THR B O 1
ATOM 2636 N N . PRO B 1 16 ? 4.281 -26.125 -5.84 1 97 16 PRO B N 1
ATOM 2637 C CA . PRO B 1 16 ? 5.184 -25.797 -4.73 1 97 16 PRO B CA 1
ATOM 2638 C C . PRO B 1 16 ? 5.477 -27.016 -3.842 1 97 16 PRO B C 1
ATOM 2640 O O . PRO B 1 16 ? 6.613 -27.188 -3.4 1 97 16 PRO B O 1
ATOM 2643 N N . LYS B 1 17 ? 4.508 -27.828 -3.562 1 97.12 17 LYS B N 1
ATOM 2644 C CA . LYS B 1 17 ? 4.73 -29.047 -2.793 1 97.12 17 LYS B CA 1
ATOM 2645 C C . LYS B 1 17 ? 5.703 -29.984 -3.51 1 97.12 17 LYS B C 1
ATOM 2647 O O . LYS B 1 17 ? 6.621 -30.516 -2.893 1 97.12 17 LYS B O 1
ATOM 2652 N N . LEU B 1 18 ? 5.496 -30.172 -4.781 1 98.06 18 LEU B N 1
ATOM 2653 C CA . LEU B 1 18 ? 6.387 -31.016 -5.57 1 98.06 18 LEU B CA 1
ATOM 2654 C C . LEU B 1 18 ? 7.812 -30.469 -5.551 1 98.06 18 LEU B C 1
ATOM 2656 O O . LEU B 1 18 ? 8.773 -31.234 -5.395 1 98.06 18 LEU B O 1
ATOM 2660 N N . LEU B 1 19 ? 7.961 -29.156 -5.695 1 97.81 19 LEU B N 1
ATOM 2661 C CA . LEU B 1 19 ? 9.258 -28.5 -5.754 1 97.81 19 LEU B CA 1
ATOM 2662 C C . LEU B 1 19 ? 10.031 -28.703 -4.457 1 97.81 19 LEU B C 1
ATOM 2664 O O . LEU B 1 19 ? 11.266 -28.734 -4.465 1 97.81 19 LEU B O 1
ATOM 2668 N N . SER B 1 20 ? 9.32 -28.891 -3.346 1 97.31 20 SER B N 1
ATOM 2669 C CA . SER B 1 20 ? 9.977 -29.047 -2.049 1 97.31 20 SER B CA 1
ATOM 2670 C C . SER B 1 20 ? 10.93 -30.234 -2.045 1 97.31 20 SER B C 1
ATOM 2672 O O . SER B 1 20 ? 11.914 -30.25 -1.299 1 97.31 20 SER B O 1
ATOM 2674 N N . GLY B 1 21 ? 10.648 -31.281 -2.881 1 97.38 21 GLY B N 1
ATOM 2675 C CA . GLY B 1 21 ? 11.516 -32.438 -2.963 1 97.38 21 GLY B CA 1
ATOM 2676 C C . GLY B 1 21 ? 12.172 -32.594 -4.324 1 97.38 21 GLY B C 1
ATOM 2677 O O . GLY B 1 21 ? 12.938 -33.531 -4.539 1 97.38 21 GLY B O 1
ATOM 2678 N N . ALA B 1 22 ? 11.938 -31.703 -5.27 1 96.94 22 ALA B N 1
ATOM 2679 C CA . ALA B 1 22 ? 12.344 -31.844 -6.664 1 96.94 22 ALA B CA 1
ATOM 2680 C C . ALA B 1 22 ? 13.859 -31.734 -6.809 1 96.94 22 ALA B C 1
ATOM 2682 O O . ALA B 1 22 ? 14.438 -32.281 -7.762 1 96.94 22 ALA B O 1
ATOM 2683 N N . GLY B 1 23 ? 14.492 -31.078 -5.863 1 95.56 23 GLY B N 1
ATOM 2684 C CA . GLY B 1 23 ? 15.93 -30.875 -5.938 1 95.56 23 GLY B CA 1
ATOM 2685 C C . GLY B 1 23 ? 16.734 -32.156 -5.859 1 95.56 23 GLY B C 1
ATOM 2686 O O . GLY B 1 23 ? 17.906 -32.188 -6.23 1 95.56 23 GLY B O 1
ATOM 2687 N N . GLU B 1 24 ? 16.141 -33.219 -5.379 1 95.25 24 GLU B N 1
ATOM 2688 C CA . GLU B 1 24 ? 16.781 -34.531 -5.309 1 95.25 24 GLU B CA 1
ATOM 2689 C C . GLU B 1 24 ? 16.812 -35.219 -6.676 1 95.25 24 GLU B C 1
ATOM 2691 O O . GLU B 1 24 ? 17.578 -36.156 -6.887 1 95.25 24 GLU B O 1
ATOM 2696 N N . VAL B 1 25 ? 15.992 -34.719 -7.543 1 95.94 25 VAL B N 1
ATOM 2697 C CA . VAL B 1 25 ? 15.75 -35.438 -8.789 1 95.94 25 VAL B CA 1
ATOM 2698 C C . VAL B 1 25 ? 16.109 -34.562 -9.977 1 95.94 25 VAL B C 1
ATOM 2700 O O . VAL B 1 25 ? 16.656 -35.031 -10.977 1 95.94 25 VAL B O 1
ATOM 2703 N N . PHE B 1 26 ? 15.781 -33.281 -9.906 1 96.38 26 PHE B N 1
ATOM 2704 C CA . PHE B 1 26 ? 16.016 -32.312 -10.969 1 96.38 26 PHE B CA 1
ATOM 2705 C C . PHE B 1 26 ? 17.078 -31.312 -10.555 1 96.38 26 PHE B C 1
ATOM 2707 O O . PHE B 1 26 ? 17.312 -31.094 -9.359 1 96.38 26 PHE B O 1
ATOM 2714 N N . SER B 1 27 ? 17.797 -30.734 -11.586 1 95.81 27 SER B N 1
ATOM 2715 C CA . SER B 1 27 ? 18.703 -29.625 -11.32 1 95.81 27 SER B CA 1
ATOM 2716 C C . SER B 1 27 ? 17.938 -28.312 -11.164 1 95.81 27 SER B C 1
ATOM 2718 O O . SER B 1 27 ? 17.688 -27.609 -12.148 1 95.81 27 SER B O 1
ATOM 2720 N N . LEU B 1 28 ? 17.656 -27.938 -9.953 1 95.62 28 LEU B N 1
ATOM 2721 C CA . LEU B 1 28 ? 16.844 -26.75 -9.68 1 95.62 28 LEU B CA 1
ATOM 2722 C C . LEU B 1 28 ? 17.547 -25.484 -10.164 1 95.62 28 LEU B C 1
ATOM 2724 O O . LEU B 1 28 ? 16.922 -24.578 -10.711 1 95.62 28 LEU B O 1
ATOM 2728 N N . PRO B 1 29 ? 18.922 -25.344 -10.031 1 95.19 29 PRO B N 1
ATOM 2729 C CA . PRO B 1 29 ? 19.594 -24.141 -10.547 1 95.19 29 PRO B CA 1
ATOM 2730 C C . PRO B 1 29 ? 19.391 -23.938 -12.039 1 95.19 29 PRO B C 1
ATOM 2732 O O . PRO B 1 29 ? 19.531 -22.828 -12.547 1 95.19 29 PRO B O 1
ATOM 2735 N N . ASP B 1 30 ? 19.031 -25.031 -12.742 1 95.25 30 ASP B N 1
ATOM 2736 C CA . ASP B 1 30 ? 18.797 -24.969 -14.18 1 95.25 30 ASP B CA 1
ATOM 2737 C C . ASP B 1 30 ? 17.312 -25 -14.492 1 95.25 30 ASP B C 1
ATOM 2739 O O . ASP B 1 30 ? 16.906 -25.109 -15.656 1 95.25 30 ASP B O 1
ATOM 2743 N N . ALA B 1 31 ? 16.5 -24.984 -13.5 1 97.62 31 ALA B N 1
ATOM 2744 C CA . ALA B 1 31 ? 15.047 -25.109 -13.688 1 97.62 31 ALA B CA 1
ATOM 2745 C C . ALA B 1 31 ? 14.383 -23.734 -13.789 1 97.62 31 ALA B C 1
ATOM 2747 O O . ALA B 1 31 ? 14.844 -22.781 -13.172 1 97.62 31 ALA B O 1
ATOM 2748 N N . THR B 1 32 ? 13.375 -23.672 -14.578 1 98.44 32 THR B N 1
ATOM 2749 C CA . THR B 1 32 ? 12.469 -22.531 -14.648 1 98.44 32 THR B CA 1
ATOM 2750 C C . THR B 1 32 ? 11.109 -22.875 -14.055 1 98.44 32 THR B C 1
ATOM 2752 O O . THR B 1 32 ? 10.562 -23.938 -14.336 1 98.44 32 THR B O 1
ATOM 2755 N N . VAL B 1 33 ? 10.617 -22.062 -13.172 1 98.75 33 VAL B N 1
ATOM 2756 C CA . VAL B 1 33 ? 9.258 -22.203 -12.648 1 98.75 33 VAL B CA 1
ATOM 2757 C C . VAL B 1 33 ? 8.383 -21.062 -13.172 1 98.75 33 VAL B C 1
ATOM 2759 O O . VAL B 1 33 ? 8.703 -19.891 -12.977 1 98.75 33 VAL B O 1
ATOM 2762 N N . VAL B 1 34 ? 7.328 -21.375 -13.875 1 98.69 34 VAL B N 1
ATOM 2763 C CA . VAL B 1 34 ? 6.383 -20.406 -14.398 1 98.69 34 VAL B CA 1
ATOM 2764 C C . VAL B 1 34 ? 5.148 -20.344 -13.5 1 98.69 34 VAL B C 1
ATOM 2766 O O . VAL B 1 34 ? 4.461 -21.344 -13.312 1 98.69 34 VAL B O 1
ATOM 2769 N N . GLY B 1 35 ? 4.887 -19.141 -12.945 1 98.5 35 GLY B N 1
ATOM 2770 C CA . GLY B 1 35 ? 3.762 -18.969 -12.039 1 98.5 35 GLY B CA 1
ATOM 2771 C C . GLY B 1 35 ? 2.533 -18.406 -12.719 1 98.5 35 GLY B C 1
ATOM 2772 O O . GLY B 1 35 ? 2.645 -17.5 -13.562 1 98.5 35 GLY B O 1
ATOM 2773 N N . ASN B 1 36 ? 1.362 -18.953 -12.336 1 98.5 36 ASN B N 1
ATOM 2774 C CA . ASN B 1 36 ? 0.064 -18.422 -12.758 1 98.5 36 ASN B CA 1
ATOM 2775 C C . ASN B 1 36 ? -0.155 -17 -12.266 1 98.5 36 ASN B C 1
ATOM 2777 O O . ASN B 1 36 ? 0.123 -16.688 -11.102 1 98.5 36 ASN B O 1
ATOM 2781 N N . THR B 1 37 ? -0.591 -16.109 -13.172 1 98.5 37 THR B N 1
ATOM 2782 C CA . THR B 1 37 ? -0.848 -14.727 -12.758 1 98.5 37 THR B CA 1
ATOM 2783 C C . THR B 1 37 ? -2.338 -14.406 -12.852 1 98.5 37 THR B C 1
ATOM 2785 O O . THR B 1 37 ? -2.742 -13.258 -12.656 1 98.5 37 THR B O 1
ATOM 2788 N N . GLY B 1 38 ? -3.164 -15.375 -13.18 1 98.38 38 GLY B N 1
ATOM 2789 C CA . GLY B 1 38 ? -4.602 -15.172 -13.258 1 98.38 38 GLY B CA 1
ATOM 2790 C C . GLY B 1 38 ? -5.227 -14.852 -11.906 1 98.38 38 GLY B C 1
ATOM 2791 O O . GLY B 1 38 ? -6.297 -14.242 -11.844 1 98.38 38 GLY B O 1
ATOM 2792 N N . ASP B 1 39 ? -4.539 -15.227 -10.836 1 97.62 39 ASP B N 1
ATOM 2793 C CA . ASP B 1 39 ? -5.047 -15.062 -9.477 1 97.62 39 ASP B CA 1
ATOM 2794 C C . ASP B 1 39 ? -4.562 -13.742 -8.875 1 97.62 39 ASP B C 1
ATOM 2796 O O . ASP B 1 39 ? -4.953 -13.391 -7.758 1 97.62 39 ASP B O 1
ATOM 2800 N N . ASP B 1 40 ? -3.734 -13.039 -9.57 1 98.62 40 ASP B N 1
ATOM 2801 C CA . ASP B 1 40 ? -3.186 -11.797 -9.031 1 98.62 40 ASP B CA 1
ATOM 2802 C C . ASP B 1 40 ? -4.285 -10.766 -8.797 1 98.62 40 ASP B C 1
ATOM 2804 O O . ASP B 1 40 ? -5.305 -10.766 -9.492 1 98.62 40 ASP B O 1
ATOM 2808 N N . VAL B 1 41 ? -4.074 -9.906 -7.797 1 98.44 41 VAL B N 1
ATOM 2809 C CA . VAL B 1 41 ? -5.012 -8.82 -7.52 1 98.44 41 VAL B CA 1
ATOM 2810 C C . VAL B 1 41 ? -4.246 -7.574 -7.082 1 98.44 41 VAL B C 1
ATOM 2812 O O . VAL B 1 41 ? -3.082 -7.66 -6.684 1 98.44 41 VAL B O 1
ATOM 2815 N N . GLU B 1 42 ? -4.824 -6.469 -7.328 1 98.19 42 GLU B N 1
ATOM 2816 C CA . GLU B 1 42 ? -4.453 -5.273 -6.578 1 98.19 42 GLU B CA 1
ATOM 2817 C C . GLU B 1 42 ? -5.355 -5.082 -5.359 1 98.19 42 GLU B C 1
ATOM 2819 O O . GLU B 1 42 ? -6.578 -5 -5.496 1 98.19 42 GLU B O 1
ATOM 2824 N N . LEU B 1 43 ? -4.848 -5.125 -4.172 1 98.19 43 LEU B N 1
ATOM 2825 C CA . LEU B 1 43 ? -5.559 -4.98 -2.906 1 98.19 43 LEU B CA 1
ATOM 2826 C C . LEU B 1 43 ? -5.051 -3.771 -2.131 1 98.19 43 LEU B C 1
ATOM 2828 O O . LEU B 1 43 ? -3.906 -3.762 -1.667 1 98.19 43 LEU B O 1
ATOM 2832 N N . GLY B 1 44 ? -5.895 -2.678 -2.004 1 97.44 44 GLY B N 1
ATOM 2833 C CA . GLY B 1 44 ? -5.516 -1.482 -1.268 1 97.44 44 GLY B CA 1
ATOM 2834 C C . GLY B 1 44 ? -4.332 -0.755 -1.881 1 97.44 44 GLY B C 1
ATOM 2835 O O . GLY B 1 44 ? -3.48 -0.227 -1.163 1 97.44 44 GLY B O 1
ATOM 2836 N N . GLY B 1 45 ? -4.203 -0.854 -3.152 1 96.81 45 GLY B N 1
ATOM 2837 C CA . GLY B 1 45 ? -3.127 -0.156 -3.842 1 96.81 45 GLY B CA 1
ATOM 2838 C C . GLY B 1 45 ? -1.876 -0.998 -4.004 1 96.81 45 GLY B C 1
ATOM 2839 O O . GLY B 1 45 ? -0.912 -0.57 -4.641 1 96.81 45 GLY B O 1
ATOM 2840 N N . LEU B 1 46 ? -1.849 -2.201 -3.465 1 98.56 46 LEU B N 1
ATOM 2841 C CA . LEU B 1 46 ? -0.677 -3.066 -3.529 1 98.56 46 LEU B CA 1
ATOM 2842 C C . LEU B 1 46 ? -0.941 -4.273 -4.426 1 98.56 46 LEU B C 1
ATOM 2844 O O . LEU B 1 46 ? -2.014 -4.879 -4.355 1 98.56 46 LEU B O 1
ATOM 2848 N N . PHE B 1 47 ? -0.032 -4.535 -5.289 1 98.62 47 PHE B N 1
ATOM 2849 C CA . PHE B 1 47 ? -0.167 -5.652 -6.219 1 98.62 47 PHE B CA 1
ATOM 2850 C C . PHE B 1 47 ? 0.28 -6.957 -5.57 1 98.62 47 PHE B C 1
ATOM 2852 O O . PHE B 1 47 ? 1.396 -7.047 -5.059 1 98.62 47 PHE B O 1
ATOM 2859 N N . VAL B 1 48 ? -0.58 -7.973 -5.555 1 98.69 48 VAL B N 1
ATOM 2860 C CA . VAL B 1 48 ? -0.39 -9.25 -4.871 1 98.69 48 VAL B CA 1
ATOM 2861 C C . VAL B 1 48 ? -0.385 -10.383 -5.891 1 98.69 48 VAL B C 1
ATOM 2863 O O . VAL B 1 48 ? -1.283 -10.477 -6.73 1 98.69 48 VAL B O 1
ATOM 2866 N N . CYS B 1 49 ? 0.612 -11.203 -5.871 1 98.75 49 CYS B N 1
ATOM 2867 C CA . CYS B 1 49 ? 0.742 -12.344 -6.777 1 98.75 49 CYS B CA 1
ATOM 2868 C C . CYS B 1 49 ? 0.786 -13.656 -6.004 1 98.75 49 CYS B C 1
ATOM 2870 O O . CYS B 1 49 ? 1.853 -14.25 -5.844 1 98.75 49 CYS B O 1
ATOM 2872 N N . PRO B 1 50 ? -0.359 -14.188 -5.641 1 98.31 50 PRO B N 1
ATOM 2873 C CA . PRO B 1 50 ? -0.405 -15.305 -4.695 1 98.31 50 PRO B CA 1
ATOM 2874 C C . PRO B 1 50 ? 0.394 -16.516 -5.172 1 98.31 50 PRO B C 1
ATOM 2876 O O . PRO B 1 50 ? 1.165 -17.094 -4.402 1 98.31 50 PRO B O 1
ATOM 2879 N N . ASP B 1 51 ? 0.237 -16.938 -6.402 1 98.38 51 ASP B N 1
ATOM 2880 C CA . ASP B 1 51 ? 0.886 -18.141 -6.883 1 98.38 51 ASP B CA 1
ATOM 2881 C C . ASP B 1 51 ? 2.395 -17.953 -7.016 1 98.38 51 ASP B C 1
ATOM 2883 O O . ASP B 1 51 ? 3.176 -18.844 -6.672 1 98.38 51 ASP B O 1
ATOM 2887 N N . ILE B 1 52 ? 2.82 -16.812 -7.508 1 98.75 52 ILE B N 1
ATOM 2888 C CA . ILE B 1 52 ? 4.242 -16.5 -7.586 1 98.75 52 ILE B CA 1
ATOM 2889 C C . ILE B 1 52 ? 4.836 -16.438 -6.184 1 98.75 52 ILE B C 1
ATOM 2891 O O . ILE B 1 52 ? 5.922 -16.969 -5.938 1 98.75 52 ILE B O 1
ATOM 2895 N N . ASP B 1 53 ? 4.094 -15.797 -5.273 1 98.81 53 ASP B N 1
ATOM 2896 C CA . ASP B 1 53 ? 4.578 -15.609 -3.908 1 98.81 53 ASP B CA 1
ATOM 2897 C C . ASP B 1 53 ? 4.734 -16.953 -3.197 1 98.81 53 ASP B C 1
ATOM 2899 O O . ASP B 1 53 ? 5.668 -17.141 -2.414 1 98.81 53 ASP B O 1
ATOM 2903 N N . THR B 1 54 ? 3.816 -17.875 -3.416 1 98.44 54 THR B N 1
ATOM 2904 C CA . THR B 1 54 ? 3.922 -19.188 -2.803 1 98.44 54 THR B CA 1
ATOM 2905 C C . THR B 1 54 ? 5.203 -19.891 -3.242 1 98.44 54 THR B C 1
ATOM 2907 O O . THR B 1 54 ? 5.902 -20.5 -2.42 1 98.44 54 THR B O 1
ATOM 2910 N N . VAL B 1 55 ? 5.52 -19.859 -4.551 1 98.62 55 VAL B N 1
ATOM 2911 C CA . VAL B 1 55 ? 6.762 -20.438 -5.047 1 98.62 55 VAL B CA 1
ATOM 2912 C C . VAL B 1 55 ? 7.957 -19.703 -4.449 1 98.62 55 VAL B C 1
ATOM 2914 O O . VAL B 1 55 ? 8.93 -20.328 -4.023 1 98.62 55 VAL B O 1
ATOM 2917 N N . LEU B 1 56 ? 7.879 -18.344 -4.41 1 98.88 56 LEU B N 1
ATOM 2918 C CA . LEU B 1 56 ? 8.938 -17.5 -3.865 1 98.88 56 LEU B CA 1
ATOM 2919 C C . LEU B 1 56 ? 9.273 -17.906 -2.436 1 98.88 56 LEU B C 1
ATOM 2921 O O . LEU B 1 56 ? 10.43 -18.188 -2.119 1 98.88 56 LEU B O 1
ATOM 2925 N N . TYR B 1 57 ? 8.25 -17.969 -1.597 1 98.75 57 TYR B N 1
ATOM 2926 C CA . TYR B 1 57 ? 8.461 -18.266 -0.186 1 98.75 57 TYR B CA 1
ATOM 2927 C C . TYR B 1 57 ? 8.883 -19.719 0.003 1 98.75 57 TYR B C 1
ATOM 2929 O O . TYR B 1 57 ? 9.688 -20.031 0.888 1 98.75 57 TYR B O 1
ATOM 2937 N N . GLU B 1 58 ? 8.297 -20.641 -0.786 1 98.38 58 GLU B N 1
ATOM 2938 C CA . GLU B 1 58 ? 8.672 -22.047 -0.686 1 98.38 58 GLU B CA 1
ATOM 2939 C C . GLU B 1 58 ? 10.148 -22.25 -1.007 1 98.38 58 GLU B C 1
ATOM 2941 O O . GLU B 1 58 ? 10.859 -22.938 -0.266 1 98.38 58 GLU B O 1
ATOM 2946 N N . ARG B 1 59 ? 10.617 -21.672 -2.123 1 97.94 59 ARG B N 1
ATOM 2947 C CA . ARG B 1 59 ? 12 -21.859 -2.551 1 97.94 59 ARG B CA 1
ATOM 2948 C C . ARG B 1 59 ? 12.961 -21.141 -1.609 1 97.94 59 ARG B C 1
ATOM 2950 O O . ARG B 1 59 ? 14.117 -21.562 -1.465 1 97.94 59 ARG B O 1
ATOM 2957 N N . ALA B 1 60 ? 12.469 -20.125 -0.922 1 98.31 60 ALA B N 1
ATOM 2958 C CA . ALA B 1 60 ? 13.273 -19.406 0.052 1 98.31 60 ALA B CA 1
ATOM 2959 C C . ALA B 1 60 ? 13.25 -20.094 1.412 1 98.31 60 ALA B C 1
ATOM 2961 O O . ALA B 1 60 ? 13.922 -19.656 2.352 1 98.31 60 ALA B O 1
ATOM 2962 N N . ASP B 1 61 ? 12.469 -21.172 1.538 1 97.44 61 ASP B N 1
ATOM 2963 C CA . ASP B 1 61 ? 12.266 -21.922 2.773 1 97.44 61 ASP B CA 1
ATOM 2964 C C . ASP B 1 61 ? 11.664 -21.047 3.863 1 97.44 61 ASP B C 1
ATOM 2966 O O . ASP B 1 61 ? 12.031 -21.156 5.035 1 97.44 61 ASP B O 1
ATOM 2970 N N . GLU B 1 62 ? 10.758 -20.172 3.469 1 98.44 62 GLU B N 1
ATOM 2971 C CA . GLU B 1 62 ? 10.117 -19.266 4.406 1 98.44 62 GLU B CA 1
ATOM 2972 C C . GLU B 1 62 ? 8.602 -19.422 4.383 1 98.44 62 GLU B C 1
ATOM 2974 O O . GLU B 1 62 ? 7.891 -18.797 5.18 1 98.44 62 GLU B O 1
ATOM 2979 N N . LEU B 1 63 ? 8.109 -20.312 3.559 1 98.31 63 LEU B N 1
ATOM 2980 C CA . LEU B 1 63 ? 6.672 -20.5 3.369 1 98.31 63 LEU B CA 1
ATOM 2981 C C . LEU B 1 63 ? 6.02 -21.031 4.641 1 98.31 63 LEU B C 1
ATOM 2983 O O . LEU B 1 63 ? 6.578 -21.906 5.309 1 98.31 63 LEU B O 1
ATOM 2987 N N . ASP B 1 64 ? 4.859 -20.453 5.016 1 97.94 64 ASP B N 1
ATOM 2988 C CA . ASP B 1 64 ? 4.02 -21.094 6.023 1 97.94 64 ASP B CA 1
ATOM 2989 C C . ASP B 1 64 ? 3.447 -22.406 5.504 1 97.94 64 ASP B C 1
ATOM 2991 O O . ASP B 1 64 ? 2.443 -22.422 4.789 1 97.94 64 ASP B O 1
ATOM 2995 N N . ARG B 1 65 ? 3.977 -23.5 5.891 1 95.31 65 ARG B N 1
ATOM 2996 C CA . ARG B 1 65 ? 3.639 -24.797 5.312 1 95.31 65 ARG B CA 1
ATOM 2997 C C . ARG B 1 65 ? 2.367 -25.359 5.938 1 95.31 65 ARG B C 1
ATOM 2999 O O . ARG B 1 65 ? 1.807 -26.344 5.441 1 95.31 65 ARG B O 1
ATOM 3006 N N . ASP B 1 66 ? 1.896 -24.781 7.086 1 94.44 66 ASP B N 1
ATOM 3007 C CA . ASP B 1 66 ? 0.587 -25.141 7.613 1 94.44 66 ASP B CA 1
ATOM 3008 C C . ASP B 1 66 ? -0.535 -24.594 6.738 1 94.44 66 ASP B C 1
ATOM 3010 O O . ASP B 1 66 ? -1.539 -25.281 6.508 1 94.44 66 ASP B O 1
ATOM 3014 N N . ARG B 1 67 ? -0.294 -23.406 6.176 1 91.44 67 ARG B N 1
ATOM 3015 C CA . ARG B 1 67 ? -1.313 -22.734 5.371 1 91.44 67 ARG B CA 1
ATOM 3016 C C . ARG B 1 67 ? -1.015 -22.875 3.883 1 91.44 67 ARG B C 1
ATOM 3018 O O . ARG B 1 67 ? -1.919 -22.781 3.051 1 91.44 67 ARG B O 1
ATOM 3025 N N . TRP B 1 68 ? 0.263 -23.031 3.57 1 91.69 68 TRP B N 1
ATOM 3026 C CA . TRP B 1 68 ? 0.801 -23.094 2.217 1 91.69 68 TRP B CA 1
ATOM 3027 C C . TRP B 1 68 ? 0.556 -21.797 1.465 1 91.69 68 TRP B C 1
ATOM 3029 O O . TRP B 1 68 ? 0.302 -21.812 0.258 1 91.69 68 TRP B O 1
ATOM 3039 N N . TRP B 1 69 ? 0.395 -20.766 2.15 1 92.31 69 TRP B N 1
ATOM 3040 C CA . TRP B 1 69 ? 0.495 -19.391 1.681 1 92.31 69 TRP B CA 1
ATOM 3041 C C . TRP B 1 69 ? 1.036 -18.484 2.777 1 92.31 69 TRP B C 1
ATOM 3043 O O . TRP B 1 69 ? 0.944 -18.797 3.965 1 92.31 69 TRP B O 1
ATOM 3053 N N . GLY B 1 70 ? 1.658 -17.359 2.303 1 96.94 70 GLY B N 1
ATOM 3054 C CA . GLY B 1 70 ? 2.23 -16.422 3.256 1 96.94 70 GLY B CA 1
ATOM 3055 C C . GLY B 1 70 ? 3.553 -16.891 3.832 1 96.94 70 GLY B C 1
ATOM 3056 O O . GLY B 1 70 ? 4.07 -17.938 3.441 1 96.94 70 GLY B O 1
ATOM 3057 N N . ILE B 1 71 ? 4.113 -16.109 4.73 1 98.69 71 ILE B N 1
ATOM 3058 C CA . ILE B 1 71 ? 5.422 -16.359 5.32 1 98.69 71 ILE B CA 1
ATOM 3059 C C . ILE B 1 71 ? 5.254 -16.938 6.727 1 98.69 71 ILE B C 1
ATOM 3061 O O . ILE B 1 71 ? 4.402 -16.469 7.492 1 98.69 71 ILE B O 1
ATOM 3065 N N . ASP B 1 72 ? 6.066 -17.969 7.074 1 98.38 72 ASP B N 1
ATOM 3066 C CA . ASP B 1 72 ? 6 -18.641 8.367 1 98.38 72 ASP B CA 1
ATOM 3067 C C . ASP B 1 72 ? 6.281 -17.656 9.508 1 98.38 72 ASP B C 1
ATOM 3069 O O . ASP B 1 72 ? 7.238 -16.891 9.445 1 98.38 72 ASP B O 1
ATOM 3073 N N . GLY B 1 73 ? 5.426 -17.641 10.547 1 98.06 73 GLY B N 1
ATOM 3074 C CA . GLY B 1 73 ? 5.633 -16.828 11.734 1 98.06 73 GLY B CA 1
ATOM 3075 C C . GLY B 1 73 ? 5.492 -15.344 11.484 1 98.06 73 GLY B C 1
ATOM 3076 O O . GLY B 1 73 ? 5.938 -14.523 12.289 1 98.06 73 GLY B O 1
ATOM 3077 N N . ASP B 1 74 ? 4.934 -14.969 10.43 1 98.69 74 ASP B N 1
ATOM 3078 C CA . ASP B 1 74 ? 4.809 -13.57 10.023 1 98.69 74 ASP B CA 1
ATOM 3079 C C . ASP B 1 74 ? 3.814 -12.828 10.914 1 98.69 74 ASP B C 1
ATOM 3081 O O . ASP B 1 74 ? 2.65 -13.219 11.016 1 98.69 74 ASP B O 1
ATOM 3085 N N . PRO B 1 75 ? 4.25 -11.688 11.648 1 98.62 75 PRO B N 1
ATOM 3086 C CA . PRO B 1 75 ? 3.256 -10.883 12.367 1 98.62 75 PRO B CA 1
ATOM 3087 C C . PRO B 1 75 ? 2.217 -10.266 11.438 1 98.62 75 PRO B C 1
ATOM 3089 O O . PRO B 1 75 ? 2.461 -10.125 10.234 1 98.62 75 PRO B O 1
ATOM 3092 N N . THR B 1 76 ? 1.067 -9.938 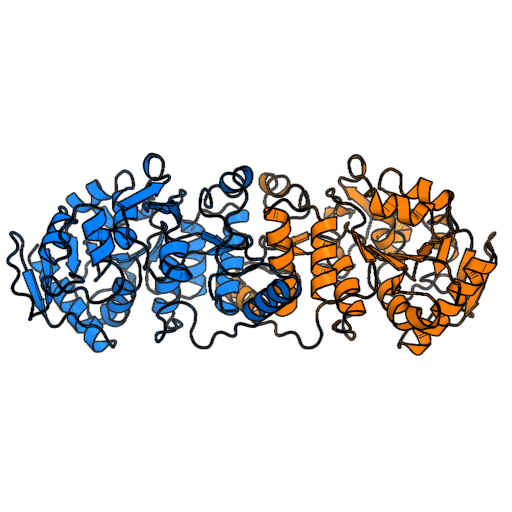11.977 1 98.56 76 THR B N 1
ATOM 3093 C CA . THR B 1 76 ? -0.021 -9.43 11.148 1 98.56 76 THR B CA 1
ATOM 3094 C C . THR B 1 76 ? -0.538 -8.102 11.688 1 98.56 76 THR B C 1
ATOM 3096 O O . THR B 1 76 ? -1.74 -7.828 11.641 1 98.56 76 THR B O 1
ATOM 3099 N N . THR B 1 77 ? 0.34 -7.25 12.242 1 98.81 77 THR B N 1
ATOM 3100 C CA . THR B 1 77 ? -0.03 -6 12.898 1 98.81 77 THR B CA 1
ATOM 3101 C C . THR B 1 77 ? -0.809 -5.098 11.945 1 98.81 77 THR B C 1
ATOM 3103 O O . THR B 1 77 ? -1.839 -4.535 12.32 1 98.81 77 THR B O 1
ATOM 3106 N N . THR B 1 78 ? -0.335 -4.891 10.711 1 98.81 78 THR B N 1
ATOM 3107 C CA . THR B 1 78 ? -0.999 -4.027 9.742 1 98.81 78 THR B CA 1
ATOM 3108 C C . THR B 1 78 ? -2.396 -4.551 9.422 1 98.81 78 THR B C 1
ATOM 3110 O O . THR B 1 78 ? -3.367 -3.789 9.438 1 98.81 78 THR B O 1
ATOM 3113 N N . HIS B 1 79 ? -2.475 -5.867 9.117 1 98.62 79 HIS B N 1
ATOM 3114 C CA . HIS B 1 79 ? -3.764 -6.473 8.805 1 98.62 79 HIS B CA 1
ATOM 3115 C C . HIS B 1 79 ? -4.754 -6.281 9.953 1 98.62 79 HIS B C 1
ATOM 3117 O O . HIS B 1 79 ? -5.91 -5.918 9.719 1 98.62 79 HIS B O 1
ATOM 3123 N N . ASP B 1 80 ? -4.32 -6.559 11.18 1 98.5 80 ASP B N 1
ATOM 3124 C CA . ASP B 1 80 ? -5.176 -6.445 12.359 1 98.5 80 ASP B CA 1
ATOM 3125 C C . ASP B 1 80 ? -5.664 -5.012 12.547 1 98.5 80 ASP B C 1
ATOM 3127 O O . ASP B 1 80 ? -6.824 -4.789 12.898 1 98.5 80 ASP B O 1
ATOM 3131 N N . GLU B 1 81 ? -4.777 -4.059 12.375 1 98.75 81 GLU B N 1
ATOM 3132 C CA . GLU B 1 81 ? -5.145 -2.658 12.531 1 98.75 81 GLU B CA 1
ATOM 3133 C C . GLU B 1 81 ? -6.137 -2.219 11.461 1 98.75 81 GLU B C 1
ATOM 3135 O O . GLU B 1 81 ? -7.062 -1.453 11.734 1 98.75 81 GLU B O 1
ATOM 3140 N N . ILE B 1 82 ? -5.953 -2.607 10.156 1 98.75 82 ILE B N 1
ATOM 3141 C CA . ILE B 1 82 ? -6.922 -2.311 9.102 1 98.75 82 ILE B CA 1
ATOM 3142 C C . ILE B 1 82 ? -8.297 -2.838 9.5 1 98.75 82 ILE B C 1
ATOM 3144 O O . ILE B 1 82 ? -9.305 -2.154 9.32 1 98.75 82 ILE B O 1
ATOM 3148 N N . THR B 1 83 ? -8.297 -4.086 9.984 1 98.25 83 THR B N 1
ATOM 3149 C CA . THR B 1 83 ? -9.555 -4.691 10.43 1 98.25 83 THR B CA 1
ATOM 3150 C C . THR B 1 83 ? -10.195 -3.857 11.531 1 98.25 83 THR B C 1
ATOM 3152 O O . THR B 1 83 ? -11.398 -3.594 11.492 1 98.25 83 THR B O 1
ATOM 3155 N N . ARG B 1 84 ? -9.406 -3.473 12.539 1 98.31 84 ARG B N 1
ATOM 3156 C CA . ARG B 1 84 ? -9.922 -2.648 13.633 1 98.31 84 ARG B CA 1
ATOM 3157 C C . ARG B 1 84 ? -10.516 -1.347 13.102 1 98.31 84 ARG B C 1
ATOM 3159 O O . ARG B 1 84 ? -11.602 -0.946 13.516 1 98.31 84 ARG B O 1
ATOM 3166 N N . LEU B 1 85 ? -9.797 -0.648 12.227 1 98.75 85 LEU B N 1
ATOM 3167 C CA . LEU B 1 85 ? -10.273 0.604 11.641 1 98.75 85 LEU B CA 1
ATOM 3168 C C . LEU B 1 85 ? -11.586 0.397 10.898 1 98.75 85 LEU B C 1
ATOM 3170 O O . LEU B 1 85 ? -12.523 1.185 11.055 1 98.75 85 LEU B O 1
ATOM 3174 N N . SER B 1 86 ? -11.641 -0.634 10.07 1 98.5 86 SER B N 1
ATOM 3175 C CA . SER B 1 86 ? -12.836 -0.942 9.289 1 98.5 86 SER B CA 1
ATOM 3176 C C . SER B 1 86 ? -14.031 -1.203 10.195 1 98.5 86 SER B C 1
ATOM 3178 O O . SER B 1 86 ? -15.125 -0.7 9.945 1 98.5 86 SER B O 1
ATOM 3180 N N . ASP B 1 87 ? -13.812 -1.981 11.234 1 98.06 87 ASP B N 1
ATOM 3181 C CA . ASP B 1 87 ? -14.883 -2.307 12.172 1 98.06 87 ASP B CA 1
ATOM 3182 C C . ASP B 1 87 ? -15.383 -1.055 12.891 1 98.06 87 ASP B C 1
ATOM 3184 O O . ASP B 1 87 ? -16.594 -0.904 13.117 1 98.06 87 ASP B O 1
ATOM 3188 N N . ALA B 1 88 ? -14.469 -0.193 13.258 1 98.44 88 ALA B N 1
ATOM 3189 C CA . ALA B 1 88 ? -14.797 1.007 14.023 1 98.44 88 ALA B CA 1
ATOM 3190 C C . ALA B 1 88 ? -15.773 1.895 13.258 1 98.44 88 ALA B C 1
ATOM 3192 O O . ALA B 1 88 ? -16.562 2.633 13.867 1 98.44 88 ALA B O 1
ATOM 3193 N N . VAL B 1 89 ? -15.789 1.881 11.945 1 98.38 89 VAL B N 1
ATOM 3194 C CA . VAL B 1 89 ? -16.641 2.768 11.164 1 98.38 89 VAL B CA 1
ATOM 3195 C C . VAL B 1 89 ? -17.625 1.941 10.32 1 98.38 89 VAL B C 1
ATOM 3197 O O . VAL B 1 89 ? -18.109 2.406 9.289 1 98.38 89 VAL B O 1
ATOM 3200 N N . ASP B 1 90 ? -17.797 0.724 10.547 1 97.75 90 ASP B N 1
ATOM 3201 C CA . ASP B 1 90 ? -18.828 -0.182 10.055 1 97.75 90 ASP B CA 1
ATOM 3202 C C . ASP B 1 90 ? -18.641 -0.463 8.562 1 97.75 90 ASP B C 1
ATOM 3204 O O . ASP B 1 90 ? -19.625 -0.529 7.816 1 97.75 90 ASP B O 1
ATOM 3208 N N . ILE B 1 91 ? -17.469 -0.482 8.133 1 97.5 91 ILE B N 1
ATOM 3209 C CA . ILE B 1 91 ? -17.203 -0.976 6.785 1 97.5 91 ILE B CA 1
ATOM 3210 C C . ILE B 1 91 ? -17.375 -2.492 6.75 1 97.5 91 ILE B C 1
ATOM 3212 O O . ILE B 1 91 ? -16.75 -3.213 7.523 1 97.5 91 ILE B O 1
ATOM 3216 N N . PRO B 1 92 ? -18.188 -2.934 5.902 1 94.69 92 PRO B N 1
ATOM 3217 C CA . PRO B 1 92 ? -18.453 -4.371 5.887 1 94.69 92 PRO B CA 1
ATOM 3218 C C . PRO B 1 92 ? -17.219 -5.199 5.508 1 94.69 92 PRO B C 1
ATOM 3220 O O . PRO B 1 92 ? -16.438 -4.793 4.641 1 94.69 92 PRO B O 1
ATOM 3223 N N . ALA B 1 93 ? -17.156 -6.379 6.109 1 93.5 93 ALA B N 1
ATOM 3224 C CA . ALA B 1 93 ? -16.062 -7.305 5.789 1 93.5 93 ALA B CA 1
ATOM 3225 C C . ALA B 1 93 ? -16.25 -7.91 4.398 1 93.5 93 ALA B C 1
ATOM 3227 O O . ALA B 1 93 ? -17.359 -7.875 3.846 1 93.5 93 ALA B O 1
ATOM 3228 N N . GLY B 1 94 ? -15.156 -8.516 3.861 1 94.81 94 GLY B N 1
ATOM 3229 C CA . GLY B 1 94 ? -15.211 -9.188 2.574 1 94.81 94 GLY B CA 1
ATOM 3230 C C . GLY B 1 94 ? -14.664 -8.344 1.436 1 94.81 94 GLY B C 1
ATOM 3231 O O . GLY B 1 94 ? -14.273 -7.191 1.641 1 94.81 94 GLY B O 1
ATOM 3232 N N . PRO B 1 95 ? -14.609 -8.961 0.27 1 96.5 95 PRO B N 1
ATOM 3233 C CA . PRO B 1 95 ? -14.055 -8.281 -0.903 1 96.5 95 PRO B CA 1
ATOM 3234 C C . PRO B 1 95 ? -14.898 -7.086 -1.35 1 96.5 95 PRO B C 1
ATOM 3236 O O . PRO B 1 95 ? -16.125 -7.176 -1.377 1 96.5 95 PRO B O 1
ATOM 3239 N N . ARG B 1 96 ? -14.273 -6.012 -1.613 1 95.62 96 ARG B N 1
ATOM 3240 C CA . ARG B 1 96 ? -14.898 -4.816 -2.162 1 95.62 96 ARG B CA 1
ATOM 3241 C C . ARG B 1 96 ? -14.188 -4.352 -3.43 1 95.62 96 ARG B C 1
ATOM 3243 O O . ARG B 1 96 ? -13.133 -3.721 -3.359 1 95.62 96 ARG B O 1
ATOM 3250 N N . TYR B 1 97 ? -14.852 -4.605 -4.602 1 96.25 97 TYR B N 1
ATOM 3251 C CA . TYR B 1 97 ? -14.312 -4.105 -5.863 1 96.25 97 TYR B CA 1
ATOM 3252 C C . TYR B 1 97 ? -14.289 -2.584 -5.883 1 96.25 97 TYR B C 1
ATOM 3254 O O . TYR B 1 97 ? -15.156 -1.936 -5.285 1 96.25 97 TYR B O 1
ATOM 3262 N N . LEU B 1 98 ? -13.242 -2.059 -6.52 1 96.62 98 LEU B N 1
ATOM 3263 C CA . LEU B 1 98 ? -13.32 -0.631 -6.812 1 96.62 98 LEU B CA 1
ATOM 3264 C C . LEU B 1 98 ? -14.461 -0.337 -7.777 1 96.62 98 LEU B C 1
ATOM 3266 O O . LEU B 1 98 ? -14.938 -1.235 -8.477 1 96.62 98 LEU B O 1
ATOM 3270 N N . PRO B 1 99 ? -14.961 0.932 -7.773 1 95 99 PRO B N 1
ATOM 3271 C CA . PRO B 1 99 ? -15.992 1.301 -8.75 1 95 99 PRO B CA 1
ATOM 3272 C C . PRO B 1 99 ? -15.586 0.993 -10.188 1 95 99 PRO B C 1
ATOM 3274 O O . PRO B 1 99 ? -14.391 0.959 -10.5 1 95 99 PRO B O 1
ATOM 3277 N N . GLU B 1 100 ? -16.547 0.809 -11.086 1 91.31 100 GLU B N 1
ATOM 3278 C CA . GLU B 1 100 ? -16.344 0.331 -12.445 1 91.31 100 GLU B CA 1
ATOM 3279 C C . GLU B 1 100 ? -15.289 1.168 -13.172 1 91.31 100 GLU B C 1
ATOM 3281 O O . GLU B 1 100 ? -14.406 0.625 -13.836 1 91.31 100 GLU B O 1
ATOM 3286 N N . GLU B 1 101 ? -15.398 2.438 -13.047 1 89.12 101 GLU B N 1
ATOM 3287 C CA . GLU B 1 101 ? -14.461 3.326 -13.727 1 89.12 101 GLU B CA 1
ATOM 3288 C C . GLU B 1 101 ? -13.031 3.113 -13.227 1 89.12 101 GLU B C 1
ATOM 3290 O O . GLU B 1 101 ? -12.078 3.186 -14.008 1 89.12 101 GLU B O 1
ATOM 3295 N N . ARG B 1 102 ? -12.844 2.721 -12.039 1 90.88 102 ARG B N 1
ATOM 3296 C CA . ARG B 1 102 ? -11.523 2.592 -11.438 1 90.88 102 ARG B CA 1
ATOM 3297 C C . ARG B 1 102 ? -11 1.163 -11.555 1 90.88 102 ARG B C 1
ATOM 3299 O O . ARG B 1 102 ? -9.805 0.917 -11.398 1 90.88 102 ARG B O 1
ATOM 3306 N N . GLN B 1 103 ? -11.953 0.327 -11.852 1 90.44 103 GLN B N 1
ATOM 3307 C CA . GLN B 1 103 ? -11.57 -1.071 -12.016 1 90.44 103 GLN B CA 1
ATOM 3308 C C . GLN B 1 103 ? -10.711 -1.262 -13.266 1 90.44 103 GLN B C 1
ATOM 3310 O O . GLN B 1 103 ? -9.891 -2.174 -13.328 1 90.44 103 GLN B O 1
ATOM 3315 N N . THR B 1 104 ? -10.961 -0.322 -14.219 1 89.44 104 THR B N 1
ATOM 3316 C CA . THR B 1 104 ? -10.305 -0.529 -15.5 1 89.44 104 THR B CA 1
ATOM 3317 C C . THR B 1 104 ? -9.297 0.582 -15.773 1 89.44 104 THR B C 1
ATOM 3319 O O . THR B 1 104 ? -8.711 0.642 -16.859 1 89.44 104 THR B O 1
ATOM 3322 N N . THR B 1 105 ? -9.188 1.461 -14.758 1 87.19 105 THR B N 1
ATOM 3323 C CA . THR B 1 105 ? -8.188 2.52 -14.883 1 87.19 105 THR B CA 1
ATOM 3324 C C . THR B 1 105 ? -7.109 2.369 -13.812 1 87.19 105 THR B C 1
ATOM 3326 O O . THR B 1 105 ? -7.258 1.583 -12.875 1 87.19 105 THR B O 1
ATOM 3329 N N . GLY B 1 106 ? -5.891 2.924 -14.023 1 87.75 106 GLY B N 1
ATOM 3330 C CA . GLY B 1 106 ? -4.773 2.795 -13.102 1 87.75 106 GLY B CA 1
ATOM 3331 C C . GLY B 1 106 ? -3.623 1.98 -13.664 1 87.75 106 GLY B C 1
ATOM 3332 O O . GLY B 1 106 ? -3.203 2.195 -14.805 1 87.75 106 GLY B O 1
ATOM 3333 N N . ARG B 1 107 ? -3.098 1.065 -12.797 1 92.56 107 ARG B N 1
ATOM 3334 C CA . ARG B 1 107 ? -2.047 0.183 -13.297 1 92.56 107 ARG B CA 1
ATOM 3335 C C . ARG B 1 107 ? -2.604 -0.807 -14.312 1 92.56 107 ARG B C 1
ATOM 3337 O O . ARG B 1 107 ? -3.51 -1.583 -14 1 92.56 107 ARG B O 1
ATOM 3344 N N . ASP B 1 108 ? -2.098 -0.772 -15.469 1 93.31 108 ASP B N 1
ATOM 3345 C CA . ASP B 1 108 ? -2.607 -1.64 -16.531 1 93.31 108 ASP B CA 1
ATOM 3346 C C . ASP B 1 108 ? -2.613 -3.102 -16.078 1 93.31 108 ASP B C 1
ATOM 3348 O O . ASP B 1 108 ? -3.59 -3.82 -16.312 1 93.31 108 ASP B O 1
ATOM 3352 N N . LEU B 1 109 ? -1.599 -3.482 -15.422 1 96.38 109 LEU B N 1
ATOM 3353 C CA . LEU B 1 109 ? -1.415 -4.871 -15.008 1 96.38 109 LEU B CA 1
ATOM 3354 C C . LEU B 1 109 ? -2.506 -5.297 -14.031 1 96.38 109 LEU B C 1
ATOM 3356 O O . LEU B 1 109 ? -2.754 -6.492 -13.852 1 96.38 109 LEU B O 1
ATOM 3360 N N . ALA B 1 110 ? -3.197 -4.363 -13.383 1 96.06 110 ALA B N 1
ATOM 3361 C CA . ALA B 1 110 ? -4.168 -4.672 -12.336 1 96.06 110 ALA B CA 1
ATOM 3362 C C . ALA B 1 110 ? -5.598 -4.574 -12.867 1 96.06 110 ALA B C 1
ATOM 3364 O O . ALA B 1 110 ? -6.559 -4.664 -12.102 1 96.06 110 ALA B O 1
ATOM 3365 N N . ARG B 1 111 ? -5.801 -4.414 -14.164 1 94.5 111 ARG B N 1
ATOM 3366 C CA . ARG B 1 111 ? -7.137 -4.289 -14.742 1 94.5 111 ARG B CA 1
ATOM 3367 C C . ARG B 1 111 ? -7.996 -5.496 -14.391 1 94.5 111 ARG B C 1
ATOM 3369 O O . ARG B 1 111 ? -7.523 -6.637 -14.422 1 94.5 111 ARG B O 1
ATOM 3376 N N . TRP B 1 112 ? -9.25 -5.23 -13.852 1 92.75 112 TRP B N 1
ATOM 3377 C CA . TRP B 1 112 ? -10.328 -6.18 -13.602 1 92.75 112 TRP B CA 1
ATOM 3378 C C . TRP B 1 112 ? -10.086 -6.949 -12.305 1 92.75 112 TRP B C 1
ATOM 3380 O O . TRP B 1 112 ? -10.664 -8.016 -12.094 1 92.75 112 TRP B O 1
ATOM 3390 N N . ARG B 1 113 ? -9.219 -6.469 -11.516 1 97 113 ARG B N 1
ATOM 3391 C CA . ARG B 1 113 ? -8.836 -7.227 -10.328 1 97 113 ARG B CA 1
ATOM 3392 C C . ARG B 1 113 ? -8.461 -6.297 -9.18 1 97 113 ARG B C 1
ATOM 3394 O O . ARG B 1 113 ? -7.484 -6.547 -8.469 1 97 113 ARG B O 1
ATOM 3401 N N . ARG B 1 114 ? -9.07 -5.141 -9.141 1 97.31 114 ARG B N 1
ATOM 3402 C CA . ARG B 1 114 ? -8.719 -4.117 -8.156 1 97.31 114 ARG B CA 1
ATOM 3403 C C . ARG B 1 114 ? -9.734 -4.082 -7.02 1 97.31 114 ARG B C 1
ATOM 3405 O O . ARG B 1 114 ? -10.93 -3.898 -7.254 1 97.31 114 ARG B O 1
ATOM 3412 N N . PHE B 1 115 ? -9.258 -4.254 -5.801 1 97.75 115 PHE B N 1
ATOM 3413 C CA . PHE B 1 115 ? -10.078 -4.297 -4.598 1 97.75 115 PHE B CA 1
ATOM 3414 C C . PHE B 1 115 ? -9.656 -3.215 -3.611 1 97.75 115 PHE B C 1
ATOM 3416 O O . PHE B 1 115 ? -8.484 -2.854 -3.543 1 97.75 115 PHE B O 1
ATOM 3423 N N . SER B 1 116 ? -10.633 -2.652 -2.896 1 97.75 116 SER B N 1
ATOM 3424 C CA . SER B 1 116 ? -10.352 -1.879 -1.691 1 97.75 116 SER B CA 1
ATOM 3425 C C . SER B 1 116 ? -9.859 -2.775 -0.561 1 97.75 116 SER B C 1
ATOM 3427 O O . SER B 1 116 ? -10.305 -3.916 -0.425 1 97.75 116 SER B O 1
ATOM 3429 N N . ALA B 1 117 ? -8.938 -2.256 0.212 1 97.44 117 ALA B N 1
ATOM 3430 C CA . ALA B 1 117 ? -8.492 -3 1.387 1 97.44 117 ALA B CA 1
ATOM 3431 C C . ALA B 1 117 ? -9.125 -2.447 2.66 1 97.44 117 ALA B C 1
ATOM 3433 O O . ALA B 1 117 ? -8.766 -2.852 3.768 1 97.44 117 ALA B O 1
ATOM 3434 N N . ALA B 1 118 ? -9.992 -1.296 2.721 1 93.69 118 ALA B N 1
ATOM 3435 C CA . ALA B 1 118 ? -10.703 -0.842 3.908 1 93.69 118 ALA B CA 1
ATOM 3436 C C . ALA B 1 118 ? -11.445 -1.997 4.582 1 93.69 118 ALA B C 1
ATOM 3438 O O . ALA B 1 118 ? -11.617 -2.004 5.801 1 93.69 118 ALA B O 1
ATOM 3439 N N . ALA B 1 119 ? -11.578 -3.146 4.227 1 88.31 119 ALA B N 1
ATOM 3440 C CA . ALA B 1 119 ? -11.969 -4.5 4.621 1 88.31 119 ALA B CA 1
ATOM 3441 C C . ALA B 1 119 ? -11.102 -5.543 3.924 1 88.31 119 ALA B C 1
ATOM 3443 O O . ALA B 1 119 ? -11.578 -6.277 3.057 1 88.31 119 ALA B O 1
ATOM 3444 N N . GLU B 1 120 ? -9.898 -5.551 4.34 1 95.25 120 GLU B N 1
ATOM 3445 C CA . GLU B 1 120 ? -8.914 -6.426 3.707 1 95.25 120 GLU B CA 1
ATOM 3446 C C . GLU B 1 120 ? -9.32 -7.891 3.83 1 95.25 120 GLU B C 1
ATOM 3448 O O . GLU B 1 120 ? -9.023 -8.539 4.836 1 95.25 120 GLU B O 1
ATOM 3453 N N . PHE B 1 121 ? -9.898 -8.422 2.758 1 95.62 121 PHE B N 1
ATOM 3454 C CA . PHE B 1 121 ? -10.516 -9.734 2.83 1 95.62 121 PHE B CA 1
ATOM 3455 C C . PHE B 1 121 ? -9.469 -10.836 2.742 1 95.62 121 PHE B C 1
ATOM 3457 O O . PHE B 1 121 ? -9.742 -11.992 3.059 1 95.62 121 PHE B O 1
ATOM 3464 N N . MET B 1 122 ? -8.289 -10.492 2.264 1 96.69 122 MET B N 1
ATOM 3465 C CA . MET B 1 122 ? -7.16 -11.422 2.254 1 96.69 122 MET B CA 1
ATOM 3466 C C . MET B 1 122 ? -6.285 -11.234 3.488 1 96.69 122 MET B C 1
ATOM 3468 O O . MET B 1 122 ? -5.91 -10.109 3.82 1 96.69 122 MET B O 1
ATOM 3472 N N . TYR B 1 123 ? -5.992 -12.266 4.195 1 96.38 123 TYR B N 1
ATOM 3473 C CA . TYR B 1 123 ? -5.094 -12.234 5.348 1 96.38 123 TYR B CA 1
ATOM 3474 C C . TYR B 1 123 ? -3.648 -12.055 4.902 1 96.38 123 TYR B C 1
ATOM 3476 O O . TYR B 1 123 ? -3.076 -12.93 4.254 1 96.38 123 TYR B O 1
ATOM 3484 N N . VAL B 1 124 ? -3.041 -10.93 5.184 1 98.06 124 VAL B N 1
ATOM 3485 C CA . VAL B 1 124 ? -1.7 -10.594 4.719 1 98.06 124 VAL B CA 1
ATOM 3486 C C . VAL B 1 124 ? -0.793 -10.312 5.914 1 98.06 124 VAL B C 1
ATOM 3488 O O . VAL B 1 124 ? -1.094 -9.453 6.742 1 98.06 124 VAL B O 1
ATOM 3491 N N . GLY B 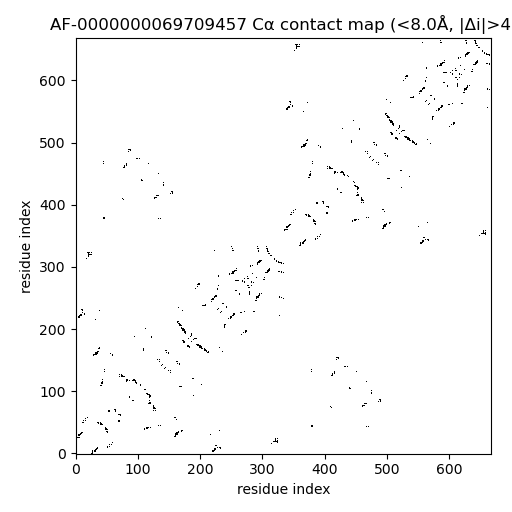1 125 ? 0.313 -11.055 6.105 1 98.75 125 GLY B N 1
ATOM 3492 C CA . GLY B 1 125 ? 1.325 -10.766 7.105 1 98.75 125 GLY B CA 1
ATOM 3493 C C . GLY B 1 125 ? 2.16 -9.539 6.773 1 98.75 125 GLY B C 1
ATOM 3494 O O . GLY B 1 125 ? 2.109 -9.039 5.648 1 98.75 125 GLY B O 1
ATOM 3495 N N . ASP B 1 126 ? 2.953 -9.047 7.762 1 98.88 126 ASP B N 1
ATOM 3496 C CA . ASP B 1 126 ? 3.695 -7.805 7.598 1 98.88 126 ASP B CA 1
ATOM 3497 C C . ASP B 1 126 ? 4.898 -7.996 6.68 1 98.88 126 ASP B C 1
ATOM 3499 O O . ASP B 1 126 ? 5.238 -7.105 5.898 1 98.88 126 ASP B O 1
ATOM 3503 N N . ARG B 1 127 ? 5.617 -9.117 6.785 1 98.94 127 ARG B N 1
ATOM 3504 C CA . ARG B 1 127 ? 6.699 -9.391 5.852 1 98.94 127 ARG B CA 1
ATOM 3505 C C . ARG B 1 127 ? 6.16 -9.664 4.449 1 98.94 127 ARG B C 1
ATOM 3507 O O . ARG B 1 127 ? 6.766 -9.25 3.457 1 98.94 127 ARG B O 1
ATOM 3514 N N . ASP B 1 128 ? 5.086 -10.438 4.414 1 98.88 128 ASP B N 1
ATOM 3515 C CA . ASP B 1 128 ? 4.387 -10.641 3.15 1 98.88 128 ASP B CA 1
ATOM 3516 C C . ASP B 1 128 ? 4.008 -9.305 2.51 1 98.88 128 ASP B C 1
ATOM 3518 O O . ASP B 1 128 ? 4.203 -9.109 1.309 1 98.88 128 ASP B O 1
ATOM 3522 N N . ARG B 1 129 ? 3.482 -8.398 3.273 1 98.81 129 ARG B N 1
ATOM 3523 C CA . ARG B 1 129 ? 3.111 -7.07 2.799 1 98.81 129 ARG B CA 1
ATOM 3524 C C . ARG B 1 129 ? 4.328 -6.324 2.264 1 98.81 129 ARG B C 1
ATOM 3526 O O . ARG B 1 129 ? 4.219 -5.562 1.301 1 98.81 129 ARG B O 1
ATOM 3533 N N . ALA B 1 130 ? 5.473 -6.457 2.922 1 98.88 130 ALA B N 1
ATOM 3534 C CA . ALA B 1 130 ? 6.703 -5.844 2.426 1 98.88 130 ALA B CA 1
ATOM 3535 C C . ALA B 1 130 ? 6.988 -6.27 0.99 1 98.88 130 ALA B C 1
ATOM 3537 O O . ALA B 1 130 ? 7.41 -5.457 0.164 1 98.88 130 ALA B O 1
ATOM 3538 N N . VAL B 1 131 ? 6.797 -7.555 0.674 1 98.94 131 VAL B N 1
ATOM 3539 C CA . VAL B 1 131 ? 6.992 -8.078 -0.674 1 98.94 131 VAL B CA 1
ATOM 3540 C C . VAL B 1 131 ? 6.039 -7.383 -1.642 1 98.94 131 VAL B C 1
ATOM 3542 O O . VAL B 1 131 ? 6.426 -7.02 -2.754 1 98.94 131 VAL B O 1
ATOM 3545 N N . HIS B 1 132 ? 4.766 -7.195 -1.218 1 98.88 132 HIS B N 1
ATOM 3546 C CA . HIS B 1 132 ? 3.779 -6.527 -2.062 1 98.88 132 HIS B CA 1
ATOM 3547 C C . HIS B 1 132 ? 4.172 -5.074 -2.32 1 98.88 132 HIS B C 1
ATOM 3549 O O . HIS B 1 132 ? 4.039 -4.582 -3.443 1 98.88 132 HIS B O 1
ATOM 3555 N N . VAL B 1 133 ? 4.625 -4.352 -1.27 1 98.81 133 VAL B N 1
ATOM 3556 C CA . VAL B 1 133 ? 5.043 -2.963 -1.414 1 98.81 133 VAL B CA 1
ATOM 3557 C C . VAL B 1 133 ? 6.242 -2.881 -2.354 1 98.81 133 VAL B C 1
ATOM 3559 O O . VAL B 1 133 ? 6.281 -2.033 -3.25 1 98.81 133 VAL B O 1
ATOM 3562 N N . PHE B 1 134 ? 7.23 -3.768 -2.113 1 98.81 134 PHE B N 1
ATOM 3563 C CA . PHE B 1 134 ? 8.438 -3.816 -2.932 1 98.81 134 PHE B CA 1
ATOM 3564 C C . PHE B 1 134 ? 8.086 -4.082 -4.391 1 98.81 134 PHE B C 1
ATOM 3566 O O . PHE B 1 134 ? 8.539 -3.361 -5.285 1 98.81 134 PHE B O 1
ATOM 3573 N N . ARG B 1 135 ? 7.242 -5.055 -4.672 1 98.88 135 ARG B N 1
ATOM 3574 C CA . ARG B 1 135 ? 6.785 -5.383 -6.02 1 98.88 135 ARG B CA 1
ATOM 3575 C C . ARG B 1 135 ? 6.07 -4.199 -6.66 1 98.88 135 ARG B C 1
ATOM 3577 O O . ARG B 1 135 ? 6.387 -3.811 -7.785 1 98.88 135 ARG B O 1
ATOM 3584 N N . THR B 1 136 ? 5.125 -3.633 -5.949 1 98.56 136 THR B N 1
ATOM 3585 C CA . THR B 1 136 ? 4.344 -2.514 -6.465 1 98.56 136 THR B CA 1
ATOM 3586 C C . THR B 1 136 ? 5.254 -1.341 -6.828 1 98.56 136 THR B C 1
ATOM 3588 O O . THR B 1 136 ? 5.059 -0.692 -7.855 1 98.56 136 THR B O 1
ATOM 3591 N N . SER B 1 137 ? 6.223 -1.095 -5.973 1 98.44 137 SER B N 1
ATOM 3592 C CA . SER B 1 137 ? 7.164 -0.002 -6.195 1 98.44 137 SER B CA 1
ATOM 3593 C C . SER B 1 137 ? 7.953 -0.208 -7.484 1 98.44 137 SER B C 1
ATOM 3595 O O . SER B 1 137 ? 8.086 0.715 -8.289 1 98.44 137 SER B O 1
ATOM 3597 N N . LEU B 1 138 ? 8.484 -1.376 -7.676 1 98.38 138 LEU B N 1
ATOM 3598 C CA . LEU B 1 138 ? 9.25 -1.667 -8.883 1 98.38 138 LEU B CA 1
ATOM 3599 C C . LEU B 1 138 ? 8.367 -1.574 -10.125 1 98.38 138 LEU B C 1
ATOM 3601 O O . LEU B 1 138 ? 8.805 -1.064 -11.156 1 98.38 138 LEU B O 1
ATOM 3605 N N . LEU B 1 139 ? 7.156 -2.102 -10.047 1 98 139 LEU B N 1
ATOM 3606 C CA . LEU B 1 139 ? 6.207 -1.964 -11.148 1 98 139 LEU B CA 1
ATOM 3607 C C . LEU B 1 139 ? 5.957 -0.495 -11.477 1 98 139 LEU B C 1
ATOM 3609 O O . LEU B 1 139 ? 5.945 -0.107 -12.641 1 98 139 LEU B O 1
ATOM 3613 N N . ASP B 1 140 ? 5.73 0.334 -10.469 1 96.88 140 ASP B N 1
ATOM 3614 C CA . ASP B 1 140 ? 5.461 1.756 -10.656 1 96.88 140 ASP B CA 1
ATOM 3615 C C . ASP B 1 140 ? 6.672 2.473 -11.25 1 96.88 140 ASP B C 1
ATOM 3617 O O . ASP B 1 140 ? 6.531 3.492 -11.922 1 96.88 140 ASP B O 1
ATOM 3621 N N . GLU B 1 141 ? 7.855 1.951 -10.953 1 96.75 141 GLU B N 1
ATOM 3622 C CA . GLU B 1 141 ? 9.07 2.506 -11.555 1 96.75 141 GLU B CA 1
ATOM 3623 C C . GLU B 1 141 ? 9.148 2.189 -13.039 1 96.75 141 GLU B C 1
ATOM 3625 O O . GLU B 1 141 ? 9.977 2.75 -13.758 1 96.75 141 GLU B O 1
ATOM 3630 N N . GLY B 1 142 ? 8.359 1.277 -13.523 1 96 142 GLY B N 1
ATOM 3631 C CA . GLY B 1 142 ? 8.305 0.985 -14.945 1 96 142 GLY B CA 1
ATOM 3632 C C . GLY B 1 142 ? 8.852 -0.386 -15.297 1 96 142 GLY B C 1
ATOM 3633 O O . GLY B 1 142 ? 8.883 -0.768 -16.469 1 96 142 GLY B O 1
ATOM 3634 N N . ARG B 1 143 ? 9.188 -1.163 -14.281 1 97.38 143 ARG B N 1
ATOM 3635 C CA . ARG B 1 143 ? 9.672 -2.518 -14.539 1 97.38 143 ARG B CA 1
ATOM 3636 C C . ARG B 1 143 ? 8.516 -3.455 -14.867 1 97.38 143 ARG B C 1
ATOM 3638 O O . ARG B 1 143 ? 7.406 -3.285 -14.359 1 97.38 143 ARG B O 1
ATOM 3645 N N . SER B 1 144 ? 8.758 -4.418 -15.766 1 98.25 144 SER B N 1
ATOM 3646 C CA . SER B 1 144 ? 7.77 -5.457 -16.047 1 98.25 144 SER B CA 1
ATOM 3647 C C . SER B 1 144 ? 7.609 -6.406 -14.867 1 98.25 144 SER B C 1
ATOM 3649 O O . SER B 1 144 ? 8.43 -6.406 -13.945 1 98.25 144 SER B O 1
ATOM 3651 N N . LEU B 1 145 ? 6.516 -7.172 -14.906 1 98.75 145 LEU B N 1
ATOM 3652 C CA . LEU B 1 145 ? 6.336 -8.172 -13.859 1 98.75 145 LEU B CA 1
ATOM 3653 C C . LEU B 1 145 ? 7.461 -9.195 -13.891 1 98.75 145 LEU B C 1
ATOM 3655 O O . LEU B 1 145 ? 7.887 -9.688 -12.836 1 98.75 145 LEU B O 1
ATOM 3659 N N . THR B 1 146 ? 7.977 -9.586 -15.07 1 98.81 146 THR B N 1
ATOM 3660 C CA . THR B 1 146 ? 9.117 -10.484 -15.203 1 98.81 146 THR B CA 1
ATOM 3661 C C . THR B 1 146 ? 10.344 -9.922 -14.5 1 98.81 146 THR B C 1
ATOM 3663 O O . THR B 1 146 ? 10.961 -10.609 -13.672 1 98.81 146 THR B O 1
ATOM 3666 N N . GLU B 1 147 ? 10.688 -8.664 -14.797 1 98.69 147 GLU B N 1
ATOM 3667 C CA . GLU B 1 147 ? 11.828 -8.016 -14.156 1 98.69 147 GLU B CA 1
ATOM 3668 C C . GLU B 1 147 ? 11.648 -7.934 -12.641 1 98.69 147 GLU B C 1
ATOM 3670 O O . GLU B 1 147 ? 12.578 -8.195 -11.883 1 98.69 147 GLU B O 1
ATOM 3675 N N . THR B 1 148 ? 10.477 -7.527 -12.234 1 98.75 148 THR B N 1
ATOM 3676 C CA . THR B 1 148 ? 10.156 -7.383 -10.82 1 98.75 148 THR B CA 1
ATOM 3677 C C . THR B 1 148 ? 10.266 -8.727 -10.102 1 98.75 148 THR B C 1
ATOM 3679 O O . THR B 1 148 ? 10.836 -8.805 -9.016 1 98.75 148 THR B O 1
ATOM 3682 N N . THR B 1 149 ? 9.727 -9.828 -10.68 1 98.88 149 THR B N 1
ATOM 3683 C CA . THR B 1 149 ? 9.766 -11.164 -10.102 1 98.88 149 THR B CA 1
ATOM 3684 C C . THR B 1 149 ? 11.211 -11.656 -9.977 1 98.88 149 THR B C 1
ATOM 3686 O O . THR B 1 149 ? 11.586 -12.219 -8.945 1 98.88 149 THR B O 1
ATOM 3689 N N . ARG B 1 150 ? 12 -11.453 -10.977 1 98.75 150 ARG B N 1
ATOM 3690 C CA . ARG B 1 150 ? 13.406 -11.844 -10.922 1 98.75 150 ARG B CA 1
ATOM 3691 C C . ARG B 1 150 ? 14.148 -11.07 -9.836 1 98.75 150 ARG B C 1
ATOM 3693 O O . ARG B 1 150 ? 15.031 -11.617 -9.172 1 98.75 150 ARG B O 1
ATOM 3700 N N . THR B 1 151 ? 13.82 -9.781 -9.703 1 98.81 151 THR B N 1
ATOM 3701 C CA . THR B 1 151 ? 14.438 -8.977 -8.656 1 98.81 151 THR B CA 1
ATOM 3702 C C . THR B 1 151 ? 14.078 -9.516 -7.273 1 98.81 151 THR B C 1
ATOM 3704 O O . THR B 1 151 ? 14.945 -9.625 -6.402 1 98.81 151 THR B O 1
ATOM 3707 N N . LEU B 1 152 ? 12.82 -9.859 -7.043 1 98.94 152 LEU B N 1
ATOM 3708 C CA . LEU B 1 152 ? 12.391 -10.469 -5.789 1 98.94 152 LEU B CA 1
ATOM 3709 C C . LEU B 1 152 ? 13.086 -11.812 -5.57 1 98.94 152 LEU B C 1
ATOM 3711 O O . LEU B 1 152 ? 13.516 -12.117 -4.457 1 98.94 152 LEU B O 1
ATOM 3715 N N . ALA B 1 153 ? 13.125 -12.633 -6.633 1 98.88 153 ALA B N 1
ATOM 3716 C CA . ALA B 1 153 ? 13.797 -13.93 -6.543 1 98.88 153 ALA B CA 1
ATOM 3717 C C . ALA B 1 153 ? 15.25 -13.766 -6.109 1 98.88 153 ALA B C 1
ATOM 3719 O O . ALA B 1 153 ? 15.75 -14.539 -5.293 1 98.88 153 ALA B O 1
ATOM 3720 N N . ALA B 1 154 ? 15.914 -12.773 -6.711 1 98.81 154 ALA B N 1
ATOM 3721 C CA . ALA B 1 154 ? 17.297 -12.484 -6.324 1 98.81 154 ALA B CA 1
ATOM 3722 C C . ALA B 1 154 ? 17.375 -12.047 -4.863 1 98.81 154 ALA B C 1
ATOM 3724 O O . ALA B 1 154 ? 18.281 -12.469 -4.133 1 98.81 154 ALA B O 1
ATOM 3725 N N . ALA B 1 155 ? 16.453 -11.195 -4.43 1 98.88 155 ALA B N 1
ATOM 3726 C CA . ALA B 1 155 ? 16.453 -10.695 -3.059 1 98.88 155 ALA B CA 1
ATOM 3727 C C . ALA B 1 155 ? 16.281 -11.836 -2.057 1 98.88 155 ALA B C 1
ATOM 3729 O O . ALA B 1 155 ? 16.828 -11.773 -0.947 1 98.88 155 ALA B O 1
ATOM 3730 N N . PHE B 1 156 ? 15.508 -12.875 -2.404 1 98.75 156 PHE B N 1
ATOM 3731 C CA . PHE B 1 156 ? 15.273 -14.023 -1.544 1 98.75 156 PHE B CA 1
ATOM 3732 C C . PHE B 1 156 ? 16.297 -15.125 -1.817 1 98.75 156 PHE B C 1
ATOM 3734 O O . PHE B 1 156 ? 16.219 -16.203 -1.23 1 98.75 156 PHE B O 1
ATOM 3741 N N . ASP B 1 157 ? 17.219 -14.938 -2.795 1 98.31 157 ASP B N 1
ATOM 3742 C CA . ASP B 1 157 ? 18.281 -15.859 -3.148 1 98.31 157 ASP B CA 1
ATOM 3743 C C . ASP B 1 157 ? 17.719 -17.203 -3.609 1 98.31 157 ASP B C 1
ATOM 3745 O O . ASP B 1 157 ? 18.125 -18.25 -3.098 1 98.31 157 ASP B O 1
ATOM 3749 N N . LEU B 1 158 ? 16.781 -17.094 -4.5 1 98.62 158 LEU B N 1
A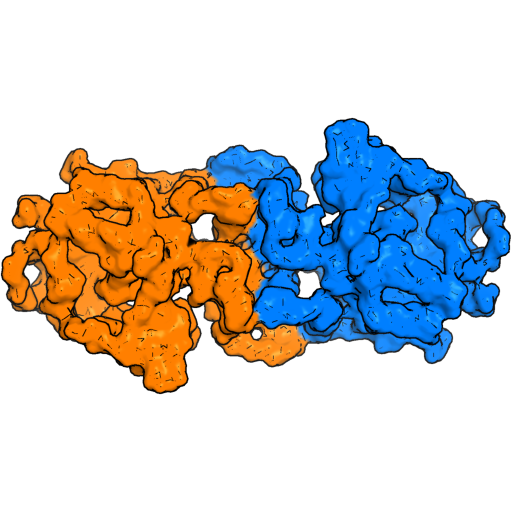TOM 3750 C CA . LEU B 1 158 ? 16.172 -18.328 -5.008 1 98.62 158 LEU B CA 1
ATOM 3751 C C . LEU B 1 158 ? 17.172 -19.125 -5.832 1 98.62 158 LEU B C 1
ATOM 3753 O O . LEU B 1 158 ? 18.047 -18.547 -6.48 1 98.62 158 LEU B O 1
ATOM 3757 N N . ASP B 1 159 ? 16.969 -20.422 -5.883 1 97.56 159 ASP B N 1
ATOM 3758 C CA . ASP B 1 159 ? 17.844 -21.312 -6.629 1 97.56 159 ASP B CA 1
ATOM 3759 C C . ASP B 1 159 ? 17.219 -21.719 -7.961 1 97.56 159 ASP B C 1
ATOM 3761 O O . ASP B 1 159 ? 17.719 -22.609 -8.648 1 97.56 159 ASP B O 1
ATOM 3765 N N . VAL B 1 160 ? 16.062 -21.188 -8.336 1 98.25 160 VAL B N 1
ATOM 3766 C CA . VAL B 1 160 ? 15.375 -21.422 -9.602 1 98.25 160 VAL B CA 1
ATOM 3767 C C . VAL B 1 160 ? 15.156 -20.094 -10.328 1 98.25 160 VAL B C 1
ATOM 3769 O O . VAL B 1 160 ? 15.289 -19.031 -9.734 1 98.25 160 VAL B O 1
ATOM 3772 N N . ASP B 1 161 ? 14.945 -20.188 -11.656 1 98.25 161 ASP B N 1
ATOM 3773 C CA . ASP B 1 161 ? 14.445 -19.031 -12.406 1 98.25 161 ASP B CA 1
ATOM 3774 C C . ASP B 1 161 ? 12.93 -18.938 -12.336 1 98.25 161 ASP B C 1
ATOM 3776 O O . ASP B 1 161 ? 12.219 -19.719 -12.984 1 98.25 161 ASP B O 1
ATOM 3780 N N . LEU B 1 162 ? 12.422 -18.062 -11.523 1 98.81 162 LEU B N 1
ATOM 3781 C CA . LEU B 1 162 ? 10.984 -17.875 -11.328 1 98.81 162 LEU B CA 1
ATOM 3782 C C . LEU B 1 162 ? 10.438 -16.812 -12.281 1 98.81 162 LEU B C 1
ATOM 3784 O O . LEU B 1 162 ? 10.945 -15.688 -12.312 1 98.81 162 LEU B O 1
ATOM 3788 N N . LEU B 1 163 ? 9.414 -17.156 -13.039 1 98.75 163 LEU B N 1
ATOM 3789 C CA . LEU B 1 163 ? 8.828 -16.281 -14.039 1 98.75 163 LEU B CA 1
ATOM 3790 C C . LEU B 1 163 ? 7.312 -16.219 -13.898 1 98.75 163 LEU B C 1
ATOM 3792 O O . LEU B 1 163 ? 6.676 -17.234 -13.617 1 98.75 163 LEU B O 1
ATOM 3796 N N . PRO B 1 164 ? 6.727 -14.961 -14.039 1 98.75 164 PRO B N 1
ATOM 3797 C CA . PRO B 1 164 ? 5.281 -14.922 -14.273 1 98.75 164 PRO B CA 1
ATOM 3798 C C . PRO B 1 164 ? 4.895 -15.461 -15.648 1 98.75 164 PRO B C 1
ATOM 3800 O O . PRO B 1 164 ? 5.68 -15.359 -16.594 1 98.75 164 PRO B O 1
ATOM 3803 N N . MET B 1 165 ? 3.668 -15.953 -15.789 1 98.25 165 MET B N 1
ATOM 3804 C CA . MET B 1 165 ? 3.221 -16.5 -17.062 1 98.25 165 MET B CA 1
ATOM 3805 C C . MET B 1 165 ? 3.129 -15.391 -18.125 1 98.25 165 MET B C 1
ATOM 3807 O O . MET B 1 165 ? 3.266 -15.656 -19.312 1 98.25 165 MET B O 1
ATOM 3811 N N . SER B 1 166 ? 2.916 -14.164 -17.641 1 97.94 166 SER B N 1
ATOM 3812 C CA . SER B 1 166 ? 2.701 -13.039 -18.547 1 97.94 166 SER B CA 1
ATOM 3813 C C . SER B 1 166 ? 3 -11.711 -17.844 1 97.94 166 SER B C 1
ATOM 3815 O O . SER B 1 166 ? 2.912 -11.609 -16.625 1 97.94 166 SER B O 1
ATOM 3817 N N . ASP B 1 167 ? 3.422 -10.703 -18.625 1 97.81 167 ASP B N 1
ATOM 3818 C CA . ASP B 1 167 ? 3.527 -9.328 -18.156 1 97.81 167 ASP B CA 1
ATOM 3819 C C . ASP B 1 167 ? 2.25 -8.539 -18.438 1 97.81 167 ASP B C 1
ATOM 3821 O O . ASP B 1 167 ? 2.154 -7.355 -18.125 1 97.81 167 ASP B O 1
ATOM 3825 N N . ASP B 1 168 ? 1.213 -9.188 -19.078 1 97.25 168 ASP B N 1
ATOM 3826 C CA . ASP B 1 168 ? -0.062 -8.57 -19.422 1 97.25 168 ASP B CA 1
ATOM 3827 C C . ASP B 1 168 ? -1.146 -8.938 -18.406 1 97.25 168 ASP B C 1
ATOM 3829 O O . ASP B 1 168 ? -1.053 -9.961 -17.734 1 97.25 168 ASP B O 1
ATOM 3833 N N . PRO B 1 169 ? -2.129 -8.07 -18.297 1 97.25 169 PRO B N 1
ATOM 3834 C CA . PRO B 1 169 ? -3.189 -8.336 -17.328 1 97.25 169 PRO B CA 1
ATOM 3835 C C . PRO B 1 169 ? -4.105 -9.484 -17.75 1 97.25 169 PRO B C 1
ATOM 3837 O O . PRO B 1 169 ? -4.684 -9.445 -18.844 1 97.25 169 PRO B O 1
ATOM 3840 N N . VAL B 1 170 ? -4.211 -10.484 -16.938 1 97.88 170 VAL B N 1
ATOM 3841 C CA . VAL B 1 170 ? -5.156 -11.586 -17.078 1 97.88 170 VAL B CA 1
ATOM 3842 C C . VAL B 1 170 ? -5.801 -11.875 -15.719 1 97.88 170 VAL B C 1
ATOM 3844 O O . VAL B 1 170 ? -5.105 -12.023 -14.711 1 97.88 170 VAL B O 1
ATOM 3847 N N . ALA B 1 171 ? -7.141 -11.883 -15.664 1 98.56 171 ALA B N 1
ATOM 3848 C CA . ALA B 1 171 ? -7.852 -12.164 -14.414 1 98.56 171 ALA B CA 1
ATOM 3849 C C . ALA B 1 171 ? -8.75 -13.383 -14.562 1 98.56 171 ALA B C 1
ATOM 3851 O O . ALA B 1 171 ? -9.492 -13.508 -15.547 1 98.56 171 ALA B O 1
ATOM 3852 N N . THR B 1 172 ? -8.648 -14.305 -13.609 1 98.62 172 THR B N 1
ATOM 3853 C CA . THR B 1 172 ? -9.578 -15.43 -13.547 1 98.62 172 THR B CA 1
ATOM 3854 C C . THR B 1 172 ? -10.898 -15 -12.906 1 98.62 172 THR B C 1
ATOM 3856 O O . THR B 1 172 ? -10.938 -14.648 -11.727 1 98.62 172 THR B O 1
ATOM 3859 N N . ILE B 1 173 ? -11.977 -15.055 -13.703 1 98.56 173 ILE B N 1
ATOM 3860 C CA . ILE B 1 173 ? -13.305 -14.648 -13.266 1 98.56 173 ILE B CA 1
ATOM 3861 C C . ILE B 1 173 ? -14.227 -15.867 -13.227 1 98.56 173 ILE B C 1
ATOM 3863 O O . ILE B 1 173 ? -14.344 -16.609 -14.203 1 98.56 173 ILE B O 1
ATOM 3867 N N . VAL B 1 174 ? -14.859 -16.109 -12.102 1 98.31 174 VAL B N 1
ATOM 3868 C CA . VAL B 1 174 ? -15.812 -17.203 -11.914 1 98.31 174 VAL B CA 1
ATOM 3869 C C . VAL B 1 174 ? -17.234 -16.672 -12.078 1 98.31 174 VAL B C 1
ATOM 3871 O O . VAL B 1 174 ? -17.641 -15.734 -11.391 1 98.31 174 VAL B O 1
ATOM 3874 N N . HIS B 1 175 ? -17.984 -17.281 -13.008 1 98.25 175 HIS B N 1
ATOM 3875 C CA . HIS B 1 175 ? -19.391 -16.922 -13.211 1 98.25 175 HIS B CA 1
ATOM 3876 C C . HIS B 1 175 ? -20.312 -17.891 -12.484 1 98.25 175 HIS B C 1
ATOM 3878 O O . HIS B 1 175 ? -20.172 -19.109 -12.617 1 98.25 175 HIS B O 1
ATOM 3884 N N . THR B 1 176 ? -21.172 -17.344 -11.695 1 97.31 176 THR B N 1
ATOM 3885 C CA . THR B 1 176 ? -22.25 -18.094 -11.047 1 97.31 176 THR B CA 1
ATOM 3886 C C . THR B 1 176 ? -23.609 -17.625 -11.57 1 97.31 176 THR B C 1
ATOM 3888 O O . THR B 1 176 ? -23.688 -16.734 -12.406 1 97.31 176 THR B O 1
ATOM 3891 N N . ALA B 1 177 ? -24.672 -18.297 -11.094 1 94.88 177 ALA B N 1
ATOM 3892 C CA . ALA B 1 177 ? -26.016 -17.938 -11.547 1 94.88 177 ALA B CA 1
ATOM 3893 C C . ALA B 1 177 ? -26.344 -16.5 -11.188 1 94.88 177 ALA B C 1
ATOM 3895 O O . ALA B 1 177 ? -27.031 -15.805 -11.945 1 94.88 177 ALA B O 1
ATOM 3896 N N . ASP B 1 178 ? -25.828 -16 -10.188 1 94 178 ASP B N 1
ATOM 3897 C CA . ASP B 1 178 ? -26.266 -14.719 -9.633 1 94 178 ASP B CA 1
ATOM 3898 C C . ASP B 1 178 ? -25.25 -13.617 -9.945 1 94 178 ASP B C 1
ATOM 3900 O O . ASP B 1 178 ? -25.625 -12.445 -10.055 1 94 178 ASP B O 1
ATOM 3904 N N . GLU B 1 179 ? -23.969 -13.992 -9.992 1 95.56 179 GLU B N 1
ATOM 3905 C CA . GLU B 1 179 ? -22.953 -12.953 -10.125 1 95.56 179 GLU B CA 1
ATOM 3906 C C . GLU B 1 179 ? -21.641 -13.508 -10.688 1 95.56 179 GLU B C 1
ATOM 3908 O O . GLU B 1 179 ? -21.484 -14.727 -10.781 1 95.56 179 GLU B O 1
ATOM 3913 N N . SER B 1 180 ? -20.766 -12.641 -11.203 1 97.44 180 SER B N 1
ATOM 3914 C CA . SER B 1 180 ? -19.375 -12.922 -11.547 1 97.44 180 SER B CA 1
ATOM 3915 C C . SER B 1 180 ? -18.438 -12.391 -10.477 1 97.44 180 SER B C 1
ATOM 3917 O O . SER B 1 180 ? -18.641 -11.305 -9.938 1 97.44 180 SER B O 1
ATOM 3919 N N . MET B 1 181 ? -17.438 -13.133 -10.148 1 97.81 181 MET B N 1
ATOM 3920 C CA . MET B 1 181 ? -16.484 -12.688 -9.133 1 97.81 181 MET B CA 1
ATOM 3921 C C . MET B 1 181 ? -15.062 -13.133 -9.484 1 97.81 181 MET B C 1
ATOM 3923 O O . MET B 1 181 ? -14.883 -14.125 -10.195 1 97.81 181 MET B O 1
ATOM 3927 N N . HIS B 1 182 ? -14.133 -12.344 -9.125 1 98.25 182 HIS B N 1
ATOM 3928 C CA . HIS B 1 182 ? -12.734 -12.758 -9.258 1 98.25 182 HIS B CA 1
ATOM 3929 C C . HIS B 1 182 ? -12.477 -14.047 -8.477 1 98.25 182 HIS B C 1
ATOM 3931 O O . HIS B 1 182 ? -13.102 -14.289 -7.445 1 98.25 182 HIS B O 1
ATOM 3937 N N . PHE B 1 183 ? -11.547 -14.812 -8.875 1 97.94 183 PHE B N 1
ATOM 3938 C CA . PHE B 1 183 ? -11.258 -16.109 -8.281 1 97.94 183 PHE B CA 1
ATOM 3939 C C . PHE B 1 183 ? -10.922 -15.961 -6.801 1 97.94 183 PHE B C 1
ATOM 3941 O O . PHE B 1 183 ? -11.297 -16.812 -5.984 1 97.94 183 PHE B O 1
ATOM 3948 N N . GLN B 1 184 ? -10.125 -14.961 -6.402 1 97.25 184 GLN B N 1
ATOM 3949 C CA . GLN B 1 184 ? -9.758 -14.773 -5.004 1 97.25 184 GLN B CA 1
ATOM 3950 C C . GLN B 1 184 ? -10.992 -14.555 -4.133 1 97.25 184 GLN B C 1
ATOM 3952 O O . GLN B 1 184 ? -11.023 -14.977 -2.975 1 97.25 184 GLN B O 1
ATOM 3957 N N . GLU B 1 185 ? -11.961 -13.758 -4.66 1 97.06 185 GLU B N 1
ATOM 3958 C CA . GLU B 1 185 ? -13.219 -13.672 -3.932 1 97.06 185 GLU B CA 1
ATOM 3959 C C . GLU B 1 185 ? -13.883 -15.039 -3.803 1 97.06 185 GLU B C 1
ATOM 3961 O O . GLU B 1 185 ? -14.297 -15.438 -2.711 1 97.06 185 GLU B O 1
ATOM 3966 N N . PHE B 1 186 ? -14.016 -15.789 -4.855 1 97.06 186 PHE B N 1
ATOM 3967 C CA . PHE B 1 186 ? -14.633 -17.109 -4.895 1 97.06 186 PHE B CA 1
ATOM 3968 C C . PHE B 1 186 ? -13.969 -18.047 -3.9 1 97.06 186 PHE B C 1
ATOM 3970 O O . PHE B 1 186 ? -14.648 -18.734 -3.135 1 97.06 186 PHE B O 1
ATOM 3977 N N . TRP B 1 187 ? -12.609 -18.031 -3.914 1 94.38 187 TRP B N 1
ATOM 3978 C CA . TRP B 1 187 ? -11.859 -19.016 -3.15 1 94.38 187 TRP B CA 1
ATOM 3979 C C . TRP B 1 187 ? -11.656 -18.562 -1.71 1 94.38 187 TRP B C 1
ATOM 3981 O O . TRP B 1 187 ? -11.906 -19.312 -0.769 1 94.38 187 TRP B O 1
ATOM 3991 N N . VAL B 1 188 ? -11.188 -17.359 -1.504 1 93.75 188 VAL B N 1
ATOM 3992 C CA . VAL B 1 188 ? -10.781 -16.875 -0.19 1 93.75 188 VAL B CA 1
ATOM 3993 C C . VAL B 1 188 ? -12.016 -16.484 0.62 1 93.75 188 VAL B C 1
ATOM 3995 O O . VAL B 1 188 ? -12.148 -16.859 1.785 1 93.75 188 VAL B O 1
ATOM 3998 N N . ASP B 1 189 ? -12.891 -15.734 -0.03 1 95.19 189 ASP B N 1
ATOM 3999 C CA . ASP B 1 189 ? -14.023 -15.203 0.717 1 95.19 189 ASP B CA 1
ATOM 4000 C C . ASP B 1 189 ? -15.18 -16.188 0.75 1 95.19 189 ASP B C 1
ATOM 4002 O O . ASP B 1 189 ? -15.766 -16.438 1.807 1 95.19 189 ASP B O 1
ATOM 4006 N N . ARG B 1 190 ? -15.523 -16.766 -0.436 1 95.31 190 ARG B N 1
ATOM 4007 C CA . ARG B 1 190 ? -16.703 -17.609 -0.54 1 95.31 190 ARG B CA 1
ATOM 4008 C C . ARG B 1 190 ? -16.359 -19.078 -0.311 1 95.31 190 ARG B C 1
ATOM 4010 O O . ARG B 1 190 ? -17.219 -19.953 -0.442 1 95.31 190 ARG B O 1
ATOM 4017 N N . CYS B 1 191 ? -15.102 -19.406 -0.051 1 93.62 191 CYS B N 1
ATOM 4018 C CA . CYS B 1 191 ? -14.609 -20.734 0.307 1 93.62 191 CYS B CA 1
ATOM 4019 C C . CYS B 1 191 ? -14.961 -21.766 -0.769 1 93.62 191 CYS B C 1
ATOM 4021 O O . CYS B 1 191 ? -15.211 -22.922 -0.465 1 93.62 191 CYS B O 1
ATOM 4023 N N . GLY B 1 192 ? -15.148 -21.266 -1.947 1 93.44 192 GLY B N 1
ATOM 4024 C CA . GLY B 1 192 ? -15.461 -22.156 -3.049 1 93.44 192 GLY B CA 1
ATOM 4025 C C . GLY B 1 192 ? -16.875 -22.703 -2.992 1 93.44 192 GLY B C 1
ATOM 4026 O O . GLY B 1 192 ? -17.203 -23.672 -3.682 1 93.44 192 GLY B O 1
ATOM 4027 N N . ASP B 1 193 ? -17.688 -22.109 -2.314 1 94 193 ASP B N 1
ATOM 4028 C CA . ASP B 1 193 ? -19.016 -22.641 -2.025 1 94 193 ASP B CA 1
ATOM 4029 C C . ASP B 1 193 ? -19.969 -22.438 -3.205 1 94 193 ASP B C 1
ATOM 4031 O O . ASP B 1 193 ? -20.766 -23.312 -3.527 1 94 193 ASP B O 1
ATOM 4035 N N . PRO B 1 194 ? -19.938 -21.266 -3.871 1 95.44 194 PRO B N 1
ATOM 4036 C CA . PRO B 1 194 ? -20.938 -21.031 -4.918 1 95.44 194 PRO B CA 1
ATOM 4037 C C . PRO B 1 194 ? -20.844 -22.031 -6.066 1 95.44 194 PRO B C 1
ATOM 4039 O O . PRO B 1 194 ? -19.734 -22.469 -6.414 1 95.44 194 PRO B O 1
ATOM 4042 N N . GLU B 1 195 ? -21.953 -22.312 -6.598 1 96 195 GLU B N 1
ATOM 4043 C CA . GLU B 1 195 ? -21.969 -23.141 -7.797 1 96 195 GLU B CA 1
ATOM 4044 C C . GLU B 1 195 ? -21.391 -22.406 -8.992 1 96 195 GLU B C 1
ATOM 4046 O O . GLU B 1 195 ? -21.75 -21.25 -9.258 1 96 195 GLU B O 1
ATOM 4051 N N . VAL B 1 196 ? -20.531 -23.078 -9.672 1 97.62 196 VAL B N 1
ATOM 4052 C CA . VAL B 1 196 ? -19.828 -22.453 -10.781 1 97.62 196 VAL B CA 1
ATOM 4053 C C . VAL B 1 196 ? -20.516 -22.797 -12.094 1 97.62 196 VAL B C 1
ATOM 4055 O O . VAL B 1 196 ? -20.781 -23.953 -12.383 1 97.62 196 VAL B O 1
ATOM 4058 N N . GLU B 1 197 ? -20.828 -21.797 -12.906 1 97.75 197 GLU B N 1
ATOM 4059 C CA . GLU B 1 197 ? -21.406 -21.984 -14.227 1 97.75 197 GLU B CA 1
ATOM 4060 C C . GLU B 1 197 ? -20.328 -22.016 -15.305 1 97.75 197 GLU B C 1
ATOM 4062 O O . GLU B 1 197 ? -20.406 -22.797 -16.25 1 97.75 197 GLU B O 1
ATOM 4067 N N . SER B 1 198 ? -19.391 -21.125 -15.172 1 97.56 198 SER B N 1
ATOM 4068 C CA . SER B 1 198 ? -18.281 -21.047 -16.109 1 97.56 198 SER B CA 1
ATOM 4069 C C . SER B 1 198 ? -17.109 -20.266 -15.531 1 97.56 198 SER B C 1
ATOM 4071 O O . SER B 1 198 ? -17.25 -19.625 -14.484 1 97.56 198 SER B O 1
ATOM 4073 N N . VAL B 1 199 ? -15.969 -20.391 -16.156 1 98.38 199 VAL B N 1
ATOM 4074 C CA . VAL B 1 199 ? -14.758 -19.656 -15.781 1 98.38 199 VAL B CA 1
ATOM 4075 C C . VAL B 1 199 ? -14.234 -18.875 -16.984 1 98.38 199 VAL B C 1
ATOM 4077 O O . VAL B 1 199 ? -14.164 -19.406 -18.094 1 98.38 199 VAL B O 1
ATOM 4080 N N . GLU B 1 200 ? -13.969 -17.609 -16.766 1 98.31 200 GLU B N 1
ATOM 4081 C CA . GLU B 1 200 ? -13.445 -16.703 -17.781 1 98.31 200 GLU B CA 1
ATOM 4082 C C . GLU B 1 200 ? -12.039 -16.219 -17.422 1 98.31 200 GLU B C 1
ATOM 4084 O O . GLU B 1 200 ? -11.766 -15.906 -16.266 1 98.31 200 GLU B O 1
ATOM 4089 N N . PHE B 1 201 ? -11.141 -16.266 -18.359 1 98.31 201 PHE B N 1
ATOM 4090 C CA . PHE B 1 201 ? -9.844 -15.617 -18.219 1 98.31 201 PHE B CA 1
ATOM 4091 C C . PHE B 1 201 ? -9.828 -14.266 -18.922 1 98.31 201 PHE B C 1
ATOM 4093 O O . PHE B 1 201 ? -9.32 -14.148 -20.031 1 98.31 201 PHE B O 1
ATOM 4100 N N . ARG B 1 202 ? -10.273 -13.305 -18.25 1 97.81 202 ARG B N 1
ATOM 4101 C CA . ARG B 1 202 ? -10.5 -11.977 -18.812 1 97.81 202 ARG B CA 1
ATOM 4102 C C . ARG B 1 202 ? -9.172 -11.305 -19.172 1 97.81 202 ARG B C 1
ATOM 4104 O O . ARG B 1 202 ? -8.273 -11.211 -18.328 1 97.81 202 ARG B O 1
ATOM 4111 N N . GLY B 1 203 ? -9.023 -10.812 -20.344 1 97.31 203 GLY B N 1
ATOM 4112 C CA . GLY B 1 203 ? -7.82 -10.164 -20.844 1 97.31 203 GLY B CA 1
ATOM 4113 C C . GLY B 1 203 ? -6.906 -11.109 -21.594 1 97.31 203 GLY B C 1
ATOM 4114 O O . GLY B 1 203 ? -5.941 -10.68 -22.234 1 97.31 203 GLY B O 1
ATOM 4115 N N . SER B 1 204 ? -7.219 -12.391 -21.594 1 97.38 204 SER B N 1
ATOM 4116 C CA . SER B 1 204 ? -6.312 -13.398 -22.141 1 97.38 204 SER B CA 1
ATOM 4117 C C . SER B 1 204 ? -6.188 -13.258 -23.656 1 97.38 204 SER B C 1
ATOM 4119 O O . SER B 1 204 ? -5.152 -13.609 -24.234 1 97.38 204 SER B O 1
ATOM 4121 N N . ARG B 1 205 ? -7.176 -12.75 -24.359 1 95.69 205 ARG B N 1
ATOM 4122 C CA . ARG B 1 205 ? -7.137 -12.617 -25.812 1 95.69 205 ARG B CA 1
ATOM 4123 C C . ARG B 1 205 ? -6.023 -11.664 -26.234 1 95.69 205 ARG B C 1
ATOM 4125 O O . ARG B 1 205 ? -5.434 -11.844 -27.312 1 95.69 205 ARG B O 1
ATOM 4132 N N . GLU B 1 206 ? -5.734 -10.711 -25.359 1 95.44 206 GLU B N 1
ATOM 4133 C CA . GLU B 1 206 ? -4.715 -9.719 -25.688 1 95.44 206 GLU B CA 1
ATOM 4134 C C . GLU B 1 206 ? -3.389 -10.047 -25.016 1 95.44 206 GLU B C 1
ATOM 4136 O O . GLU B 1 206 ? -2.338 -9.531 -25.406 1 95.44 206 GLU B O 1
ATOM 4141 N N . ALA B 1 207 ? -3.459 -10.875 -23.969 1 96.38 207 ALA B N 1
ATOM 4142 C CA . ALA B 1 207 ? -2.273 -11.195 -23.172 1 96.38 207 ALA B CA 1
ATOM 4143 C C . ALA B 1 207 ? -1.369 -12.18 -23.906 1 96.38 207 ALA B C 1
ATOM 4145 O O . ALA B 1 207 ? -1.847 -13.008 -24.688 1 96.38 207 ALA B O 1
ATOM 4146 N N . ARG B 1 208 ? -0.059 -12.109 -23.797 1 95.19 208 ARG B N 1
ATOM 4147 C CA . ARG B 1 208 ? 0.937 -13.016 -24.359 1 95.19 208 ARG B CA 1
ATOM 4148 C C . ARG B 1 208 ? 1.828 -13.602 -23.266 1 95.19 208 ARG B C 1
ATOM 4150 O O . ARG B 1 208 ? 2.166 -12.914 -22.297 1 95.19 208 ARG B O 1
ATOM 4157 N N . ALA B 1 209 ? 2.1 -14.859 -23.406 1 96.44 209 ALA B N 1
ATOM 4158 C CA . ALA B 1 209 ? 3.211 -15.367 -22.609 1 96.44 209 ALA B CA 1
ATOM 4159 C C . ALA B 1 209 ? 4.5 -14.609 -22.922 1 96.44 209 ALA B C 1
ATOM 4161 O O . ALA B 1 209 ? 4.738 -14.219 -24.062 1 96.44 209 ALA B O 1
ATOM 4162 N N . THR B 1 210 ? 5.305 -14.391 -21.922 1 93.5 210 THR B N 1
ATOM 4163 C CA . THR B 1 210 ? 6.543 -13.664 -22.172 1 93.5 210 THR B CA 1
ATOM 4164 C C . THR B 1 210 ? 7.48 -14.492 -23.047 1 93.5 210 THR B C 1
ATOM 4166 O O . THR B 1 210 ? 7.328 -15.711 -23.156 1 93.5 210 THR B O 1
ATOM 4169 N N . ASP B 1 211 ? 8.461 -13.82 -23.656 1 94.19 211 ASP B N 1
ATOM 4170 C CA . ASP B 1 211 ? 9.453 -14.523 -24.469 1 94.19 211 ASP B CA 1
ATOM 4171 C C . ASP B 1 211 ? 10.266 -15.5 -23.625 1 94.19 211 ASP B C 1
ATOM 4173 O O . ASP B 1 211 ? 10.625 -16.578 -24.094 1 94.19 211 ASP B O 1
ATOM 4177 N N . GLU B 1 212 ? 10.57 -15.07 -22.438 1 96.25 212 GLU B N 1
ATOM 4178 C CA . GLU B 1 212 ? 11.328 -15.922 -21.531 1 96.25 212 GLU B CA 1
ATOM 4179 C C . GLU B 1 212 ? 10.594 -17.234 -21.25 1 96.25 212 GLU B C 1
ATOM 4181 O O . GLU B 1 212 ? 11.203 -18.297 -21.266 1 96.25 212 GLU B O 1
ATOM 4186 N N . VAL B 1 213 ? 9.297 -17.125 -21.062 1 97.56 213 VAL B N 1
ATOM 4187 C CA . VAL B 1 213 ? 8.469 -18.281 -20.766 1 97.56 213 VAL B CA 1
ATOM 4188 C C . VAL B 1 213 ? 8.398 -19.188 -21.984 1 97.56 213 VAL B C 1
ATOM 4190 O O . VAL B 1 213 ? 8.602 -20.406 -21.875 1 97.56 213 VAL B O 1
ATOM 4193 N N . LEU B 1 214 ? 8.117 -18.641 -23.141 1 97.25 214 LEU B N 1
ATOM 4194 C CA . LEU B 1 214 ? 7.965 -19.422 -24.375 1 97.25 214 LEU B CA 1
ATOM 4195 C C . LEU B 1 214 ? 9.273 -20.125 -24.734 1 97.25 214 LEU B C 1
ATOM 4197 O O . LEU B 1 214 ? 9.273 -21.281 -25.141 1 97.25 214 LEU B O 1
ATOM 4201 N N . GLU B 1 215 ? 10.344 -19.422 -24.578 1 96.31 215 GLU B N 1
ATOM 4202 C CA . GLU B 1 215 ? 11.648 -20.016 -24.875 1 96.31 215 GLU B CA 1
ATOM 4203 C C . GLU B 1 215 ? 11.93 -21.203 -23.938 1 96.31 215 GLU B C 1
ATOM 4205 O O . GLU B 1 215 ? 12.391 -22.25 -24.391 1 96.31 215 GLU B O 1
ATOM 4210 N N . ALA B 1 216 ? 11.672 -21.016 -22.672 1 96.81 216 ALA B N 1
ATOM 4211 C CA . ALA B 1 216 ? 11.891 -22.078 -21.703 1 96.81 216 ALA B CA 1
ATOM 4212 C C . ALA B 1 216 ? 11.07 -23.312 -22.062 1 96.81 216 ALA B C 1
ATOM 4214 O O . ALA B 1 216 ? 11.586 -24.438 -22.062 1 96.81 216 ALA B O 1
ATOM 4215 N N . ILE B 1 217 ? 9.797 -23.125 -22.359 1 97.31 217 ILE B N 1
ATOM 4216 C CA . ILE B 1 217 ? 8.867 -24.219 -22.609 1 97.31 217 ILE B CA 1
ATOM 4217 C C . ILE B 1 217 ? 9.258 -24.938 -23.906 1 97.31 217 ILE B C 1
ATOM 4219 O O . ILE B 1 217 ? 9.164 -26.156 -24 1 97.31 217 ILE B O 1
ATOM 4223 N N . ARG B 1 218 ? 9.758 -24.266 -24.922 1 94.88 218 ARG B N 1
ATOM 4224 C CA . ARG B 1 218 ? 10.062 -24.844 -26.219 1 94.88 218 ARG B CA 1
ATOM 4225 C C . ARG B 1 218 ? 11.367 -25.641 -26.172 1 94.88 218 ARG B C 1
ATOM 4227 O O . ARG B 1 218 ? 11.594 -26.516 -27 1 94.88 218 ARG B O 1
ATOM 4234 N N . THR B 1 219 ? 12.203 -25.312 -25.203 1 94.19 219 THR B N 1
ATOM 4235 C CA . THR B 1 219 ? 13.547 -25.859 -25.266 1 94.19 219 THR B CA 1
ATOM 4236 C C . THR B 1 219 ? 13.75 -26.906 -24.172 1 94.19 219 THR B C 1
ATOM 4238 O O . THR B 1 219 ? 14.719 -27.672 -24.203 1 94.19 219 THR B O 1
ATOM 4241 N N . GLU B 1 220 ? 12.883 -26.953 -23.219 1 96.06 220 GLU B N 1
ATOM 4242 C CA . GLU B 1 220 ? 13.062 -27.844 -22.078 1 96.06 220 GLU B CA 1
ATOM 4243 C C . GLU B 1 220 ? 11.797 -28.656 -21.797 1 96.06 220 GLU B C 1
ATOM 4245 O O . GLU B 1 220 ? 10.688 -28.188 -22.062 1 96.06 220 GLU B O 1
ATOM 4250 N N . PRO B 1 221 ? 11.984 -29.906 -21.25 1 97.38 221 PRO B N 1
ATOM 4251 C CA . PRO B 1 221 ? 10.773 -30.625 -20.844 1 97.38 221 PRO B CA 1
ATOM 4252 C C . PRO B 1 221 ? 9.984 -29.922 -19.75 1 97.38 221 PRO B C 1
ATOM 4254 O O . PRO B 1 221 ? 10.562 -29.172 -18.953 1 97.38 221 PRO B O 1
ATOM 4257 N N . VAL B 1 222 ? 8.703 -30.188 -19.734 1 98.38 222 VAL B N 1
ATOM 4258 C CA . VAL B 1 222 ? 7.797 -29.484 -18.828 1 98.38 222 VAL B CA 1
ATOM 4259 C C . VAL B 1 222 ? 7.172 -30.484 -17.859 1 98.38 222 VAL B C 1
ATOM 4261 O O . VAL B 1 222 ? 6.742 -31.562 -18.25 1 98.38 222 VAL B O 1
ATOM 4264 N N . VAL B 1 223 ? 7.188 -30.109 -16.578 1 98.62 223 VAL B N 1
ATOM 4265 C CA . VAL B 1 223 ? 6.496 -30.859 -15.539 1 98.62 223 VAL B CA 1
ATOM 4266 C C . VAL B 1 223 ? 5.371 -30.016 -14.945 1 98.62 223 VAL B C 1
ATOM 4268 O O . VAL B 1 223 ? 5.59 -28.875 -14.555 1 98.62 223 VAL B O 1
ATOM 4271 N N . ILE B 1 224 ? 4.191 -30.547 -14.945 1 98.25 224 ILE B N 1
ATOM 4272 C CA . ILE B 1 224 ? 3.043 -29.953 -14.266 1 98.25 224 ILE B CA 1
ATOM 4273 C C . ILE B 1 224 ? 2.734 -30.75 -12.992 1 98.25 224 ILE B C 1
ATOM 4275 O O . ILE B 1 224 ? 2.342 -31.922 -13.062 1 98.25 224 ILE B O 1
ATOM 4279 N N . GLY B 1 225 ? 2.998 -30.094 -11.805 1 96.56 225 GLY B N 1
ATOM 4280 C CA . GLY B 1 225 ? 2.617 -30.734 -10.555 1 96.56 225 GLY B CA 1
ATOM 4281 C C . GLY B 1 225 ? 1.118 -30.906 -10.406 1 96.56 225 GLY B C 1
ATOM 4282 O O . GLY B 1 225 ? 0.358 -30.594 -11.328 1 96.56 225 GLY B O 1
ATOM 4283 N N . PRO B 1 226 ? 0.744 -31.578 -9.234 1 95.38 226 PRO B N 1
ATOM 4284 C CA . PRO B 1 226 ? -0.7 -31.719 -9.023 1 95.38 226 PRO B CA 1
ATOM 4285 C C . PRO B 1 226 ? -1.401 -30.359 -8.875 1 95.38 226 PRO B C 1
ATOM 4287 O O . PRO B 1 226 ? -1.337 -29.75 -7.812 1 95.38 226 PRO B O 1
ATOM 4290 N N . SER B 1 227 ? -1.999 -29.891 -9.922 1 93.69 227 SER B N 1
ATOM 4291 C CA . SER B 1 227 ? -2.582 -28.562 -9.977 1 93.69 227 SER B CA 1
ATOM 4292 C C . SER B 1 227 ? -4.016 -28.594 -10.5 1 93.69 227 SER B C 1
ATOM 4294 O O . SER B 1 227 ? -4.418 -29.562 -11.141 1 93.69 227 SER B O 1
ATOM 4296 N N . ASN B 1 228 ? -4.773 -27.562 -10.125 1 95.81 228 ASN B N 1
ATOM 4297 C CA . ASN B 1 228 ? -6.102 -27.391 -10.703 1 95.81 228 ASN B CA 1
ATOM 4298 C C . ASN B 1 228 ? -6.031 -27.078 -12.195 1 95.81 228 ASN B C 1
ATOM 4300 O O . ASN B 1 228 ? -5.512 -26.047 -12.602 1 95.81 228 ASN B O 1
ATOM 4304 N N . PRO B 1 229 ? -6.535 -28.016 -13.031 1 97.06 229 PRO B N 1
ATOM 4305 C CA . PRO B 1 229 ? -6.391 -27.797 -14.477 1 97.06 229 PRO B CA 1
ATOM 4306 C C . PRO B 1 229 ? -7.074 -26.516 -14.961 1 97.06 229 PRO B C 1
ATOM 4308 O O . PRO B 1 229 ? -6.672 -25.953 -15.977 1 97.06 229 PRO B O 1
ATOM 4311 N N . VAL B 1 230 ? -8.078 -26.031 -14.227 1 97.38 230 VAL B N 1
ATOM 4312 C CA . VAL B 1 230 ? -8.883 -24.906 -14.672 1 97.38 230 VAL B CA 1
ATOM 4313 C C . VAL B 1 230 ? -8.266 -23.594 -14.18 1 97.38 230 VAL B C 1
ATOM 4315 O O . VAL B 1 230 ? -7.953 -22.719 -14.984 1 97.38 230 VAL B O 1
ATOM 4318 N N . THR B 1 231 ? -7.949 -23.422 -12.938 1 97.19 231 THR B N 1
ATOM 4319 C CA . THR B 1 231 ? -7.586 -22.125 -12.406 1 97.19 231 THR B CA 1
ATOM 4320 C C . THR B 1 231 ? -6.078 -22.016 -12.219 1 97.19 231 THR B C 1
ATOM 4322 O O . THR B 1 231 ? -5.543 -20.906 -12.07 1 97.19 231 THR B O 1
ATOM 4325 N N . SER B 1 232 ? -5.363 -23.141 -12.172 1 97.31 232 SER B N 1
ATOM 4326 C CA . SER B 1 232 ? -3.912 -23.094 -12.031 1 97.31 232 SER B CA 1
ATOM 4327 C C . SER B 1 232 ? -3.227 -23.078 -13.398 1 97.31 232 SER B C 1
ATOM 4329 O O . SER B 1 232 ? -2.279 -22.312 -13.617 1 97.31 232 SER B O 1
ATOM 4331 N N . ILE B 1 233 ? -3.662 -23.953 -14.297 1 97.69 233 ILE B N 1
ATOM 4332 C CA . ILE B 1 233 ? -2.992 -24.109 -15.578 1 97.69 233 ILE B CA 1
ATOM 4333 C C . ILE B 1 233 ? -3.822 -23.469 -16.688 1 97.69 233 ILE B C 1
ATOM 4335 O O . ILE B 1 233 ? -3.273 -22.969 -17.672 1 97.69 233 ILE B O 1
ATOM 4339 N N . GLY B 1 234 ? -5.176 -23.375 -16.5 1 97.62 234 GLY B N 1
ATOM 4340 C CA . GLY B 1 234 ? -6.094 -22.797 -17.469 1 97.62 234 GLY B CA 1
ATOM 4341 C C . GLY B 1 234 ? -5.688 -21.406 -17.906 1 97.62 234 GLY B C 1
ATOM 4342 O O . GLY B 1 234 ? -5.648 -21.109 -19.109 1 97.62 234 GLY B O 1
ATOM 4343 N N . PRO B 1 235 ? -5.375 -20.484 -16.953 1 98.06 235 PRO B N 1
ATOM 4344 C CA . PRO B 1 235 ? -4.965 -19.156 -17.375 1 98.06 235 PRO B CA 1
ATOM 4345 C C . PRO B 1 235 ? -3.746 -19.172 -18.297 1 98.06 235 PRO B C 1
ATOM 4347 O O . PRO B 1 235 ? -3.639 -18.344 -19.203 1 98.06 235 PRO B O 1
ATOM 4350 N N . MET B 1 236 ? -2.834 -20.109 -18.094 1 97.94 236 MET B N 1
ATOM 4351 C CA . MET B 1 236 ? -1.655 -20.234 -18.953 1 97.94 236 MET B CA 1
ATOM 4352 C C . MET B 1 236 ? -2.047 -20.672 -20.359 1 97.94 236 MET B C 1
ATOM 4354 O O . MET B 1 236 ? -1.58 -20.094 -21.344 1 97.94 236 MET B O 1
ATOM 4358 N N . LEU B 1 237 ? -2.898 -21.625 -20.438 1 97.38 237 LEU B N 1
ATOM 4359 C CA . LEU B 1 237 ? -3.312 -22.172 -21.719 1 97.38 237 LEU B CA 1
ATOM 4360 C C . LEU B 1 237 ? -4.125 -21.172 -22.516 1 97.38 237 LEU B C 1
ATOM 4362 O O . LEU B 1 237 ? -4.238 -21.281 -23.75 1 97.38 237 LEU B O 1
ATOM 4366 N N . ALA B 1 238 ? -4.723 -20.156 -21.797 1 97.12 238 ALA B N 1
ATOM 4367 C CA . ALA B 1 238 ? -5.555 -19.141 -22.438 1 97.12 238 ALA B CA 1
ATOM 4368 C C . ALA B 1 238 ? -4.695 -18.109 -23.156 1 97.12 238 ALA B C 1
ATOM 4370 O O . ALA B 1 238 ? -5.199 -17.328 -23.969 1 97.12 238 ALA B O 1
ATOM 4371 N N . LEU B 1 239 ? -3.391 -18.141 -22.812 1 96.69 239 LEU B N 1
ATOM 4372 C CA . LEU B 1 239 ? -2.494 -17.156 -23.438 1 96.69 239 LEU B CA 1
ATOM 4373 C C . LEU B 1 239 ? -2.148 -17.578 -24.859 1 96.69 239 LEU B C 1
ATOM 4375 O O . LEU B 1 239 ? -1.984 -18.766 -25.156 1 96.69 239 LEU B O 1
ATOM 4379 N N . ASP B 1 240 ? -2.043 -16.578 -25.641 1 86.94 240 ASP B N 1
ATOM 4380 C CA . ASP B 1 240 ? -1.639 -16.828 -27.016 1 86.94 240 ASP B CA 1
ATOM 4381 C C . ASP B 1 240 ? -0.265 -17.5 -27.078 1 86.94 240 ASP B C 1
ATOM 4383 O O . ASP B 1 240 ? 0.692 -17 -26.469 1 86.94 240 ASP B O 1
ATOM 4387 N N . GLY B 1 241 ? -0.183 -18.625 -27.688 1 86.62 241 GLY B N 1
ATOM 4388 C CA . GLY B 1 241 ? 1.096 -19.25 -28 1 86.62 241 GLY B CA 1
ATOM 4389 C C . GLY B 1 241 ? 1.516 -20.297 -27 1 86.62 241 GLY B C 1
ATOM 4390 O O . GLY B 1 241 ? 2.35 -21.156 -27.297 1 86.62 241 GLY B O 1
ATOM 4391 N N . LEU B 1 242 ? 1.014 -20.281 -25.797 1 94.38 242 LEU B N 1
ATOM 4392 C CA . LEU B 1 242 ? 1.538 -21.172 -24.766 1 94.38 242 LEU B CA 1
ATOM 4393 C C . LEU B 1 242 ? 1.101 -22.609 -25.016 1 94.38 242 LEU B C 1
ATOM 4395 O O . LEU B 1 242 ? 1.913 -23.531 -24.922 1 94.38 242 LEU B O 1
ATOM 4399 N N . ALA B 1 243 ? -0.159 -22.828 -25.297 1 92.62 243 ALA B N 1
ATOM 4400 C CA . ALA B 1 243 ? -0.644 -24.172 -25.594 1 92.62 243 ALA B CA 1
ATOM 4401 C C . ALA B 1 243 ? 0.125 -24.797 -26.75 1 92.62 243 ALA B C 1
ATOM 4403 O O . ALA B 1 243 ? 0.462 -25.984 -26.719 1 92.62 243 ALA B O 1
ATOM 4404 N N . ALA B 1 244 ? 0.332 -24 -27.781 1 93.69 244 ALA B N 1
ATOM 4405 C CA . ALA B 1 244 ? 1.078 -24.484 -28.938 1 93.69 244 ALA B CA 1
ATOM 4406 C C . ALA B 1 244 ? 2.504 -24.859 -28.547 1 93.69 244 ALA B C 1
ATOM 4408 O O . ALA B 1 244 ? 3.033 -25.875 -29.031 1 93.69 244 ALA B O 1
ATOM 4409 N N . ALA B 1 245 ? 3.119 -24.062 -27.75 1 96.31 245 ALA B N 1
ATOM 4410 C CA . ALA B 1 245 ? 4.477 -24.344 -27.297 1 96.31 245 ALA B CA 1
ATOM 4411 C C . ALA B 1 245 ? 4.523 -25.656 -26.516 1 96.31 245 ALA B C 1
ATOM 4413 O O . ALA B 1 245 ? 5.473 -26.438 -26.656 1 96.31 245 ALA B O 1
ATOM 4414 N N . LEU B 1 246 ? 3.527 -25.922 -25.688 1 97.81 246 LEU B N 1
ATOM 4415 C CA . LEU B 1 246 ? 3.471 -27.141 -24.891 1 97.81 246 LEU B CA 1
ATOM 4416 C C . LEU B 1 246 ? 3.328 -28.375 -25.781 1 97.81 246 LEU B C 1
ATOM 4418 O O . LEU B 1 246 ? 3.822 -29.453 -25.438 1 97.81 246 LEU B O 1
ATOM 4422 N N . ARG B 1 247 ? 2.713 -28.25 -26.938 1 95.75 247 ARG B N 1
ATOM 4423 C CA . ARG B 1 247 ? 2.527 -29.375 -27.859 1 95.75 247 ARG B CA 1
ATOM 4424 C C . ARG B 1 247 ? 3.834 -29.719 -28.562 1 95.75 247 ARG B C 1
ATOM 4426 O O . ARG B 1 247 ? 3.967 -30.812 -29.125 1 95.75 247 ARG B O 1
ATOM 4433 N N . GLU B 1 248 ? 4.699 -28.812 -28.531 1 95.06 248 GLU B N 1
ATOM 4434 C CA . GLU B 1 248 ? 5.949 -29 -29.266 1 95.06 248 GLU B CA 1
ATOM 4435 C C . GLU B 1 248 ? 7.062 -29.484 -28.328 1 95.06 248 GLU B C 1
ATOM 4437 O O . GLU B 1 248 ? 8.211 -29.625 -28.75 1 95.06 248 GLU B O 1
ATOM 4442 N N . THR B 1 249 ? 6.77 -29.672 -27.125 1 95.94 249 THR B N 1
ATOM 4443 C CA . THR B 1 249 ? 7.77 -30.109 -26.141 1 95.94 249 THR B CA 1
ATOM 4444 C C . THR B 1 249 ? 7.277 -31.344 -25.391 1 95.94 249 THR B C 1
ATOM 4446 O O . THR B 1 249 ? 6.125 -31.75 -25.531 1 95.94 249 THR B O 1
ATOM 4449 N N . ARG B 1 250 ? 8.219 -32.031 -24.594 1 96.94 250 ARG B N 1
ATOM 4450 C CA . ARG B 1 250 ? 7.82 -33.125 -23.734 1 96.94 250 ARG B CA 1
ATOM 4451 C C . ARG B 1 250 ? 7.164 -32.625 -22.453 1 96.94 250 ARG B C 1
ATOM 4453 O O . ARG B 1 250 ? 7.758 -31.828 -21.719 1 96.94 250 ARG B O 1
ATOM 4460 N N . VAL B 1 251 ? 5.938 -33.094 -22.234 1 98.38 251 VAL B N 1
ATOM 4461 C CA . VAL B 1 251 ? 5.176 -32.625 -21.094 1 98.38 251 VAL B CA 1
ATOM 4462 C C . VAL B 1 251 ? 4.699 -33.812 -20.25 1 98.38 251 VAL B C 1
ATOM 4464 O O . VAL B 1 251 ? 4.109 -34.75 -20.797 1 98.38 251 VAL B O 1
ATOM 4467 N N . VAL B 1 252 ? 4.992 -33.75 -18.984 1 98.5 252 VAL B N 1
ATOM 4468 C CA . VAL B 1 252 ? 4.461 -34.75 -18.031 1 98.5 252 VAL B CA 1
ATOM 4469 C C . VAL B 1 252 ? 3.605 -34.031 -16.984 1 98.5 252 VAL B C 1
ATOM 4471 O O . VAL B 1 252 ? 3.957 -32.938 -16.531 1 98.5 252 VAL B O 1
ATOM 4474 N N . ALA B 1 253 ? 2.494 -34.625 -16.609 1 98.44 253 ALA B N 1
ATOM 4475 C CA . ALA B 1 253 ? 1.607 -34.031 -15.609 1 98.44 253 ALA B CA 1
ATOM 4476 C C . ALA B 1 253 ? 1.315 -35.031 -14.484 1 98.44 253 ALA B C 1
ATOM 4478 O O . ALA B 1 253 ? 1.116 -36.219 -14.734 1 98.44 253 ALA B O 1
ATOM 4479 N N . VAL B 1 254 ? 1.381 -34.531 -13.289 1 98.38 254 VAL B N 1
ATOM 4480 C CA . VAL B 1 254 ? 0.924 -35.312 -12.141 1 98.38 254 VAL B CA 1
ATOM 4481 C C . VAL B 1 254 ? -0.566 -35.062 -11.906 1 98.38 254 VAL B C 1
ATOM 4483 O O . VAL B 1 254 ? -0.991 -33.938 -11.719 1 98.38 254 VAL B O 1
ATOM 4486 N N . SER B 1 255 ? -1.349 -36.156 -11.93 1 97.75 255 SER B N 1
ATOM 4487 C CA . SER B 1 255 ? -2.785 -36 -11.734 1 97.75 255 SER B CA 1
ATOM 4488 C C . SER B 1 255 ? -3.102 -35.562 -10.305 1 97.75 255 SER B C 1
ATOM 4490 O O . SER B 1 255 ? -2.59 -36.156 -9.352 1 97.75 255 SER B O 1
ATOM 4492 N N . PRO B 1 256 ? -3.906 -34.531 -10.148 1 96.5 256 PRO B N 1
ATOM 4493 C CA . PRO B 1 256 ? -4.344 -34.188 -8.805 1 96.5 256 PRO B CA 1
ATOM 4494 C C . PRO B 1 256 ? -5.496 -35.031 -8.297 1 96.5 256 PRO B C 1
ATOM 4496 O O . PRO B 1 256 ? -6.086 -34.75 -7.258 1 96.5 256 PRO B O 1
ATOM 4499 N N . PHE B 1 257 ? -5.867 -36.094 -9.023 1 96.94 257 PHE B N 1
ATOM 4500 C CA . PHE B 1 257 ? -6.969 -37 -8.695 1 96.94 257 PHE B CA 1
ATOM 4501 C C . PHE B 1 257 ? -6.465 -38.406 -8.469 1 96.94 257 PHE B C 1
ATOM 4503 O O . PHE B 1 257 ? -5.418 -38.781 -8.992 1 96.94 257 PHE B O 1
ATOM 4510 N N . VAL B 1 258 ? -7.133 -39.125 -7.621 1 97.06 258 VAL B N 1
ATOM 4511 C CA . VAL B 1 258 ? -7.16 -40.594 -7.641 1 97.06 258 VAL B CA 1
ATOM 4512 C C . VAL B 1 258 ? -8.5 -41.062 -8.18 1 97.06 258 VAL B C 1
ATOM 4514 O O . VAL B 1 258 ? -9.5 -41.094 -7.453 1 97.06 258 VAL B O 1
ATOM 4517 N N . GLU B 1 259 ? -8.438 -41.438 -9.492 1 96.44 259 GLU B N 1
ATOM 4518 C CA . GLU B 1 259 ? -9.664 -41.719 -10.234 1 96.44 259 GLU B CA 1
ATOM 4519 C C . GLU B 1 259 ? -10.594 -40.5 -10.25 1 96.44 259 GLU B C 1
ATOM 4521 O O . GLU B 1 259 ? -10.289 -39.5 -10.883 1 96.44 259 GLU B O 1
ATOM 4526 N N . ASP B 1 260 ? -11.672 -40.5 -9.445 1 95.12 260 ASP B N 1
ATOM 4527 C CA . ASP B 1 260 ? -12.609 -39.375 -9.492 1 95.12 260 ASP B CA 1
ATOM 4528 C C . ASP B 1 260 ? -12.625 -38.625 -8.172 1 95.12 260 ASP B C 1
ATOM 4530 O O . ASP B 1 260 ? -13.539 -37.844 -7.91 1 95.12 260 ASP B O 1
ATOM 4534 N N . THR B 1 261 ? -11.57 -38.844 -7.387 1 93.31 261 THR B N 1
ATOM 4535 C CA . THR B 1 261 ? -11.477 -38.188 -6.094 1 93.31 261 THR B CA 1
ATOM 4536 C C . THR B 1 261 ? -10.328 -37.188 -6.09 1 93.31 261 THR B C 1
ATOM 4538 O O . THR B 1 261 ? -9.172 -37.562 -6.293 1 93.31 261 THR B O 1
ATOM 4541 N N . VAL B 1 262 ? -10.656 -35.906 -5.875 1 88.12 262 VAL B N 1
ATOM 4542 C CA . VAL B 1 262 ? -9.648 -34.875 -5.891 1 88.12 262 VAL B CA 1
ATOM 4543 C C . VAL B 1 262 ? -8.961 -34.781 -4.531 1 88.12 262 VAL B C 1
ATOM 4545 O O . VAL B 1 262 ? -9.586 -35.031 -3.498 1 88.12 262 VAL B O 1
ATOM 4548 N N . PHE B 1 263 ? -7.691 -34.469 -4.504 1 80.88 263 PHE B N 1
ATOM 4549 C CA . PHE B 1 263 ? -6.922 -34.344 -3.271 1 80.88 263 PHE B CA 1
ATOM 4550 C C . PHE B 1 263 ? -7.328 -33.125 -2.482 1 80.88 263 PHE B C 1
ATOM 4552 O O . PHE B 1 263 ? -7.414 -33.156 -1.253 1 80.88 263 PHE B O 1
ATOM 4559 N N . SER B 1 264 ? -7.418 -32.062 -3.172 1 72.44 264 SER B N 1
ATOM 4560 C CA . SER B 1 264 ? -7.695 -30.812 -2.463 1 72.44 264 SER B CA 1
ATOM 4561 C C . SER B 1 264 ? -8.25 -29.75 -3.404 1 72.44 264 SER B C 1
ATOM 4563 O O . SER B 1 264 ? -8.117 -29.859 -4.625 1 72.44 264 SER B O 1
ATOM 4565 N N . GLY B 1 265 ? -8.977 -28.875 -2.717 1 74.44 265 GLY B N 1
ATOM 4566 C CA . GLY B 1 265 ? -9.383 -27.672 -3.428 1 74.44 265 GLY B CA 1
ATOM 4567 C C . GLY B 1 265 ? -10.617 -27.875 -4.289 1 74.44 265 GLY B C 1
ATOM 4568 O O . GLY B 1 265 ? -11.258 -28.938 -4.227 1 74.44 265 GLY B O 1
ATOM 4569 N N . PRO B 1 266 ? -10.883 -26.875 -5.078 1 85.31 266 PRO B N 1
ATOM 4570 C CA . PRO B 1 266 ? -12.141 -26.875 -5.832 1 85.31 266 PRO B CA 1
ATOM 4571 C C . PRO B 1 266 ? -11.984 -27.406 -7.25 1 85.31 266 PRO B C 1
ATOM 4573 O O . PRO B 1 266 ? -12.727 -27.016 -8.148 1 85.31 266 PRO B O 1
ATOM 4576 N N . ALA B 1 267 ? -11 -28.188 -7.48 1 90.06 267 ALA B N 1
ATOM 4577 C CA . ALA B 1 267 ? -10.688 -28.625 -8.836 1 90.06 267 ALA B CA 1
ATOM 4578 C C . ALA B 1 267 ? -11.867 -29.375 -9.453 1 90.06 267 ALA B C 1
ATOM 4580 O O . ALA B 1 267 ? -12.211 -29.156 -10.617 1 90.06 267 ALA B O 1
ATOM 4581 N N . GLY B 1 268 ? -12.477 -30.281 -8.727 1 92.56 268 GLY B N 1
ATOM 4582 C CA . GLY B 1 268 ? -13.586 -31.062 -9.258 1 92.56 268 GLY B CA 1
ATOM 4583 C C . GLY B 1 268 ? -14.734 -30.188 -9.742 1 92.56 268 GLY B C 1
ATOM 4584 O O . GLY B 1 268 ? -15.203 -30.359 -10.867 1 92.56 268 GLY B O 1
ATOM 4585 N N . LYS B 1 269 ? -15.117 -29.281 -8.875 1 92.62 269 LYS B N 1
ATOM 4586 C CA . LYS B 1 269 ? -16.219 -28.375 -9.18 1 92.62 269 LYS B CA 1
ATOM 4587 C C . LYS B 1 269 ? -15.898 -27.516 -10.398 1 92.62 269 LYS B C 1
ATOM 4589 O O . LYS B 1 269 ? -16.75 -27.297 -11.258 1 92.62 269 LYS B O 1
ATOM 4594 N N . LEU B 1 270 ? -14.766 -27.016 -10.531 1 95.75 270 LEU B N 1
ATOM 4595 C CA . LEU B 1 270 ? -14.352 -26.141 -11.617 1 95.75 270 LEU B CA 1
ATOM 4596 C C . LEU B 1 270 ? -14.219 -26.906 -12.922 1 95.75 270 LEU B C 1
ATOM 4598 O O . LEU B 1 270 ? -14.586 -26.391 -13.984 1 95.75 270 LEU B O 1
ATOM 4602 N N . MET B 1 271 ? -13.711 -28.109 -12.875 1 96.62 271 MET B N 1
ATOM 4603 C CA . MET B 1 271 ? -13.625 -28.938 -14.062 1 96.62 271 MET B CA 1
ATOM 4604 C C . MET B 1 271 ? -15.008 -29.266 -14.609 1 96.62 271 MET B C 1
ATOM 4606 O O . MET B 1 271 ? -15.266 -29.094 -15.805 1 96.62 271 MET B O 1
ATOM 4610 N N . ALA B 1 272 ? -15.891 -29.656 -13.734 1 95.38 272 ALA B N 1
ATOM 4611 C CA . ALA B 1 272 ? -17.25 -29.953 -14.172 1 95.38 272 ALA B CA 1
ATOM 4612 C C . ALA B 1 272 ? -17.891 -28.734 -14.844 1 95.38 272 ALA B C 1
ATOM 4614 O O . ALA B 1 272 ? -18.531 -28.859 -15.891 1 95.38 272 ALA B O 1
ATOM 4615 N N . ALA B 1 273 ? -17.734 -27.625 -14.25 1 95.44 273 ALA B N 1
ATOM 4616 C CA . ALA B 1 273 ? -18.344 -26.391 -14.734 1 95.44 273 ALA B CA 1
ATOM 4617 C C . ALA B 1 273 ? -17.766 -25.984 -16.078 1 95.44 273 ALA B C 1
ATOM 4619 O O . ALA B 1 273 ? -18.391 -25.234 -16.844 1 95.44 273 ALA B O 1
ATOM 4620 N N . THR B 1 274 ? -16.562 -26.422 -16.375 1 95.81 274 THR B N 1
ATOM 4621 C CA . THR B 1 274 ? -15.922 -26.016 -17.609 1 95.81 274 THR B CA 1
ATOM 4622 C C . THR B 1 274 ? -15.938 -27.141 -18.625 1 95.81 274 THR B C 1
ATOM 4624 O O . THR B 1 274 ? -15.219 -27.109 -19.625 1 95.81 274 THR B O 1
ATOM 4627 N N . GLY B 1 275 ? -16.672 -28.188 -18.344 1 96.5 275 GLY B N 1
ATOM 4628 C CA . GLY B 1 275 ? -16.969 -29.203 -19.344 1 96.5 275 GLY B CA 1
ATOM 4629 C C . GLY B 1 275 ? -16.047 -30.422 -19.25 1 96.5 275 GLY B C 1
ATOM 4630 O O . GLY B 1 275 ? -16.062 -31.281 -20.125 1 96.5 275 GLY B O 1
ATOM 4631 N N . TYR B 1 276 ? -15.281 -30.5 -18.266 1 97.25 276 TYR B N 1
ATOM 4632 C CA . TYR B 1 276 ? -14.406 -31.656 -18.078 1 97.25 276 TYR B CA 1
ATOM 4633 C C . TYR B 1 276 ? -14.953 -32.594 -17 1 97.25 276 TYR B C 1
ATOM 4635 O O . TYR B 1 276 ? -15.578 -32.125 -16.047 1 97.25 276 TYR B O 1
ATOM 4643 N N . ASP B 1 277 ? -14.711 -33.875 -17.234 1 97.25 277 ASP B N 1
ATOM 4644 C CA . ASP B 1 277 ? -14.992 -34.844 -16.172 1 97.25 277 ASP B CA 1
ATOM 4645 C C . ASP B 1 277 ? -14.078 -34.625 -14.969 1 97.25 277 ASP B C 1
ATOM 4647 O O . ASP B 1 277 ? -12.852 -34.531 -15.117 1 97.25 277 ASP B O 1
ATOM 4651 N N . PRO B 1 278 ? -14.664 -34.438 -13.727 1 97.25 278 PRO B N 1
ATOM 4652 C CA . PRO B 1 278 ? -13.82 -34.25 -12.539 1 97.25 278 PRO B CA 1
ATOM 4653 C C . PRO B 1 278 ? -13.109 -35.531 -12.117 1 97.25 278 PRO B C 1
ATOM 4655 O O . PRO B 1 278 ? -13.445 -36.125 -11.086 1 97.25 278 PRO B O 1
ATOM 4658 N N . SER B 1 279 ? -12.117 -35.906 -12.859 1 97.62 279 SER B N 1
ATOM 4659 C CA . SER B 1 279 ? -11.391 -37.156 -12.688 1 97.62 279 SER B CA 1
ATOM 4660 C C . SER B 1 279 ? -10.023 -37.125 -13.359 1 97.62 279 SER B C 1
ATOM 4662 O O . SER B 1 279 ? -9.711 -36.156 -14.078 1 97.62 279 SER B O 1
ATOM 4664 N N . THR B 1 280 ? -9.234 -38.188 -13.07 1 97.94 280 THR B N 1
ATOM 4665 C CA . THR B 1 280 ? -7.969 -38.344 -13.773 1 97.94 280 THR B CA 1
ATOM 4666 C C . THR B 1 280 ? -8.172 -38.312 -15.289 1 97.94 280 THR B C 1
ATOM 4668 O O . THR B 1 280 ? -7.402 -37.688 -16.016 1 97.94 280 THR B O 1
ATOM 4671 N N . ALA B 1 281 ? -9.18 -38.969 -15.789 1 97.88 281 ALA B N 1
ATOM 4672 C CA . ALA B 1 281 ? -9.484 -38.969 -17.219 1 97.88 281 ALA B CA 1
ATOM 4673 C C . ALA B 1 281 ? -9.781 -37.562 -17.719 1 97.88 281 ALA B C 1
ATOM 4675 O O . ALA B 1 281 ? -9.352 -37.156 -18.797 1 97.88 281 ALA B O 1
ATOM 4676 N N . GLY B 1 282 ? -10.547 -36.844 -16.906 1 97.75 282 GLY B N 1
ATOM 4677 C CA . GLY B 1 282 ? -10.844 -35.469 -17.266 1 97.75 282 GLY B CA 1
ATOM 4678 C C . GLY B 1 282 ? -9.617 -34.562 -17.297 1 97.75 282 GLY B C 1
ATOM 4679 O O . GLY B 1 282 ? -9.531 -33.656 -18.125 1 97.75 282 GLY B O 1
ATOM 4680 N N . VAL B 1 283 ? -8.672 -34.812 -16.359 1 98 283 VAL B N 1
ATOM 4681 C CA . VAL B 1 283 ? -7.41 -34.062 -16.375 1 98 283 VAL B CA 1
ATOM 4682 C C . VAL B 1 283 ? -6.668 -34.312 -17.688 1 98 283 VAL B C 1
ATOM 4684 O O . VAL B 1 283 ? -6.137 -33.406 -18.297 1 98 283 VAL B O 1
ATOM 4687 N N . ALA B 1 284 ? -6.609 -35.562 -18.109 1 98 284 ALA B N 1
ATOM 4688 C CA . ALA B 1 284 ? -5.953 -35.938 -19.359 1 98 284 ALA B CA 1
ATOM 4689 C C . ALA B 1 284 ? -6.609 -35.219 -20.547 1 98 284 ALA B C 1
ATOM 4691 O O . ALA B 1 284 ? -5.926 -34.812 -21.484 1 98 284 ALA B O 1
ATOM 4692 N N . ASP B 1 285 ? -7.938 -35.125 -20.516 1 97.62 285 ASP B N 1
ATOM 4693 C CA . ASP B 1 285 ? -8.656 -34.406 -21.562 1 97.62 285 ASP B CA 1
ATOM 4694 C C . ASP B 1 285 ? -8.289 -32.938 -21.562 1 97.62 285 ASP B C 1
ATOM 4696 O O . ASP B 1 285 ? -8.211 -32.312 -22.625 1 97.62 285 ASP B O 1
ATOM 4700 N N . ALA B 1 286 ? -8.117 -32.375 -20.359 1 97.06 286 ALA B N 1
ATOM 4701 C CA . ALA B 1 286 ? -7.793 -30.953 -20.203 1 97.06 286 ALA B CA 1
ATOM 4702 C C . ALA B 1 286 ? -6.359 -30.656 -20.641 1 97.06 286 ALA B C 1
ATOM 4704 O O . ALA B 1 286 ? -6.008 -29.516 -20.922 1 97.06 286 ALA B O 1
ATOM 4705 N N . TYR B 1 287 ? -5.523 -31.672 -20.609 1 97.56 287 TYR B N 1
ATOM 4706 C CA . TYR B 1 287 ? -4.121 -31.531 -20.984 1 97.56 287 TYR B CA 1
ATOM 4707 C C . TYR B 1 287 ? -3.809 -32.312 -22.25 1 97.56 287 TYR B C 1
ATOM 4709 O O . TYR B 1 287 ? -2.961 -33.219 -22.234 1 97.56 287 TYR B O 1
ATOM 4717 N N . PRO B 1 288 ? -4.41 -31.938 -23.375 1 96.56 288 PRO B N 1
ATOM 4718 C CA . PRO B 1 288 ? -4.156 -32.719 -24.594 1 96.56 288 PRO B CA 1
ATOM 4719 C C . PRO B 1 288 ? -2.693 -32.656 -25.031 1 96.56 288 PRO B C 1
ATOM 4721 O O . PRO B 1 288 ? -2.264 -33.469 -25.844 1 96.56 288 PRO B O 1
ATOM 4724 N N . PHE B 1 289 ? -1.91 -31.781 -24.484 1 97.38 289 PHE B N 1
ATOM 4725 C CA . PHE B 1 289 ? -0.507 -31.594 -24.844 1 97.38 289 PHE B CA 1
ATOM 4726 C C . PHE B 1 289 ? 0.387 -32.5 -23.984 1 97.38 289 PHE B C 1
ATOM 4728 O O . PHE B 1 289 ? 1.583 -32.625 -24.266 1 97.38 289 PHE B O 1
ATOM 4735 N N . ALA B 1 290 ? -0.097 -33.094 -22.922 1 98.12 290 ALA B N 1
ATOM 4736 C CA . ALA B 1 290 ? 0.729 -33.938 -22.047 1 98.12 290 ALA B CA 1
ATOM 4737 C C . ALA B 1 290 ? 1.097 -35.25 -22.734 1 98.12 290 ALA B C 1
ATOM 4739 O O . ALA B 1 290 ? 0.233 -35.938 -23.281 1 98.12 290 ALA B O 1
ATOM 4740 N N . ASP B 1 291 ? 2.338 -35.625 -22.641 1 98.31 291 ASP B N 1
ATOM 4741 C CA . ASP B 1 291 ? 2.834 -36.812 -23.297 1 98.31 291 ASP B CA 1
ATOM 4742 C C . ASP B 1 291 ? 2.75 -38.031 -22.359 1 98.31 291 ASP B C 1
ATOM 4744 O O . ASP B 1 291 ? 2.736 -39.188 -22.812 1 98.31 291 ASP B O 1
ATOM 4748 N N . ALA B 1 292 ? 2.783 -37.812 -21.109 1 98.56 292 ALA B N 1
ATOM 4749 C CA . ALA B 1 292 ? 2.691 -38.844 -20.094 1 98.56 292 ALA B CA 1
ATOM 4750 C C . ALA B 1 292 ? 2.092 -38.312 -18.797 1 98.56 292 ALA B C 1
ATOM 4752 O O . ALA B 1 292 ? 2.006 -37.094 -18.609 1 98.56 292 ALA B O 1
ATOM 4753 N N . PHE B 1 293 ? 1.648 -39.219 -17.938 1 98.69 293 PHE B N 1
ATOM 4754 C CA . PHE B 1 293 ? 1.03 -38.812 -16.672 1 98.69 293 PHE B CA 1
ATOM 4755 C C . PHE B 1 293 ? 1.625 -39.594 -15.508 1 98.69 293 PHE B C 1
ATOM 4757 O O . PHE B 1 293 ? 2.043 -40.75 -15.68 1 98.69 293 PHE B O 1
ATOM 4764 N N . VAL B 1 294 ? 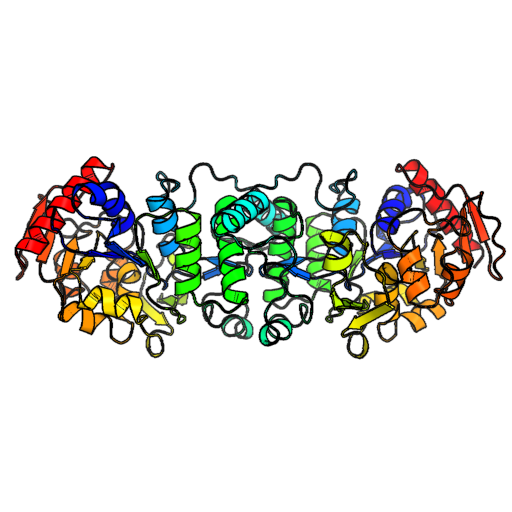1.738 -38.969 -14.391 1 98.81 294 VAL B N 1
ATOM 4765 C CA . VAL B 1 294 ? 1.951 -39.625 -13.109 1 98.81 294 VAL B CA 1
ATOM 4766 C C . VAL B 1 294 ? 0.621 -39.781 -12.375 1 98.81 294 VAL B C 1
ATOM 4768 O O . VAL B 1 294 ? -0.057 -38.781 -12.102 1 98.81 294 VAL B O 1
ATOM 4771 N N . LEU B 1 295 ? 0.224 -41 -12.078 1 98.56 295 LEU B N 1
ATOM 4772 C CA . LEU B 1 295 ? -1.008 -41.281 -11.352 1 98.56 295 LEU B CA 1
ATOM 4773 C C . LEU B 1 295 ? -0.705 -41.969 -10.008 1 98.56 295 LEU B C 1
ATOM 4775 O O . LEU B 1 295 ? 0.362 -42.562 -9.828 1 98.56 295 LEU B O 1
ATOM 4779 N N . ASP B 1 296 ? -1.626 -41.781 -9.086 1 98.31 296 ASP B N 1
ATOM 4780 C CA . ASP B 1 296 ? -1.511 -42.531 -7.824 1 98.31 296 ASP B CA 1
ATOM 4781 C C . ASP B 1 296 ? -1.556 -44.031 -8.055 1 98.31 296 ASP B C 1
ATOM 4783 O O . ASP B 1 296 ? -2.248 -44.5 -8.961 1 98.31 296 ASP B O 1
ATOM 4787 N N . ASP B 1 297 ? -0.873 -44.781 -7.215 1 97.75 297 ASP B N 1
ATOM 4788 C CA . ASP B 1 297 ? -0.851 -46.219 -7.34 1 97.75 297 ASP B CA 1
ATOM 4789 C C . ASP B 1 297 ? -2.248 -46.812 -7.156 1 97.75 297 ASP B C 1
ATOM 4791 O O . ASP B 1 297 ? -2.545 -47.906 -7.668 1 97.75 297 ASP B O 1
ATOM 4795 N N . ALA B 1 298 ? -3.119 -46.094 -6.488 1 97.62 298 ALA B N 1
ATOM 4796 C CA . ALA B 1 298 ? -4.488 -46.531 -6.262 1 97.62 298 ALA B CA 1
ATOM 4797 C C . ALA B 1 298 ? -5.402 -46.125 -7.414 1 97.62 298 ALA B C 1
ATOM 4799 O O . ALA B 1 298 ? -6.582 -46.469 -7.438 1 97.62 298 ALA B O 1
ATOM 4800 N N . ASP B 1 299 ? -4.879 -45.375 -8.375 1 98 299 ASP B N 1
ATOM 4801 C CA . ASP B 1 299 ? -5.66 -44.875 -9.508 1 98 299 ASP B CA 1
ATOM 4802 C C . ASP B 1 299 ? -5.578 -45.844 -10.68 1 98 299 ASP B C 1
ATOM 4804 O O . ASP B 1 299 ? -4.555 -45.938 -11.367 1 98 299 ASP B O 1
ATOM 4808 N N . GLY B 1 300 ? -6.629 -46.531 -10.977 1 97.25 300 GLY B N 1
ATOM 4809 C CA . GLY B 1 300 ? -6.668 -47.531 -12.023 1 97.25 300 GLY B CA 1
ATOM 4810 C C . GLY B 1 300 ? -7.082 -46.969 -13.375 1 97.25 300 GLY B C 1
ATOM 4811 O O . GLY B 1 300 ? -7.348 -47.75 -14.305 1 97.25 300 GLY B O 1
ATOM 4812 N N . THR B 1 301 ? -7.164 -45.688 -13.484 1 97.88 301 THR B N 1
ATOM 4813 C CA . THR B 1 301 ? -7.59 -45.062 -14.742 1 97.88 301 THR B CA 1
ATOM 4814 C C . THR B 1 301 ? -6.652 -45.469 -15.883 1 97.88 301 THR B C 1
ATOM 4816 O O . THR B 1 301 ? -5.43 -45.406 -15.734 1 97.88 301 THR B O 1
ATOM 4819 N N . ASP B 1 302 ? -7.191 -45.906 -17.016 1 96.69 302 ASP B N 1
ATOM 4820 C CA . ASP B 1 302 ? -6.43 -46.219 -18.219 1 96.69 302 ASP B CA 1
ATOM 4821 C C . ASP B 1 302 ? -6.395 -45.031 -19.172 1 96.69 302 ASP B C 1
ATOM 4823 O O . ASP B 1 302 ? -7.441 -44.531 -19.594 1 96.69 302 ASP B O 1
ATOM 4827 N N . LEU B 1 303 ? -5.258 -44.531 -19.422 1 97.62 303 LEU B N 1
ATOM 4828 C CA . LEU B 1 303 ? -5.074 -43.406 -20.344 1 97.62 303 LEU B CA 1
ATOM 4829 C C . LEU B 1 303 ? -4.41 -43.875 -21.625 1 97.62 303 LEU B C 1
ATOM 4831 O O . LEU B 1 303 ? -3.727 -44.906 -21.641 1 97.62 303 LEU B O 1
ATOM 4835 N N . ASP B 1 304 ? -4.605 -43.25 -22.766 1 96.25 304 ASP B N 1
ATOM 4836 C CA . ASP B 1 304 ? -4.023 -43.562 -24.062 1 96.25 304 ASP B CA 1
ATOM 4837 C C . ASP B 1 304 ? -2.596 -43.031 -24.172 1 96.25 304 ASP B C 1
ATOM 4839 O O . ASP B 1 304 ? -2.062 -42.906 -25.281 1 96.25 304 ASP B O 1
ATOM 4843 N N . ARG B 1 305 ? -1.979 -42.594 -23.094 1 96.44 305 ARG B N 1
ATOM 4844 C CA . ARG B 1 305 ? -0.611 -42.125 -22.953 1 96.44 305 ARG B CA 1
ATOM 4845 C C . ARG B 1 305 ? 0.131 -42.875 -21.859 1 96.44 305 ARG B C 1
ATOM 4847 O O . ARG B 1 305 ? -0.492 -43.438 -20.969 1 96.44 305 ARG B O 1
ATOM 4854 N N . PRO B 1 306 ? 1.489 -42.875 -21.953 1 98.06 306 PRO B N 1
ATOM 4855 C CA . PRO B 1 306 ? 2.258 -43.531 -20.891 1 98.06 306 PRO B CA 1
ATOM 4856 C C . PRO B 1 306 ? 1.89 -43.031 -19.5 1 98.06 306 PRO B C 1
ATOM 4858 O O . PRO B 1 306 ? 1.64 -41.812 -19.328 1 98.06 306 PRO B O 1
ATOM 4861 N N . VAL B 1 307 ? 1.85 -44.031 -18.547 1 98.38 307 VAL B N 1
ATOM 4862 C CA . VAL B 1 307 ? 1.514 -43.719 -17.156 1 98.38 307 VAL B CA 1
ATOM 4863 C C . VAL B 1 307 ? 2.578 -44.281 -16.234 1 98.38 307 VAL B C 1
ATOM 4865 O O . VAL B 1 307 ? 3.018 -45.438 -16.391 1 98.38 307 VAL B O 1
ATOM 4868 N N . VAL B 1 308 ? 3.076 -43.5 -15.359 1 98.5 308 VAL B N 1
ATOM 4869 C CA . VAL B 1 308 ? 3.896 -43.938 -14.234 1 98.5 308 VAL B CA 1
ATOM 4870 C C . VAL B 1 308 ? 3.107 -43.812 -12.938 1 98.5 308 VAL B C 1
ATOM 4872 O O . VAL B 1 308 ? 2.48 -42.781 -12.688 1 98.5 308 VAL B O 1
ATOM 4875 N N . ARG B 1 309 ? 3.098 -44.875 -12.102 1 98.38 309 ARG B N 1
ATOM 4876 C CA . ARG B 1 309 ? 2.299 -44.844 -10.875 1 98.38 309 ARG B CA 1
ATOM 4877 C C . ARG B 1 309 ? 3.191 -44.812 -9.641 1 98.38 309 ARG B C 1
ATOM 4879 O O . ARG B 1 309 ? 4.273 -45.406 -9.633 1 98.38 309 ARG B O 1
ATOM 4886 N N . THR B 1 310 ? 2.797 -44.094 -8.719 1 98.56 310 THR B N 1
ATOM 4887 C CA . THR B 1 310 ? 3.381 -44 -7.383 1 98.56 310 THR B CA 1
ATOM 4888 C C . THR B 1 310 ? 2.355 -43.5 -6.375 1 98.56 310 THR B C 1
ATOM 4890 O O . THR B 1 310 ? 1.218 -43.188 -6.738 1 98.56 310 THR B O 1
ATOM 4893 N N . ASP B 1 311 ? 2.705 -43.531 -5.039 1 98.06 311 ASP B N 1
ATOM 4894 C CA . ASP B 1 311 ? 1.929 -42.75 -4.078 1 98.06 311 ASP B CA 1
ATOM 4895 C C . ASP B 1 311 ? 2.068 -41.25 -4.34 1 98.06 311 ASP B C 1
ATOM 4897 O O . ASP B 1 311 ? 3.143 -40.688 -4.141 1 98.06 311 ASP B O 1
ATOM 4901 N N . THR B 1 312 ? 1.033 -40.562 -4.773 1 97.75 312 THR B N 1
ATOM 4902 C CA . THR B 1 312 ? 1.147 -39.188 -5.219 1 97.75 312 THR B CA 1
ATOM 4903 C C . THR B 1 312 ? 0.874 -38.219 -4.07 1 97.75 312 THR B C 1
ATOM 4905 O O . THR B 1 312 ? 0.91 -37 -4.254 1 97.75 312 THR B O 1
ATOM 4908 N N . GLU B 1 313 ? 0.562 -38.719 -2.852 1 96 313 GLU B N 1
ATOM 4909 C CA . GLU B 1 313 ? 0.376 -37.844 -1.694 1 96 313 GLU B CA 1
ATOM 4910 C C . GLU B 1 313 ? 1.696 -37.219 -1.263 1 96 313 GLU B C 1
ATOM 4912 O O . GLU B 1 313 ? 2.709 -37.906 -1.13 1 96 313 GLU B O 1
ATOM 4917 N N . ILE B 1 314 ? 1.705 -35.906 -1.092 1 96.31 314 ILE B N 1
ATOM 4918 C CA . ILE B 1 314 ? 2.9 -35.188 -0.667 1 96.31 314 ILE B CA 1
ATOM 4919 C C . ILE B 1 314 ? 2.65 -34.531 0.684 1 96.31 314 ILE B C 1
ATOM 4921 O O . ILE B 1 314 ? 1.922 -33.531 0.768 1 96.31 314 ILE B O 1
ATOM 4925 N N . THR B 1 315 ? 3.229 -35 1.778 1 94.75 315 THR B N 1
ATOM 4926 C CA . THR B 1 315 ? 3.061 -34.438 3.111 1 94.75 315 THR B CA 1
ATOM 4927 C C . THR B 1 315 ? 4.383 -33.875 3.637 1 94.75 315 THR B C 1
ATOM 4929 O O . THR B 1 315 ? 4.398 -33.094 4.59 1 94.75 315 THR B O 1
ATOM 4932 N N . ASP B 1 316 ? 5.445 -34.406 3.055 1 95.94 316 ASP B N 1
ATOM 4933 C CA . ASP B 1 316 ? 6.77 -33.906 3.441 1 95.94 316 ASP B CA 1
ATOM 4934 C C . ASP B 1 316 ? 7.738 -33.969 2.262 1 95.94 316 ASP B C 1
ATOM 4936 O O . ASP B 1 316 ? 7.336 -34.25 1.135 1 95.94 316 ASP B O 1
ATOM 4940 N N . ARG B 1 317 ? 8.922 -33.625 2.488 1 96.56 317 ARG B N 1
ATOM 4941 C CA . ARG B 1 317 ? 9.93 -33.5 1.443 1 96.56 317 ARG B CA 1
ATOM 4942 C C . ARG B 1 317 ? 10.227 -34.844 0.797 1 96.56 317 ARG B C 1
ATOM 4944 O O . ARG B 1 317 ? 10.484 -34.938 -0.405 1 96.56 317 ARG B O 1
ATOM 4951 N N . ALA B 1 318 ? 10.25 -35.906 1.586 1 98 318 ALA B N 1
ATOM 4952 C CA . ALA B 1 318 ? 10.508 -37.219 1.056 1 98 318 ALA B CA 1
ATOM 4953 C C . ALA B 1 318 ? 9.406 -37.656 0.099 1 98 318 ALA B C 1
ATOM 4955 O O . ALA B 1 318 ? 9.68 -38.312 -0.924 1 98 318 ALA B O 1
ATOM 4956 N N . ASP B 1 319 ? 8.172 -37.375 0.515 1 98.31 319 ASP B N 1
ATOM 4957 C CA . ASP B 1 319 ? 7.051 -37.656 -0.376 1 98.31 319 ASP B CA 1
ATOM 4958 C C . ASP B 1 319 ? 7.188 -36.875 -1.689 1 98.31 319 ASP B C 1
ATOM 4960 O O . ASP B 1 319 ? 6.941 -37.438 -2.766 1 98.31 319 ASP B O 1
ATOM 4964 N N . ALA B 1 320 ? 7.535 -35.656 -1.59 1 98.31 320 ALA B N 1
ATOM 4965 C CA . ALA B 1 320 ? 7.715 -34.812 -2.766 1 98.31 320 ALA B CA 1
ATOM 4966 C C . ALA B 1 320 ? 8.781 -35.375 -3.693 1 98.31 320 ALA B C 1
ATOM 4968 O O . ALA B 1 320 ? 8.617 -35.375 -4.914 1 98.31 320 ALA B O 1
ATOM 4969 N N . ALA B 1 321 ? 9.891 -35.812 -3.129 1 98.38 321 ALA B N 1
ATOM 4970 C CA . ALA B 1 321 ? 10.961 -36.406 -3.916 1 98.38 321 ALA B CA 1
ATOM 4971 C C . ALA B 1 321 ? 10.492 -37.688 -4.633 1 98.38 321 ALA B C 1
ATOM 4973 O O . ALA B 1 321 ? 10.875 -37.938 -5.777 1 98.38 321 ALA B O 1
ATOM 4974 N N . ARG B 1 322 ? 9.688 -38.438 -3.92 1 98.69 322 ARG B N 1
ATOM 4975 C CA . ARG B 1 322 ? 9.125 -39.656 -4.516 1 98.69 322 ARG B CA 1
ATOM 4976 C C . ARG B 1 322 ? 8.289 -39.312 -5.746 1 98.69 322 ARG B C 1
ATOM 4978 O O . ARG B 1 322 ? 8.438 -39.938 -6.797 1 98.69 322 ARG B O 1
ATOM 4985 N N . VAL B 1 323 ? 7.477 -38.375 -5.629 1 98.69 323 VAL B N 1
ATOM 4986 C CA . VAL B 1 323 ? 6.617 -37.969 -6.738 1 98.69 323 VAL B CA 1
ATOM 4987 C C . VAL B 1 323 ? 7.457 -37.344 -7.848 1 98.69 323 VAL B C 1
ATOM 4989 O O . VAL B 1 323 ? 7.195 -37.562 -9.031 1 98.69 323 VAL B O 1
ATOM 4992 N N . ALA B 1 324 ? 8.469 -36.562 -7.469 1 98.44 324 ALA B N 1
ATOM 4993 C CA . ALA B 1 324 ? 9.375 -35.969 -8.453 1 98.44 324 ALA B CA 1
ATOM 4994 C C . ALA B 1 324 ? 10.094 -37.031 -9.25 1 98.44 324 ALA B C 1
ATOM 4996 O O . ALA B 1 324 ? 10.297 -36.906 -10.461 1 98.44 324 ALA B O 1
ATOM 4997 N N . ARG B 1 325 ? 10.523 -38.094 -8.602 1 98.25 325 ARG B N 1
ATOM 4998 C CA . ARG B 1 325 ? 11.172 -39.219 -9.289 1 98.25 325 ARG B CA 1
ATOM 4999 C C . ARG B 1 325 ? 10.227 -39.875 -10.297 1 98.25 325 ARG B C 1
ATOM 5001 O O . ARG B 1 325 ? 10.648 -40.219 -11.398 1 98.25 325 ARG B O 1
ATOM 5008 N N . ALA B 1 326 ? 9.008 -40 -9.891 1 98.62 326 ALA B N 1
ATOM 5009 C CA . ALA B 1 326 ? 8.016 -40.562 -10.805 1 98.62 326 ALA B CA 1
ATOM 5010 C C . ALA B 1 326 ? 7.848 -39.656 -12.031 1 98.62 326 ALA B C 1
ATOM 5012 O O . ALA B 1 326 ? 7.688 -40.156 -13.148 1 98.62 326 ALA B O 1
ATOM 5013 N N . ALA B 1 327 ? 7.797 -38.375 -11.828 1 98.38 327 ALA B N 1
ATOM 5014 C CA . ALA B 1 327 ? 7.699 -37.438 -12.938 1 98.38 327 ALA B CA 1
ATOM 5015 C C . ALA B 1 327 ? 8.906 -37.562 -13.867 1 98.38 327 ALA B C 1
ATOM 5017 O O . ALA B 1 327 ? 8.758 -37.531 -15.086 1 98.38 327 ALA B O 1
ATOM 5018 N N . ALA B 1 328 ? 10.117 -37.656 -13.273 1 97.69 328 ALA B N 1
ATOM 5019 C CA . ALA B 1 328 ? 11.328 -37.844 -14.07 1 97.69 328 ALA B CA 1
ATOM 5020 C C . ALA B 1 328 ? 11.258 -39.125 -14.898 1 97.69 328 ALA B C 1
ATOM 5022 O O . ALA B 1 328 ? 11.641 -39.125 -16.062 1 97.69 328 ALA B O 1
ATOM 5023 N N . ASN B 1 329 ? 10.82 -40.188 -14.281 1 97.75 329 ASN B N 1
ATOM 5024 C CA . ASN B 1 329 ? 10.641 -41.438 -14.992 1 97.75 329 ASN B CA 1
ATOM 5025 C C . ASN B 1 329 ? 9.648 -41.312 -16.141 1 97.75 329 ASN B C 1
ATOM 5027 O O . ASN B 1 329 ? 9.852 -41.875 -17.219 1 97.75 329 ASN B O 1
ATOM 5031 N N . ALA B 1 330 ? 8.602 -40.594 -15.844 1 98.06 330 ALA B N 1
ATOM 5032 C CA . ALA B 1 330 ? 7.594 -40.375 -16.875 1 98.06 330 ALA B CA 1
ATOM 5033 C C . ALA B 1 330 ? 8.18 -39.594 -18.062 1 98.06 330 ALA B C 1
ATOM 5035 O O . ALA B 1 330 ? 7.82 -39.844 -19.203 1 98.06 330 ALA B O 1
ATOM 5036 N N . LEU B 1 331 ? 9 -38.594 -17.766 1 96.81 331 LEU B N 1
ATOM 5037 C CA . LEU B 1 331 ? 9.641 -37.844 -18.828 1 96.81 331 LEU B CA 1
ATOM 5038 C C . LEU B 1 331 ? 10.492 -38.75 -19.703 1 96.81 331 LEU B C 1
ATOM 5040 O O . LEU B 1 331 ? 10.625 -38.5 -20.906 1 96.81 331 LEU B O 1
ATOM 5044 N N . GLU B 1 332 ? 11.023 -39.812 -19.172 1 94.19 332 GLU B N 1
ATOM 5045 C CA . GLU B 1 332 ? 11.898 -40.719 -19.906 1 94.19 332 GLU B CA 1
ATOM 5046 C C . GLU B 1 332 ? 11.109 -41.562 -20.906 1 94.19 332 GLU B C 1
ATOM 5048 O O . GLU B 1 332 ? 11.664 -42.062 -21.875 1 94.19 332 GLU B O 1
ATOM 5053 N N . VAL B 1 333 ? 9.883 -41.719 -20.625 1 91.38 333 VAL B N 1
ATOM 5054 C CA . VAL B 1 333 ? 9.094 -42.625 -21.469 1 91.38 333 VAL B CA 1
ATOM 5055 C C . VAL B 1 333 ? 8.289 -41.781 -22.484 1 91.38 333 VAL B C 1
ATOM 5057 O O . VAL B 1 333 ? 7.402 -42.312 -23.156 1 91.38 333 VAL B O 1
ATOM 5060 N N . THR B 1 334 ? 8.453 -40.5 -22.547 1 88.25 334 THR B N 1
ATOM 5061 C CA . THR B 1 334 ? 7.801 -39.625 -23.516 1 88.25 334 THR B CA 1
ATOM 5062 C C . THR B 1 334 ? 8.594 -39.594 -24.828 1 88.25 334 THR B C 1
ATOM 5064 O O . THR B 1 334 ? 9.805 -39.812 -24.828 1 88.25 334 THR B O 1
#

Sequence (668 aa):
MPDTMTVFLAGGTGTPKLLSGAGEVFSLPDATVVGNTGDDVELGGLFVCPDIDTVLYERADELDRDRWWGIDGDPTTTHDEITRLSDAVDIPAGPRYLPEERQTTGRDLARWRRFSAAAEFMYVGDRDRAVHVFRTSLLDEGRSLTETTRTLAAAFDLDVDLLPMSDDPVATIVHTADESMHFQEFWVDRCGDPEVESVEFRGSREARATDEVLEAIRTEPVVIGPSNPVTSIGPMLALDGLAAALRETRVVAVSPFVEDTVFSGPAGKLMAATGYDPSTAGVADAYPFADAFVLDDADGTDLDRPVVRTDTEITDRADAARVARAAANALEVTMPDTMTVFLAGGTGTPKLLSGAGEVFSLPDATVVGNTGDDVELGGLFVCPDIDTVLYERADELDRDRWWGIDGDPTTTHDEITRLSDAVDIPAGPRYLPEERQTTGRDLARWRRFSAAAEFMYVGDRDRAVHVFRTSLLDEGRSLTETTRTLAAAFDLDVDLLPMSDDPVATIVHTADESMHFQEFWVDRCGDPEVESVEFRGSREARATDEVLEAIRTEPVVIGPSNPVTSIGPMLALDGLAAALRETRVVAVSPFVEDTVFSGPAGKLMAATGYDPSTAGVADAYPFADAFVLDDADGTDLDRPVVRTDTEITDRADAARVARAAANALEVT

Radius of gyration: 29.47 Å; Cα contacts (8 Å, |Δi|>4): 1602; chains: 2; bounding box: 48×94×60 Å

Secondary structure (DSSP, 8-state):
---S--EEEE-TTHHHHHHHHHTTTS-GGG-EEEEP-TT-EEETTEEE-HHHHHHHHHHTT-B-TTTTSSBTT---HHHHHHHHHHHHTTPPSS-EEPPHHHHSSS-GGGTT-EEE-TT--S---HHHHHHHHHHHHHHHTT--HHHHHHHHHHHTT-SSEEEESBSS--EEEEE-SS-EEEHHIIIIISTT-SPP-EEEEETTTT-BB-HHHHHHHHHS-EEE-S--IIIIIHHHHTSBTHHHHHHTS-EEEE-SEETTEESSTTHHHHHHHTT--SSHHHHHHH-TT-SEEEEETT-----SS-EEEE----SSHHHHHHHHHHHHHHHHT-/---S--EEEE-TTHHHHHHHHHTTTS-GGG-EEEEP-TT-EEETTEEE-HHHHHHHHHHTT-B-TTTTSSBTT---HHHHHHHHHHHHTTPPSS-EEPPHHHHSSS-GGGTT-EEE-TT--S---HHHHHHHHHHHHHHHTT--HHHHHHHHHHHTT-SSEEEESBSS--EEEEE-SS-EEEHHIIIIISTT-SPP-EEEEETTTT-BB-HHHHHHHHHS-EEE-S--IIIIIHHHHTSBTHHHHHHTS-EEEE-SEETTEESSTTHHHHHHHTT--SSHHHHHHH-TT-SEEEEETT-----SS-EEEE----SSHHHHHHHHHHHHHHHHT-

InterPro domains:
  IPR002882 2-phospho-L-lactate transferase CofD [PF01933] (7-299)
  IPR010115 Phosphoenolpyruvate transferase/2-phospho-L-lactate transferase [MF_01257] (1-334)
  IPR010115 Phosphoenolpyruvate transferase/2-phospho-L-lactate transferase [PTHR43007] (5-331)
  IPR010115 Phosphoenolpyruvate transferase/2-phospho-L-lactate transferase [TIGR01819] (7-327)
  IPR038136 CofD-like domain superfamily [G3DSA:3.40.50.10680] (6-93)
  IPR038136 CofD-like domain superfamily [G3DSA:3.40.50.10680] (136-333)
  IPR038136 CofD-like domain superfamily [SSF142338] (7-329)

Foldseek 3Di:
DPPFEEEEFWDDQFRLLLVLQLVVPDVQLRYEYEFEQQQWAAEQNFTDRFGLQLNLCSLLVQAPLVVSTAGPPFAQVVLVVLQVQLVVVVNDAAWAADPPVVQQDDQQQRRNHYTYCNRPLDRHGPVSVVLRVQLSVVVVVPDFNQRSSQVSSVVSVGSHRYGYQFSGHWHKWFDAPVDIDTVCRCCRVVVVPTQTQAIDTPRQVVIAGDPVNLVSLQRGEYEYGQDQLCRRCVSSCSHPPRLVSLLNHAYEYEHQAQAQHGPDDCSCRHLVNHPFHNGPASSCVSNVSHQEYEHEPNRPDDDPHHYFYYHSDRDDNVSSNRSSVSRVVRSVVD/DPPFEEEEFWDDQFRLLLVLQLVVPDQQLRYEYEFEQQQWAAEQNFTDRFGLQLNLCSLLVQAPPVVSTAGPPFAQVVLVVLQVQLVVVVNDAAWAADPPVVLQDDQQQRRNHYTYCNRPLDRHGPVSVVLRVQLSVVVVVPDFNQRSSQVSSVVSVGSHRYGYQFSGHWHKWFDAPVDIDTVCRCCRVVVVPTQTQAIDTPRQVVIAGDPVNLVSLQRGEYEYGQDQLCRRCVSSCSHPPRLVSLLNHAYEYEHQAQAQHGPDDCSCRHLVSHPFHNGPASSCVSNVSHQEYEHEPNRPDDDPHHYFYYHSDRDDNVSSNRNSVSRVVRSVVD

pLDDT: mean 96.03, std 5.85, range [41.19, 98.94]

Nearest PDB structures (foldseek):
  3c3e-assembly2_C  TM=9.449E-01  e=8.859E-36  Methanosarcina mazei Go1
  6uvx-assembly1_B  TM=8.628E-01  e=7.347E-27  Mycolicibacterium smegmatis MC2 155
  6uw1-assembly1_B  TM=8.489E-01  e=1.126E-25  Mycolicibacterium smegmatis MC2 155
  6uw7-assembly1_B  TM=8.529E-01  e=2.857E-25  Mycolicibacterium smegmatis MC2 155
  6uvx-assembly1_A  TM=8.299E-01  e=8.202E-25  Mycolicibacterium smegmatis MC2 155